Protein 1P7B (pdb70)

Nearest PDB structures (foldseek):
  1p7b-assembly1_A  TM=1.004E+00  e=6.337E-53  Burkholderia pseudomallei
  2wll-assembly1_A-2  TM=9.393E-01  e=4.125E-40  Burkholderia pseudomallei
  2wll-assembly1_B-2  TM=9.262E-01  e=3.657E-40  Burkholderia pseudomallei
  2x6a-assembly1_A  TM=7.529E-01  e=4.562E-22  Paramagnetospirillum magnetotacticum
  2wli-assembly1_B  TM=7.532E-01  e=2.950E-21  Paramagnetospirillum magnetotacticum

Sequence (516 aa):
REVIAYGMPASVWRDLYYWALKVSWPVFFASLAALFVVNNTLFALLYQLGDAPIANQSPPGFVGAFFFSVETLATVGYGDMHPQTVYAHAIATLEIFVGMSGIALSTGLVFARFARPRAKIMFARHAIVRPFNGRMTLMVRAANARQNVIAEARAKMRLMLMKIHDLKLVRNEHPIFLLGWNMMHVIDESSPLFGETPESLAEGRAMLLVMIEGSDETTAQVMQARHAWEHDDIRWHHRYVDLMTHIDYTRFNDTEPVREVIAYGMPASVWRDLYYWALKVSWPVFFASLAALFVVNNTLFALLYQLGDAPIANQSPPGFVGAFFFSVETLATVGYGDMHPQTVYAHAIATLEIFVGMSGIALSTGLVFARFARPRAKIMFARHAIVRPFNGRMTLMVRAANARQNVIAEARAKMRLMLMKIHDLKLVRNEHPIFLLGWNMMHVIDESSPLFGETPESLAEGRAMLLVMIEGSDETTAQVMQARHAWEHDDIRWHHRYVDLMTHIDYTRFNDTEPV

Foldseek 3Di:
DDDPDDDDDDDPVVVVLVCLQPPDVVVNVVVVVVVLQVVLQVLLVVQPDDPDHFQPDPDPHSVRSSVVSVCALCPVCPDDDRCPDDSNVVSSVVSNVNSVVVVVVVVVSVVVNVPPDPKDKDKALFKEWAQPPHAIKIKIKIAIDDQDWWWFKFKWKQFQNDIHRFCGLCVVHRTGRGHIGMRMGGQDPVGPCHPADLVRRVVRQMKIKMKIWGARPVVRRIDMDIDMDGSVRHHYQKDQDDACVDGDCPRRHDIDHD/DDDPDDDDDDDDVVVVLVCLQPPDVVVNVVVVVVVLQVVLQVLLVVQPDDPDHFQPDPDPHSVRSSVVSVCQLCPVCPDDDRCPDDSNVVSSVVSNVNSVVVVVVVVVSVVVNVPPDPKDKDWALFKEWAQPPHAIKIKIKIAIDDQDWWWFKAKWKQFQNDIHRFCGLCVVHRTGRGPIGMRMDGQDPVGPCHPADLVRRVVRQMKIKMKIWGARPVNRRIDMDIDMDGSVRHHYQKDQDDADVDGDCVRVHDIDHD

Secondary structure (DSSP, 8-state):
--SS-EE----HHHHHHHHHHHS-HHHHHHHHHHHHHHHHHHHHTTTSSSSS----SSSSSTHHHHHHHTTTTTT---S-----SHHHHHHHHHHHHHHHHHHHHHHHHHHHHHTS-----EE-S-EEEEE-SSSEEEEEEEE--SS----EEEEEEE----EE--SGGGTT-S----SSEEEEEE-STTSTTSS--HHHHHHTT-EEEEEEEEEETTTTEEEEEEEEEEGGGEEET--BPP-------TTSS-B---/--SS-------HHHHHHHHHHHS-HHHHHHHHHHHHHHHHHHHHTTTSSSSS----SSSSSTHHHHHHHTTTTTT---S-----SHHHHHHHHHHHHHHHHHHHHHHHHHHHHHTS-----EE-S-EEEEE-SSSEEEEEEEE--SS----EEEEEEE----EE--SGGGTT-S----SSEEEEEE-STTSTTSS--HHHHHHTT-EEEEEEEEEETTTTEEEEEEEEEEGGGEEET--BPP----EEGGGSS-B---

B-factor: mean 89.42, std 24.99, range [5.43, 159.66]

Solvent-accessible surface area: 27971 Å² total; per-residue (Å²): 107,36,106,102,60,109,32,40,87,41,61,118,203,72,36,103,37,104,168,12,15,98,27,56,120,92,84,7,113,57,51,52,55,61,104,79,85,91,46,0,39,121,17,0,99,72,0,90,115,34,136,27,111,6,19,88,44,95,15,137,30,81,78,0,0,46,109,5,0,43,3,0,10,38,29,74,3,181,48,40,94,12,9,107,50,97,55,0,6,48,9,2,22,106,0,3,34,46,3,26,18,32,88,7,47,23,72,4,32,36,106,8,5,111,27,70,29,151,12,115,2,87,23,0,48,47,0,0,0,38,60,91,150,69,54,66,3,0,16,0,10,0,1,11,38,202,57,70,8,87,3,90,3,96,0,20,4,59,41,88,114,121,21,47,109,0,98,47,0,1,16,79,109,81,58,57,166,1,85,33,11,70,1,45,1,47,15,68,77,97,8,49,9,123,76,28,73,72,76,43,2,44,156,11,164,3,54,2,7,4,26,0,58,5,55,1,144,103,71,78,41,61,9,11,8,55,59,38,4,100,46,97,31,9,73,62,92,23,88,7,25,103,29,171,153,73,54,81,97,116,111,10,57,69,14,125,94,128,148,126,132,156,107,120,82,106,121,51,66,115,204,178,37,104,112,122,169,12,28,126,26,56,106,91,83,6,42,56,52,38,35,62,104,29,85,91,46,1,40,122,17,0,97,72,0,86,114,33,134,26,109,6,19,87,18,51,9,135,30,82,63,0,0,40,19,18,0,2,4,11,10,2,50,7,52,13,38,15,159,14,53,122,49,127,56,0,86,56,9,10,80,106,0,78,132,46,3,108,49,32,48,50,126,22,36,35,44,3,61,25,5,15,42,80,74,55,13,115,2,60,22,0,51,52,0,0,0,33,60,91,150,68,55,66,3,0,15,0,9,0,0,1,11,87,36,40,2,22,3,72,3,147,1,59,4,87,42,89,117,131,107,47,119,1,98,48,0,1,15,79,38,81,14,20,49,1,39,32,12,71,1,44,1,48,16,69,76,98,8,48,8,123,76,29,73,72,77,44,2,45,152,5,200,2,58,3,35,4,51,0,64,5,21,1,50,41,45,13,52,94,17,88,10,165,59,43,2,100,46,98,31,9,79,63,100,30,77,6,15,101,29,158,73,35,30,56,20,101,113,7,62,69,18,114,96,129

InterPro domains:
  IPR013099 Potassium channel domain [PF07885] (84-148)
  IPR013518 Potassium channel, inwardly rectifying, Kir, cytoplasmic [G3DSA:2.60.40.1400] (153-310)
  IPR014756 Immunoglobulin E-set [SSF81296] (133-314)
  IPR016449 Potassium channel, inwardly rectifying, Kir [PR01320] (100-122)
  IPR016449 Potassium channel, inwardly rectifying, Kir [PR01320] (220-238)
  IPR016449 Potassium channel, inwardly rectifying, Kir [PR01320] (251-271)
  IPR016449 Potassium channel, inwardly rectifying, Kir [PR01320] (272-289)
  IPR016449 Potassium channel, inwardly rectifying, Kir [PR01320] (296-310)
  IPR016449 Potassium channel, inwardly rectifying, Kir [PTHR11767] (45-313)
  IPR041647 Inward rectifier potassium channel, C-terminal [PF17655] (156-314)

Organism: Burkholderia pseudomallei (NCBI:txid28450)

Radius of gyration: 31.2 Å; Cα contacts (8 Å, |Δi|>4): 956; chains: 2; bounding box: 50×68×85 Å

Structure (mmCIF, N/CA/C/O backbone):
data_1P7B
#
_entry.id   1P7B
#
_cell.length_a   92.840
_cell.length_b   105.620
_cell.length_c   258.630
_cell.angle_alpha   90.00
_cell.angle_beta   90.00
_cell.angle_gamma   90.00
#
_symmetry.space_group_name_H-M   'I 2 2 2'
#
loop_
_entity.id
_entity.type
_entity.pdbx_description
1 polymer 'integral membrane channel and cytosolic domains'
2 non-polymer 'POTASSIUM ION'
3 water water
#
loop_
_atom_site.group_PDB
_atom_site.id
_atom_site.type_symbol
_atom_site.label_atom_id
_atom_site.label_alt_id
_atom_site.label_comp_id
_atom_site.label_asym_id
_atom_site.label_entity_id
_atom_site.label_seq_id
_atom_site.pdbx_PDB_ins_code
_atom_site.Cartn_x
_atom_site.Cartn_y
_atom_site.Cartn_z
_atom_site.occupancy
_atom_site.B_iso_or_equiv
_atom_site.auth_seq_id
_atom_site.auth_comp_id
_atom_site.auth_asym_id
_atom_site.auth_atom_id
_atom_site.pdbx_PDB_model_num
ATOM 1 N N . ARG A 1 36 ? 71.315 58.866 180.507 1.00 158.52 36 ARG A N 1
ATOM 2 C CA . ARG A 1 36 ? 69.953 58.242 180.314 1.00 158.58 36 ARG A CA 1
ATOM 3 C C . ARG A 1 36 ? 69.091 58.517 181.530 1.00 158.13 36 ARG A C 1
ATOM 4 O O . ARG A 1 36 ? 67.886 58.275 181.587 1.00 159.06 36 ARG A O 1
ATOM 12 N N . GLU A 1 37 ? 69.860 59.045 182.541 1.00 156.56 37 GLU A N 1
ATOM 13 C CA . GLU A 1 37 ? 69.538 59.413 183.915 1.00 154.07 37 GLU A CA 1
ATOM 14 C C . GLU A 1 37 ? 70.243 60.783 184.286 1.00 152.25 37 GLU A C 1
ATOM 15 O O . GLU A 1 37 ? 70.985 61.345 183.475 1.00 151.29 37 GLU A O 1
ATOM 21 N N . VAL A 1 38 ? 69.979 61.277 185.505 1.00 150.46 38 VAL A N 1
ATOM 22 C CA . VAL A 1 38 ? 70.318 62.461 186.285 1.00 149.31 38 VAL A CA 1
ATOM 23 C C . VAL A 1 38 ? 71.792 62.451 186.676 1.00 147.79 38 VAL A C 1
ATOM 24 O O . VAL A 1 38 ? 71.819 61.322 187.238 1.00 147.51 38 VAL A O 1
ATOM 28 N N . ILE A 1 39 ? 72.721 62.956 187.034 1.00 145.42 39 ILE A N 1
ATOM 29 C CA . ILE A 1 39 ? 74.164 63.150 187.139 1.00 141.93 39 ILE A CA 1
ATOM 30 C C . ILE A 1 39 ? 74.913 61.822 187.072 1.00 140.17 39 ILE A C 1
ATOM 31 O O . ILE A 1 39 ? 74.882 60.922 187.937 1.00 140.11 39 ILE A O 1
ATOM 36 N N . ALA A 1 40 ? 75.848 61.794 186.063 1.00 139.89 40 ALA A N 1
ATOM 37 C CA . ALA A 1 40 ? 76.782 60.684 185.827 1.00 139.70 40 ALA A CA 1
ATOM 38 C C . ALA A 1 40 ? 76.448 59.213 186.085 1.00 139.74 40 ALA A C 1
ATOM 39 O O . ALA A 1 40 ? 76.480 58.738 187.240 1.00 140.50 40 ALA A O 1
ATOM 41 N N . TYR A 1 41 ? 76.193 58.408 184.932 1.00 138.19 41 TYR A N 1
ATOM 42 C CA . TYR A 1 41 ? 75.919 56.981 184.850 1.00 136.14 41 TYR A CA 1
ATOM 43 C C . TYR A 1 41 ? 76.817 56.152 184.039 1.00 134.70 41 TYR A C 1
ATOM 44 O O . TYR A 1 41 ? 77.169 56.533 182.918 1.00 134.83 41 TYR A O 1
ATOM 53 N N . GLY A 1 42 ? 77.211 55.020 184.531 1.00 132.61 42 GLY A N 1
ATOM 54 C CA . GLY A 1 42 ? 77.906 54.110 183.594 1.00 130.73 42 GLY A CA 1
ATOM 55 C C . GLY A 1 42 ? 77.177 52.775 183.859 1.00 129.54 42 GLY A C 1
ATOM 56 O O . GLY A 1 42 ? 77.166 52.289 185.009 1.00 129.43 42 GLY A O 1
ATOM 57 N N . MET A 1 43 ? 76.262 52.230 182.918 1.00 128.28 43 MET A N 1
ATOM 58 C CA . MET A 1 43 ? 75.506 50.947 182.850 1.00 126.94 43 MET A CA 1
ATOM 59 C C . MET A 1 43 ? 75.262 50.428 181.417 1.00 125.81 43 MET A C 1
ATOM 60 O O . MET A 1 43 ? 75.882 50.901 180.461 1.00 126.60 43 MET A O 1
ATOM 65 N N . PRO A 1 44 ? 74.341 49.450 181.252 1.00 123.86 44 PRO A N 1
ATOM 66 C CA . PRO A 1 44 ? 74.009 48.866 179.937 1.00 122.19 44 PRO A CA 1
ATOM 67 C C . PRO A 1 44 ? 72.961 49.647 179.198 1.00 119.59 44 PRO A C 1
ATOM 68 O O . PRO A 1 44 ? 72.046 50.152 179.809 1.00 118.92 44 PRO A O 1
ATOM 72 N N . ALA A 1 45 ? 73.082 49.705 177.881 1.00 116.77 45 ALA A N 1
ATOM 73 C CA . ALA A 1 45 ? 72.136 50.445 177.071 1.00 114.05 45 ALA A CA 1
ATOM 74 C C . ALA A 1 45 ? 72.085 49.801 175.713 1.00 111.90 45 ALA A C 1
ATOM 75 O O . ALA A 1 45 ? 72.696 48.754 175.517 1.00 111.63 45 ALA A O 1
ATOM 77 N N . SER A 1 46 ? 71.349 50.418 174.786 1.00 109.15 46 SER A N 1
ATOM 78 C CA . SER A 1 46 ? 71.253 49.918 173.415 1.00 106.45 46 SER A CA 1
ATOM 79 C C . SER A 1 46 ? 70.512 50.812 172.452 1.00 103.68 46 SER 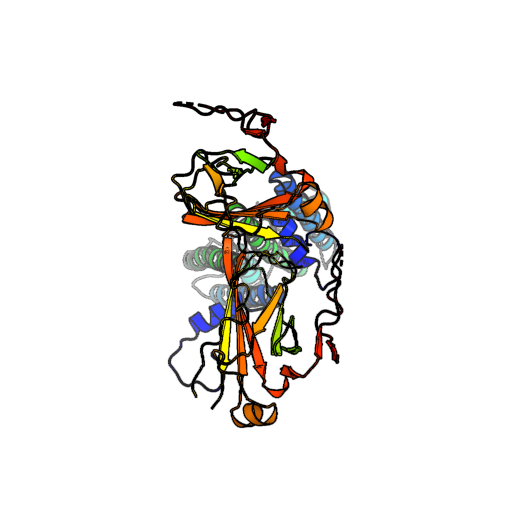A C 1
ATOM 80 O O . SER A 1 46 ? 69.302 50.895 172.458 1.00 102.61 46 SER A O 1
ATOM 83 N N . VAL A 1 47 ? 71.302 51.461 171.613 1.00 101.48 47 VAL A N 1
ATOM 84 C CA . VAL A 1 47 ? 70.867 52.378 170.574 1.00 99.58 47 VAL A CA 1
ATOM 85 C C . VAL A 1 47 ? 69.385 52.369 170.392 1.00 98.16 47 VAL A C 1
ATOM 86 O O . VAL A 1 47 ? 68.692 53.298 170.780 1.00 98.44 47 VAL A O 1
ATOM 90 N N . TRP A 1 48 ? 68.902 51.278 169.834 1.00 96.31 48 TRP A N 1
ATOM 91 C CA . TRP A 1 48 ? 67.488 51.089 169.592 1.00 93.63 48 TRP A CA 1
ATOM 92 C C . TRP A 1 48 ? 66.576 51.851 170.598 1.00 92.06 48 TRP A C 1
ATOM 93 O O . TRP A 1 48 ? 66.109 52.947 170.284 1.00 91.72 48 TRP A O 1
ATOM 104 N N . ARG A 1 49 ? 66.343 51.312 171.800 1.00 89.87 49 ARG A N 1
ATOM 105 C CA . ARG A 1 49 ? 65.472 51.985 172.772 1.00 87.48 49 ARG A CA 1
ATOM 106 C C . ARG A 1 49 ? 65.751 53.460 172.927 1.00 84.88 49 ARG A C 1
ATOM 107 O O . ARG A 1 49 ? 64.862 54.290 172.914 1.00 83.71 49 ARG A O 1
ATOM 115 N N . ASP A 1 50 ? 67.019 53.782 173.054 1.00 83.23 50 ASP A N 1
ATOM 116 C CA . ASP A 1 50 ? 67.439 55.157 173.208 1.00 81.50 50 ASP A CA 1
ATOM 117 C C . ASP A 1 50 ? 66.747 55.931 172.136 1.00 79.35 50 ASP A C 1
ATOM 118 O O . ASP A 1 50 ? 66.431 57.080 172.327 1.00 79.27 50 ASP A O 1
ATOM 123 N N . LEU A 1 51 ? 66.479 55.283 171.012 1.00 77.30 51 LEU A N 1
ATOM 124 C CA . LEU A 1 51 ? 65.819 55.956 169.901 1.00 75.68 51 LEU A CA 1
ATOM 125 C C . LEU A 1 51 ? 64.352 56.254 170.225 1.00 75.47 51 LEU A C 1
ATOM 126 O O . LEU A 1 51 ? 63.911 57.410 170.171 1.00 75.90 51 LEU A O 1
ATOM 131 N N . TYR A 1 52 ? 63.583 55.233 170.587 1.00 74.48 52 TYR A N 1
ATOM 132 C CA . TYR A 1 52 ? 62.174 55.463 170.942 1.00 73.17 52 TYR A CA 1
ATOM 133 C C . TYR A 1 52 ? 62.167 56.695 171.814 1.00 73.92 52 TYR A C 1
ATOM 134 O O . TYR A 1 52 ? 61.392 57.606 171.605 1.00 74.18 52 TYR A O 1
ATOM 143 N N . TYR A 1 53 ? 63.065 56.726 172.782 1.00 74.81 53 TYR A N 1
ATOM 144 C CA . TYR A 1 53 ? 63.144 57.873 173.646 1.00 76.63 53 TYR A CA 1
ATOM 145 C C . TYR A 1 53 ? 62.931 59.113 172.808 1.00 77.28 53 TYR A C 1
ATOM 146 O O . TYR A 1 53 ? 61.894 59.774 172.898 1.00 77.74 53 TYR A O 1
ATOM 155 N N . TRP A 1 54 ? 63.901 59.425 171.967 1.00 77.85 54 TRP A N 1
ATOM 156 C CA . TRP A 1 54 ? 63.764 60.620 171.165 1.00 79.16 54 TRP A CA 1
ATOM 157 C C . TRP A 1 54 ? 62.439 60.668 170.453 1.00 76.85 54 TRP A C 1
ATOM 158 O O . TRP A 1 54 ? 61.765 61.689 170.407 1.00 75.20 54 TRP A O 1
ATOM 169 N N . ALA A 1 55 ? 62.029 59.537 169.937 1.00 75.01 55 ALA A N 1
ATOM 170 C CA . ALA A 1 55 ? 60.778 59.517 169.236 1.00 73.99 55 ALA A CA 1
ATOM 171 C C . ALA A 1 55 ? 59.698 60.207 170.043 1.00 73.63 55 ALA A C 1
ATOM 172 O O . ALA A 1 55 ? 58.994 61.070 169.533 1.00 73.22 55 ALA A O 1
ATOM 174 N N . LEU A 1 56 ? 59.576 59.820 171.307 1.00 73.03 56 LEU A N 1
ATOM 175 C CA . LEU A 1 56 ? 58.557 60.385 172.162 1.00 72.20 56 LEU A CA 1
ATOM 176 C C . LEU A 1 56 ? 58.985 61.578 173.003 1.00 72.78 56 LEU A C 1
ATOM 177 O O . LEU A 1 56 ? 58.238 61.994 173.884 1.00 72.96 56 LEU A O 1
ATOM 182 N N . LYS A 1 57 ? 60.169 62.131 172.776 1.00 73.13 57 LYS A N 1
ATOM 183 C CA . LYS A 1 57 ? 60.525 63.321 173.538 1.00 74.94 57 LYS A CA 1
ATOM 184 C C . LYS A 1 57 ? 60.733 64.546 172.667 1.00 74.70 57 LYS A C 1
ATOM 185 O O . LYS A 1 57 ? 60.711 65.666 173.166 1.00 74.61 57 LYS A O 1
ATOM 191 N N . VAL A 1 58 ? 60.919 64.336 171.370 1.00 74.05 58 VAL A N 1
ATOM 192 C CA . VAL A 1 58 ? 61.170 65.435 170.465 1.00 73.21 58 VAL A CA 1
ATOM 193 C C . VAL A 1 58 ? 59.967 66.236 170.131 1.00 73.37 58 VAL A C 1
ATOM 194 O O . VAL A 1 58 ? 58.858 65.792 170.316 1.00 73.21 58 VAL A O 1
ATOM 198 N N . SER A 1 59 ? 60.197 67.432 169.619 1.00 74.50 59 SER A N 1
ATOM 199 C CA . SER A 1 59 ? 59.105 68.315 169.228 1.00 76.15 59 SER A CA 1
ATOM 200 C C . SER A 1 59 ? 58.396 67.769 168.004 1.00 76.15 59 SER A C 1
ATOM 201 O O . SER A 1 59 ? 58.985 67.093 167.151 1.00 75.81 59 SER A O 1
ATOM 204 N N . TRP A 1 60 ? 57.127 68.114 167.892 1.00 76.20 60 TRP A N 1
ATOM 205 C CA . TRP A 1 60 ? 56.363 67.622 166.772 1.00 76.28 60 TRP A CA 1
ATOM 206 C C . TRP A 1 60 ? 56.843 68.006 165.343 1.00 75.07 60 TRP A C 1
ATOM 207 O O . TRP A 1 60 ? 56.393 67.434 164.344 1.00 76.42 60 TRP A O 1
ATOM 218 N N . PRO A 1 61 ? 57.738 68.983 165.217 1.00 73.11 61 PRO A N 1
ATOM 219 C CA . PRO A 1 61 ? 58.093 69.201 163.832 1.00 71.38 61 PRO A CA 1
ATOM 220 C C . PRO A 1 61 ? 59.326 68.370 163.742 1.00 70.31 61 PRO A C 1
ATOM 221 O O . PRO A 1 61 ? 59.442 67.505 162.880 1.00 69.89 61 PRO A O 1
ATOM 225 N N . VAL A 1 62 ? 60.238 68.594 164.670 1.00 68.78 62 VAL A N 1
ATOM 226 C CA . VAL A 1 62 ? 61.437 67.815 164.617 1.00 68.83 62 VAL A CA 1
ATOM 227 C C . VAL A 1 62 ? 61.000 66.405 164.437 1.00 69.26 62 VAL A C 1
ATOM 228 O O . VAL A 1 62 ? 61.716 65.596 163.882 1.00 70.55 62 VAL A O 1
ATOM 232 N N . PHE A 1 63 ? 59.816 66.084 164.914 1.00 68.94 63 PHE A N 1
ATOM 233 C CA . PHE A 1 63 ? 59.381 64.721 164.726 1.00 69.83 63 PHE A CA 1
ATOM 234 C C . PHE A 1 63 ? 59.255 64.520 163.226 1.00 71.11 63 PHE A C 1
ATOM 235 O O . PHE A 1 63 ? 60.189 64.106 162.557 1.00 72.53 63 PHE A O 1
ATOM 243 N N . PHE A 1 64 ? 58.091 64.847 162.691 1.00 71.96 64 PHE A N 1
ATOM 244 C CA . PHE A 1 64 ? 57.831 64.675 161.273 1.00 72.05 64 PHE A CA 1
ATOM 245 C C . PHE A 1 64 ? 59.050 64.923 160.380 1.00 72.34 64 PHE A C 1
ATOM 246 O O . PHE A 1 64 ? 59.233 64.229 159.383 1.00 72.31 64 PHE A O 1
ATOM 254 N N . A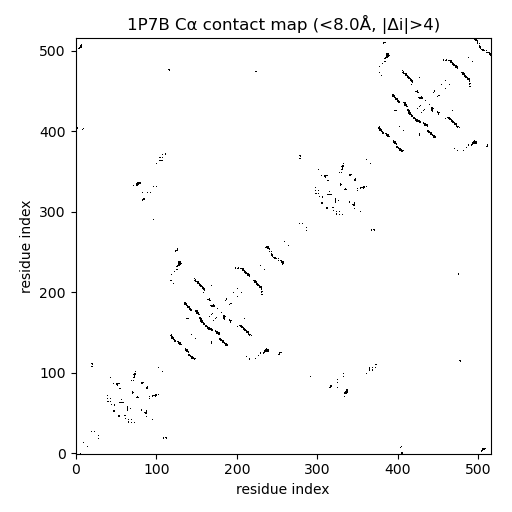LA A 1 65 ? 59.882 65.903 160.716 1.00 71.98 65 ALA A N 1
ATOM 255 C CA . ALA A 1 65 ? 61.057 66.113 159.902 1.00 71.66 65 ALA A CA 1
ATOM 256 C C . ALA A 1 65 ? 61.719 64.759 159.956 1.00 71.92 65 ALA A C 1
ATOM 257 O O . ALA A 1 65 ? 61.870 64.093 158.946 1.00 72.85 65 ALA A O 1
ATOM 259 N N . SER A 1 66 ? 62.090 64.344 161.156 1.00 72.11 66 SER A N 1
ATOM 260 C CA . SER A 1 66 ? 62.715 63.045 161.366 1.00 73.31 66 SER A CA 1
ATOM 261 C C . SER A 1 66 ? 62.166 62.037 160.360 1.00 72.70 66 SER A C 1
ATOM 262 O O . SER A 1 66 ? 62.917 61.481 159.570 1.00 73.44 66 SER A O 1
ATOM 265 N N . LEU A 1 67 ? 60.864 61.794 160.372 1.00 72.01 67 LEU A N 1
ATOM 266 C CA . LEU A 1 67 ? 60.335 60.847 159.412 1.00 72.11 67 LEU A CA 1
ATOM 267 C C . LEU A 1 67 ? 60.760 61.302 158.020 1.00 72.06 67 LEU A C 1
ATOM 268 O O . LEU A 1 67 ? 61.535 60.645 157.343 1.00 71.94 67 LEU A O 1
ATOM 273 N N . ALA A 1 68 ? 60.244 62.443 157.600 1.00 71.97 68 ALA A N 1
ATOM 274 C CA . ALA A 1 68 ? 60.588 62.988 156.309 1.00 71.26 68 ALA A CA 1
ATOM 275 C C . ALA A 1 68 ? 61.987 62.531 155.963 1.00 70.33 68 ALA A C 1
ATOM 276 O O . ALA A 1 68 ? 62.136 61.668 155.112 1.00 69.04 68 ALA A O 1
ATOM 278 N N . ALA A 1 69 ? 62.996 63.094 156.639 1.00 70.07 69 ALA A N 1
ATOM 279 C CA . ALA A 1 69 ? 64.396 62.737 156.394 1.00 69.99 69 ALA A CA 1
ATOM 280 C C . ALA A 1 69 ? 64.514 61.234 156.152 1.00 70.23 69 ALA A C 1
ATOM 281 O O . ALA A 1 69 ? 65.172 60.798 155.196 1.00 71.15 69 ALA A O 1
ATOM 283 N N . LEU A 1 70 ? 63.859 60.440 156.993 1.00 69.76 70 LEU A N 1
ATOM 284 C CA . LEU A 1 70 ? 63.890 58.994 156.840 1.00 69.50 70 LEU A CA 1
ATOM 285 C C . LEU A 1 70 ? 63.171 58.542 155.579 1.00 70.54 70 LEU A C 1
ATOM 286 O O . LEU A 1 70 ? 63.584 57.574 154.941 1.00 71.15 70 LEU A O 1
ATOM 291 N N . PHE A 1 71 ? 62.103 59.244 155.203 1.00 71.48 71 PHE A N 1
ATOM 292 C CA . PHE A 1 71 ? 61.339 58.889 154.002 1.00 72.13 71 PHE A CA 1
ATOM 293 C C . PHE A 1 71 ? 62.281 58.954 152.847 1.00 73.50 71 PHE A C 1
ATOM 294 O O . PHE A 1 71 ? 62.368 58.026 152.056 1.00 74.02 71 PHE A O 1
ATOM 302 N N . VAL A 1 72 ? 62.975 60.083 152.768 1.00 74.91 72 VAL A N 1
ATOM 303 C CA . VAL A 1 72 ? 63.963 60.333 151.741 1.00 76.45 72 VAL A CA 1
ATOM 304 C C . VAL A 1 72 ? 64.974 59.198 151.772 1.00 76.89 72 VAL A C 1
ATOM 305 O O . VAL A 1 72 ? 65.038 58.391 150.862 1.00 77.02 72 VAL A O 1
ATOM 309 N N . VAL A 1 73 ? 65.758 59.117 152.825 1.00 78.24 73 VAL A N 1
ATOM 310 C CA . VAL A 1 73 ? 66.718 58.053 152.897 1.00 80.91 73 VAL A CA 1
ATOM 311 C C . VAL A 1 73 ? 66.140 56.702 152.520 1.00 82.91 73 VAL A C 1
ATOM 312 O O . VAL A 1 73 ? 66.793 55.902 151.884 1.00 82.69 73 VAL A O 1
ATOM 316 N N . ASN A 1 74 ? 64.902 56.445 152.898 1.00 86.27 74 ASN A N 1
ATOM 317 C CA . ASN A 1 74 ? 64.293 55.149 152.615 1.00 90.32 74 ASN A CA 1
ATOM 318 C C . ASN A 1 74 ? 63.759 55.032 151.178 1.00 92.76 74 ASN A C 1
ATOM 319 O O . ASN A 1 74 ? 63.405 53.932 150.707 1.00 93.49 74 ASN A O 1
ATOM 324 N N . ASN A 1 75 ? 63.688 56.164 150.480 1.00 95.09 75 ASN A N 1
ATOM 325 C CA . ASN A 1 75 ? 63.217 56.168 149.096 1.00 97.09 75 ASN A CA 1
ATOM 326 C C . ASN A 1 75 ? 64.414 55.964 148.183 1.00 97.89 75 ASN A C 1
ATOM 327 O O . ASN A 1 75 ? 64.303 55.338 147.140 1.00 98.62 75 ASN A O 1
ATOM 332 N N . THR A 1 76 ? 65.559 56.495 148.588 1.00 98.21 76 THR A N 1
ATOM 333 C CA . THR A 1 76 ? 66.776 56.345 147.823 1.00 98.49 76 THR A CA 1
ATOM 334 C C . THR A 1 76 ? 67.224 54.908 147.847 1.00 98.13 76 THR A C 1
ATOM 335 O O . THR A 1 76 ? 67.308 54.252 146.827 1.00 97.80 76 THR A O 1
ATOM 339 N N . LEU A 1 77 ? 67.498 54.413 149.036 1.00 98.63 77 LEU A N 1
ATOM 340 C CA . LEU A 1 77 ? 67.976 53.056 149.170 1.00 99.73 77 LEU A CA 1
ATOM 341 C C . LEU A 1 77 ? 67.171 52.054 148.367 1.00 99.76 77 LEU A C 1
ATOM 342 O O . LEU A 1 77 ? 67.657 50.978 148.049 1.00 99.38 77 LEU A O 1
ATOM 347 N N . PHE A 1 78 ? 65.935 52.381 148.040 1.00 100.59 78 PHE A N 1
ATOM 348 C CA . PHE A 1 78 ? 65.170 51.436 147.259 1.00 102.21 78 PHE A CA 1
ATOM 349 C C . PHE A 1 78 ? 65.396 51.771 145.799 1.00 103.64 78 PHE A C 1
ATOM 350 O O . PHE A 1 78 ? 65.398 50.891 144.946 1.00 104.41 78 PHE A O 1
ATOM 358 N N . ALA A 1 79 ? 65.602 53.047 145.502 1.00 105.02 79 ALA A N 1
ATOM 359 C CA . ALA A 1 79 ? 65.854 53.455 144.123 1.00 106.51 79 ALA A CA 1
ATOM 360 C C . ALA A 1 79 ? 67.184 52.847 143.735 1.00 107.43 79 ALA A C 1
ATOM 361 O O . ALA A 1 79 ? 67.258 52.082 142.790 1.00 107.44 79 ALA A O 1
ATOM 363 N N . LEU A 1 80 ? 68.232 53.182 144.478 1.00 108.60 80 LEU A N 1
ATOM 364 C CA . LEU A 1 80 ? 69.551 52.628 144.215 1.00 110.33 80 LEU A CA 1
ATOM 365 C C . LEU A 1 80 ? 69.553 51.101 144.281 1.00 111.67 80 LEU A C 1
ATOM 366 O O . LEU A 1 80 ? 70.615 50.484 144.251 1.00 112.23 80 LEU A O 1
ATOM 371 N N . LEU A 1 81 ? 68.379 50.491 144.415 1.00 113.06 81 LEU A N 1
ATOM 372 C CA . LEU A 1 81 ? 68.279 49.032 144.446 1.00 113.89 81 LEU A CA 1
ATOM 373 C C . LEU A 1 81 ? 67.400 48.637 143.258 1.00 114.86 81 LEU A C 1
ATOM 374 O O . LEU A 1 81 ? 67.024 47.477 143.104 1.00 114.97 81 LEU A O 1
ATOM 379 N N . TYR A 1 82 ? 67.077 49.631 142.432 1.00 115.81 82 TYR A N 1
ATOM 380 C CA . TYR A 1 82 ? 66.275 49.445 141.237 1.00 116.93 82 TYR A CA 1
ATOM 381 C C . TYR A 1 82 ? 67.185 49.542 140.017 1.00 118.99 82 TYR A C 1
ATOM 382 O O . TYR A 1 82 ? 67.053 48.755 139.085 1.00 119.12 82 TYR A O 1
ATOM 391 N N . GLN A 1 83 ? 68.112 50.505 140.041 1.00 121.70 83 GLN A N 1
ATOM 392 C CA . GLN A 1 83 ? 69.081 50.719 138.954 1.00 124.59 83 GLN A CA 1
ATOM 393 C C . GLN A 1 83 ? 70.076 49.558 138.918 1.00 126.93 83 GLN A C 1
ATOM 394 O O . GLN A 1 83 ? 71.167 49.668 138.367 1.00 126.98 83 GLN A O 1
ATOM 400 N N . LEU A 1 84 ? 69.686 48.450 139.526 1.00 129.89 84 LEU A N 1
ATOM 401 C CA . LEU A 1 84 ? 70.507 47.253 139.573 1.00 132.74 84 LEU A CA 1
ATOM 402 C C . LEU A 1 84 ? 69.620 46.119 139.054 1.00 134.40 84 LEU A C 1
ATOM 403 O O . LEU A 1 84 ? 68.656 46.372 138.323 1.00 134.46 84 LEU A O 1
ATOM 408 N N . GLY A 1 85 ? 69.954 44.881 139.416 1.00 136.25 85 GLY A N 1
ATOM 409 C CA . GLY A 1 85 ? 69.159 43.736 139.006 1.00 138.72 85 GLY A CA 1
ATOM 410 C C . GLY A 1 85 ? 69.429 43.195 137.617 1.00 140.42 85 GLY A C 1
ATOM 411 O O . GLY A 1 85 ? 70.505 43.422 137.061 1.00 140.84 85 GLY A O 1
ATOM 412 N N . ASP A 1 86 ? 68.448 42.478 137.062 1.00 142.00 86 ASP A N 1
ATOM 413 C CA . ASP A 1 86 ? 68.562 41.876 135.732 1.00 143.28 86 ASP A CA 1
ATOM 414 C C . ASP A 1 86 ? 67.979 42.770 134.647 1.00 143.61 86 ASP A C 1
ATOM 415 O O . ASP A 1 86 ? 68.207 42.532 133.465 1.00 143.66 86 ASP A O 1
ATOM 420 N N . ALA A 1 87 ? 67.236 43.798 135.041 1.00 144.15 87 ALA A N 1
ATOM 421 C CA . ALA A 1 87 ? 66.633 44.694 134.062 1.00 144.72 87 ALA A CA 1
ATOM 422 C C . ALA A 1 87 ? 66.365 46.093 134.621 1.00 144.97 87 ALA A C 1
ATOM 423 O O . ALA A 1 87 ? 66.491 46.317 135.830 1.00 145.03 87 ALA A O 1
ATOM 425 N N . PRO A 1 88 ? 66.008 47.057 133.738 1.00 145.23 88 PRO A N 1
ATOM 426 C CA . PRO A 1 88 ? 65.708 48.451 134.112 1.00 144.87 88 PRO A CA 1
ATOM 427 C C . PRO A 1 88 ? 64.382 48.640 134.907 1.00 144.36 88 PRO A C 1
ATOM 428 O O . PRO A 1 88 ? 63.662 47.670 135.199 1.00 144.13 88 PRO A O 1
ATOM 432 N N . ILE A 1 89 ? 64.069 49.890 135.252 1.00 143.49 89 ILE A N 1
ATOM 433 C CA . ILE A 1 89 ? 62.873 50.181 136.027 1.00 142.54 89 ILE A CA 1
ATOM 434 C C . ILE A 1 89 ? 62.090 51.396 135.579 1.00 141.59 89 ILE A C 1
ATOM 435 O O . ILE A 1 89 ? 60.985 51.258 135.069 1.00 141.64 89 ILE A O 1
ATOM 440 N N . ALA A 1 90 ? 62.681 52.575 135.788 1.00 140.49 90 ALA A N 1
ATOM 441 C CA . ALA A 1 90 ? 62.095 53.896 135.483 1.00 139.55 90 ALA A CA 1
ATOM 442 C C . ALA A 1 90 ? 61.341 54.196 134.164 1.00 138.92 90 ALA A C 1
ATOM 443 O O . ALA A 1 90 ? 61.607 55.224 133.528 1.00 138.22 90 ALA A O 1
ATOM 445 N N . ASN A 1 91 ? 60.388 53.334 133.786 1.00 138.73 91 ASN A N 1
ATOM 446 C CA . ASN A 1 91 ? 59.582 53.492 132.560 1.00 138.06 91 ASN A CA 1
ATOM 447 C C . ASN A 1 91 ? 58.711 54.742 132.665 1.00 137.55 91 ASN A C 1
ATOM 448 O O . ASN A 1 91 ? 57.691 54.901 131.993 1.00 136.59 91 ASN A O 1
ATOM 453 N N . GLN A 1 92 ? 59.162 55.667 133.493 1.00 137.44 92 GLN A N 1
ATOM 454 C CA . GLN A 1 92 ? 58.398 56.872 133.705 1.00 137.49 92 GLN A CA 1
ATOM 455 C C . GLN A 1 92 ? 59.105 58.138 133.318 1.00 137.22 92 GLN A C 1
ATOM 456 O O . GLN A 1 92 ? 60.294 58.146 133.021 1.00 136.90 92 GLN A O 1
ATOM 462 N N . SER A 1 93 ? 58.330 59.208 133.343 1.00 137.06 93 SER A N 1
ATOM 463 C CA . SER A 1 93 ? 58.801 60.526 133.031 1.00 137.21 93 SER A CA 1
ATOM 464 C C . SER A 1 93 ? 60.287 60.705 133.326 1.00 137.79 93 SER A C 1
ATOM 465 O O . SER A 1 93 ? 61.069 61.012 132.426 1.00 138.27 93 SER A O 1
ATOM 468 N N . PRO A 1 94 ? 60.713 60.502 134.578 1.00 137.82 94 PRO A N 1
ATOM 469 C CA . PRO A 1 94 ? 62.146 60.693 134.793 1.00 136.37 94 PRO A CA 1
ATOM 470 C C . PRO A 1 94 ? 62.960 59.655 134.031 1.00 136.81 94 PRO A C 1
ATOM 471 O O . PRO A 1 94 ? 62.653 58.458 134.061 1.00 136.82 94 PRO A O 1
ATOM 475 N N . PRO A 1 95 ? 63.997 60.113 133.312 1.00 136.82 95 PRO A N 1
ATOM 476 C CA . PRO A 1 95 ? 64.891 59.265 132.518 1.00 134.86 95 PRO A CA 1
ATOM 477 C C . PRO A 1 95 ? 65.427 58.051 133.294 1.00 134.23 95 PRO A C 1
ATOM 478 O O . PRO A 1 95 ? 65.191 56.900 132.889 1.00 134.07 95 PRO A O 1
ATOM 482 N N . GLY A 1 96 ? 66.149 58.324 134.391 1.00 132.76 96 GLY A N 1
ATOM 483 C CA . GLY A 1 96 ? 66.714 57.277 135.244 1.00 129.95 96 GLY A CA 1
ATOM 484 C C . GLY A 1 96 ? 66.372 57.504 136.720 1.00 127.84 96 GLY A C 1
ATOM 485 O O . GLY A 1 96 ? 65.252 57.890 137.041 1.00 128.83 96 GLY A O 1
ATOM 486 N N . PHE A 1 97 ? 67.320 57.258 137.619 1.00 124.58 97 PHE A N 1
ATOM 487 C CA . PHE A 1 97 ? 67.139 57.456 139.066 1.00 120.86 97 PHE A CA 1
ATOM 488 C C . PHE A 1 97 ? 65.883 58.200 139.495 1.00 118.26 97 PHE A C 1
ATOM 489 O O . PHE A 1 97 ? 65.004 57.626 140.125 1.00 117.44 97 PHE A O 1
ATOM 497 N N . VAL A 1 98 ? 65.827 59.490 139.175 1.00 115.54 98 VAL A N 1
ATOM 498 C CA . VAL A 1 98 ? 64.680 60.324 139.517 1.00 113.68 98 VAL A CA 1
ATOM 499 C C . VAL A 1 98 ? 63.369 59.675 139.090 1.00 112.71 98 VAL A C 1
ATOM 500 O O . VAL A 1 98 ? 62.287 60.163 139.384 1.00 112.77 98 VAL A O 1
ATOM 504 N N . GLY A 1 99 ? 63.472 58.560 138.394 1.00 111.40 99 GLY A N 1
ATOM 505 C CA . GLY A 1 99 ? 62.283 57.865 137.959 1.00 109.37 99 GLY A CA 1
ATOM 506 C C . GLY A 1 99 ? 61.909 56.887 139.035 1.00 107.82 99 GLY A C 1
ATOM 507 O O . GLY A 1 99 ? 60.871 57.032 139.673 1.00 107.60 99 GLY A O 1
ATOM 508 N N . ALA A 1 100 ? 62.762 55.890 139.238 1.00 106.57 100 ALA A N 1
ATOM 509 C CA . ALA A 1 100 ? 62.515 54.892 140.261 1.00 105.58 100 ALA A CA 1
ATOM 510 C C . ALA A 1 100 ? 62.140 55.605 141.568 1.00 104.80 100 ALA A C 1
ATOM 511 O O . ALA A 1 100 ? 61.207 55.182 142.269 1.00 105.03 100 ALA A O 1
ATOM 513 N N . PHE A 1 101 ? 62.869 56.680 141.892 1.00 102.78 101 PHE A N 1
ATOM 514 C CA . PHE A 1 101 ? 62.593 57.444 143.105 1.00 99.77 101 PHE A CA 1
ATOM 515 C C . PHE A 1 101 ? 61.123 57.782 143.094 1.00 98.25 101 PHE A C 1
ATOM 516 O O . PHE A 1 101 ? 60.363 57.227 143.870 1.00 98.45 101 PHE A O 1
ATOM 524 N N . PHE A 1 102 ? 60.720 58.677 142.200 1.00 96.18 102 PHE A N 1
ATOM 525 C CA . PHE A 1 102 ? 59.319 59.039 142.121 1.00 94.72 102 PHE A CA 1
ATOM 526 C C . PHE A 1 102 ? 58.428 57.816 141.856 1.00 93.11 102 PHE A C 1
ATOM 527 O O . PHE A 1 102 ? 57.190 57.892 141.951 1.00 92.63 102 PHE A O 1
ATOM 535 N N . PHE A 1 103 ? 59.054 56.691 141.520 1.00 90.87 103 PHE A N 1
ATOM 536 C CA . PHE A 1 103 ? 58.298 55.466 141.332 1.00 89.21 103 PHE A CA 1
ATOM 537 C C . PHE A 1 103 ? 58.136 55.062 142.747 1.00 89.83 103 PHE A C 1
ATOM 538 O O . PHE A 1 103 ? 57.029 55.013 143.258 1.00 91.56 103 PHE A O 1
ATOM 546 N N . SER A 1 104 ? 59.276 54.760 143.372 1.00 89.28 104 SER A N 1
ATOM 547 C CA . SER A 1 104 ? 59.350 54.361 144.776 1.00 88.17 104 SER A CA 1
ATOM 548 C C . SER A 1 104 ? 58.319 55.136 145.610 1.00 87.05 104 SER A C 1
ATOM 549 O O . SER A 1 104 ? 57.410 54.546 146.158 1.00 86.41 104 SER A O 1
ATOM 552 N N . VAL A 1 105 ? 58.443 56.454 145.674 1.00 86.23 105 VAL A N 1
ATOM 553 C CA . VAL A 1 105 ? 57.505 57.264 146.417 1.00 86.71 105 VAL A CA 1
ATOM 554 C C . VAL A 1 105 ? 56.078 57.020 145.931 1.00 87.24 105 VAL A C 1
ATOM 555 O O . VAL A 1 105 ? 55.183 57.814 146.160 1.00 87.06 105 VAL A O 1
ATOM 559 N N . GLU A 1 106 ? 55.856 55.917 145.248 1.00 88.53 106 GLU A N 1
ATOM 560 C CA . GLU A 1 106 ? 54.516 55.587 144.800 1.00 90.96 106 GLU A CA 1
ATOM 561 C C . GLU A 1 106 ? 54.148 54.238 145.387 1.00 90.74 106 GLU A C 1
ATOM 562 O O . GLU A 1 106 ? 52.983 53.852 145.420 1.00 90.90 106 GLU A O 1
ATOM 568 N N . THR A 1 107 ? 55.157 53.528 145.866 1.00 90.23 107 THR A N 1
ATOM 569 C CA . THR A 1 107 ? 54.947 52.212 146.451 1.00 90.59 107 THR A CA 1
ATOM 570 C C . THR A 1 107 ? 55.261 52.102 147.967 1.00 90.90 107 THR A C 1
ATOM 571 O O . THR A 1 107 ? 54.472 51.559 148.749 1.00 91.30 107 THR A O 1
ATOM 575 N N . LEU A 1 108 ? 56.419 52.594 148.385 1.00 90.28 108 LEU A N 1
ATOM 576 C CA . LEU A 1 108 ? 56.766 52.536 149.781 1.00 88.76 108 LEU A CA 1
ATOM 577 C C . LEU A 1 108 ? 55.535 53.047 150.475 1.00 88.40 108 LEU A C 1
ATOM 578 O O . LEU A 1 108 ? 54.996 52.381 151.325 1.00 89.11 108 LEU A O 1
ATOM 583 N N . ALA A 1 109 ? 55.058 54.217 150.085 1.00 87.38 109 ALA A N 1
ATOM 584 C CA . ALA A 1 109 ? 53.876 54.768 150.733 1.00 86.53 109 ALA A CA 1
ATOM 585 C C . ALA A 1 109 ? 52.656 54.020 150.284 1.00 85.42 109 ALA A C 1
ATOM 586 O O . ALA A 1 109 ? 51.591 54.117 150.883 1.00 84.51 109 ALA A O 1
ATOM 588 N N . THR A 1 110 ? 52.826 53.287 149.201 1.00 84.78 110 THR A N 1
ATOM 589 C CA . THR A 1 110 ? 51.748 52.507 148.619 1.00 85.20 110 THR A CA 1
ATOM 590 C C . THR A 1 110 ? 50.632 53.380 148.080 1.00 85.59 110 THR A C 1
ATOM 591 O O . THR A 1 110 ? 49.551 53.458 148.670 1.00 85.23 110 THR A O 1
ATOM 595 N N . VAL A 1 111 ? 50.899 54.040 146.959 1.00 86.19 111 VAL A N 1
ATOM 596 C CA . VAL A 1 111 ? 49.893 54.885 146.347 1.00 87.31 111 VAL A CA 1
ATOM 597 C C . VAL A 1 111 ? 49.564 54.327 144.967 1.00 88.72 111 VAL A C 1
ATOM 598 O O . VAL A 1 111 ? 48.535 54.667 144.385 1.00 89.34 111 VAL A O 1
ATOM 602 N N . GLY A 1 112 ? 50.438 53.452 144.469 1.00 89.67 112 GLY A N 1
ATOM 603 C CA . GLY A 1 112 ? 50.261 52.816 143.165 1.00 91.17 112 GLY A CA 1
ATOM 604 C C . GLY A 1 112 ? 49.927 53.634 141.914 1.00 92.11 112 GLY A C 1
ATOM 605 O O . GLY A 1 112 ? 49.696 53.065 140.837 1.00 91.88 112 GLY A O 1
ATOM 606 N N . TYR A 1 113 ? 49.927 54.959 142.047 1.00 92.81 113 TYR A N 1
ATOM 607 C CA . TYR A 1 113 ? 49.592 55.875 140.965 1.00 93.43 113 TYR A CA 1
ATOM 608 C C . TYR A 1 113 ? 49.187 55.294 139.623 1.00 95.94 113 TYR A C 1
ATOM 609 O O . TYR A 1 113 ? 48.029 55.466 139.230 1.00 96.25 113 TYR A O 1
ATOM 618 N N . GLY A 1 114 ? 50.096 54.634 138.900 1.00 98.38 114 GLY A N 1
ATOM 619 C CA . GLY A 1 114 ? 49.666 54.081 137.622 1.00 102.13 114 GLY A CA 1
ATOM 620 C C . GLY A 1 114 ? 50.581 53.849 136.427 1.00 104.67 114 GLY A C 1
ATOM 621 O O . GLY A 1 114 ? 50.108 53.809 135.282 1.00 104.68 114 GLY A O 1
ATOM 622 N N . ASP A 1 115 ? 51.878 53.720 136.664 1.00 107.34 115 ASP A N 1
ATOM 623 C CA . ASP A 1 115 ? 52.793 53.420 135.581 1.00 110.42 115 ASP A CA 1
ATOM 624 C C . ASP A 1 115 ? 53.465 52.157 136.063 1.00 112.35 115 ASP A C 1
ATOM 625 O O . ASP A 1 115 ? 54.503 52.157 136.721 1.00 111.82 115 ASP A O 1
ATOM 630 N N . MET A 1 116 ? 52.795 51.070 135.728 1.00 115.39 116 MET A N 1
ATOM 631 C CA . MET A 1 116 ? 53.188 49.730 136.100 1.00 118.72 116 MET A CA 1
ATOM 632 C C . MET A 1 116 ? 54.541 49.210 135.687 1.00 120.56 116 MET A C 1
ATOM 633 O O . MET A 1 116 ? 54.770 48.934 134.503 1.00 120.80 116 MET A O 1
ATOM 638 N N . HIS A 1 117 ? 55.429 49.048 136.665 1.00 122.36 117 HIS A N 1
ATOM 639 C CA . HIS A 1 117 ? 56.716 48.454 136.369 1.00 124.48 117 HIS A CA 1
ATOM 640 C C . HIS A 1 117 ? 56.763 47.083 137.033 1.00 125.36 117 HIS A C 1
ATOM 641 O O . HIS A 1 117 ? 57.491 46.840 138.003 1.00 125.43 117 HIS A O 1
ATOM 648 N N . PRO A 1 118 ? 55.918 46.176 136.553 1.00 126.50 118 PRO A N 1
ATOM 649 C CA . PRO A 1 118 ? 55.924 44.838 137.128 1.00 127.08 118 PRO A CA 1
ATOM 650 C C . PRO A 1 118 ? 56.554 44.007 135.999 1.00 126.98 118 PRO A C 1
ATOM 651 O O . PRO A 1 118 ? 56.391 42.787 135.944 1.00 127.38 118 PRO A O 1
ATOM 655 N N . GLN A 1 119 ? 57.263 44.709 135.103 1.00 126.05 119 GLN A N 1
ATOM 656 C CA . GLN A 1 119 ? 57.908 44.131 133.919 1.00 124.84 119 GLN A CA 1
ATOM 657 C C . GLN A 1 119 ? 58.717 42.848 134.065 1.00 123.82 119 GLN A C 1
ATOM 658 O O . GLN A 1 119 ? 58.571 41.923 133.258 1.00 123.88 119 GLN A O 1
ATOM 664 N N . THR A 1 120 ? 59.571 42.783 135.078 1.00 122.26 120 THR A N 1
ATOM 665 C CA . THR A 1 120 ? 60.395 41.597 135.268 1.00 121.23 120 THR A CA 1
ATOM 666 C C . THR A 1 120 ? 60.396 41.107 136.684 1.00 119.66 120 THR A C 1
ATOM 667 O O . THR A 1 120 ? 60.103 41.864 137.603 1.00 120.14 120 THR A O 1
ATOM 671 N N . VAL A 1 121 ? 60.763 39.849 136.874 1.00 117.49 121 VAL A N 1
ATOM 672 C CA . VAL A 1 121 ? 60.763 39.308 138.216 1.00 115.29 121 VAL A CA 1
ATOM 673 C C . VAL A 1 121 ? 61.595 40.159 139.143 1.00 113.90 121 VAL A C 1
ATOM 674 O O . VAL A 1 121 ? 61.042 40.869 139.962 1.00 114.26 121 VAL A O 1
ATOM 678 N N . TYR A 1 122 ? 62.917 40.114 139.025 1.00 112.02 122 TYR A N 1
ATOM 679 C CA . TYR A 1 122 ? 63.746 40.918 139.918 1.00 110.46 122 TYR A CA 1
ATOM 680 C C . TYR A 1 122 ? 63.080 42.233 140.200 1.00 110.06 122 TYR A C 1
ATOM 681 O O . TYR A 1 122 ? 63.043 42.680 141.333 1.00 110.65 122 TYR A O 1
ATOM 690 N N . ALA A 1 123 ? 62.571 42.855 139.145 1.00 109.22 123 ALA A N 1
ATOM 691 C CA . ALA A 1 123 ? 61.892 44.141 139.247 1.00 107.99 123 ALA A CA 1
ATOM 692 C C . ALA A 1 123 ? 60.693 44.052 140.161 1.00 106.61 123 ALA A C 1
ATOM 693 O O . ALA A 1 123 ? 60.423 44.934 140.946 1.00 106.73 123 ALA A O 1
ATOM 695 N N . HIS A 1 124 ? 59.945 42.984 140.043 1.00 105.03 124 HIS A N 1
ATOM 696 C CA . HIS A 1 124 ? 58.812 42.844 140.912 1.00 103.87 124 HIS A CA 1
ATOM 697 C C . HIS A 1 124 ? 59.275 42.689 142.367 1.00 102.53 124 HIS A C 1
ATOM 698 O O . HIS A 1 124 ? 58.924 43.503 143.221 1.00 102.27 124 HIS A O 1
ATOM 705 N N . ALA A 1 125 ? 60.072 41.656 142.640 1.00 100.92 125 ALA A N 1
ATOM 706 C CA . ALA A 1 125 ? 60.581 41.406 143.986 1.00 99.62 125 ALA A CA 1
ATOM 707 C C . ALA A 1 125 ? 60.840 42.736 144.679 1.00 98.86 125 ALA A C 1
ATOM 708 O O . ALA A 1 125 ? 60.083 43.136 145.564 1.00 98.90 125 ALA A O 1
ATOM 710 N N . ILE A 1 126 ? 61.897 43.421 144.264 1.00 97.38 126 ILE A N 1
ATOM 711 C CA . ILE A 1 126 ? 62.242 44.711 144.838 1.00 96.33 126 ILE A CA 1
ATOM 712 C C . ILE A 1 126 ? 60.998 45.502 145.188 1.00 95.47 126 ILE A C 1
ATOM 713 O O . ILE A 1 126 ? 60.826 45.962 146.308 1.00 95.87 126 ILE A O 1
ATOM 718 N N . ALA A 1 127 ? 60.118 45.663 144.224 1.00 94.17 127 ALA A N 1
ATOM 719 C CA . ALA A 1 127 ? 58.909 46.398 144.485 1.00 93.81 127 ALA A CA 1
ATOM 720 C C . ALA A 1 127 ? 58.056 45.727 145.567 1.00 93.46 127 ALA A C 1
ATOM 721 O O . ALA A 1 127 ? 57.363 46.416 146.315 1.00 94.21 127 ALA A O 1
ATOM 723 N N . THR A 1 128 ? 58.074 44.399 145.654 1.00 91.78 128 THR A N 1
ATOM 724 C CA . THR A 1 128 ? 57.300 43.747 146.704 1.00 90.07 128 THR A CA 1
ATOM 725 C C . THR A 1 128 ? 57.989 44.031 148.033 1.00 89.81 128 THR A C 1
ATOM 726 O O . THR A 1 128 ? 57.356 44.560 148.946 1.00 90.09 128 THR A O 1
ATOM 730 N N . LEU A 1 129 ? 59.280 43.715 148.146 1.00 88.85 129 LEU A N 1
ATOM 731 C CA . LEU A 1 129 ? 60.001 43.984 149.394 1.00 88.02 129 LEU A CA 1
ATOM 732 C C . LEU A 1 129 ? 59.638 45.387 149.853 1.00 87.49 129 LEU A C 1
ATOM 733 O O . LEU A 1 129 ? 59.422 45.641 151.029 1.00 87.76 129 LEU A O 1
ATOM 738 N N . GLU A 1 130 ? 59.578 46.314 148.922 1.00 86.48 130 GLU A N 1
ATOM 739 C CA . GLU A 1 130 ? 59.211 47.645 149.311 1.00 86.21 130 GLU A CA 1
ATOM 740 C C . GLU A 1 130 ? 57.795 47.602 149.932 1.00 84.92 130 GLU A C 1
ATOM 741 O O . GLU A 1 130 ? 57.664 47.662 151.149 1.00 85.09 130 GLU A O 1
ATOM 747 N N . ILE A 1 131 ? 56.753 47.470 149.112 1.00 83.15 131 ILE A N 1
ATOM 748 C CA . ILE A 1 131 ? 55.377 47.454 149.599 1.00 81.88 131 ILE A CA 1
ATOM 749 C C . ILE A 1 131 ? 55.227 46.984 151.027 1.00 80.46 131 ILE A C 1
ATOM 750 O O . ILE A 1 131 ? 54.593 47.648 151.829 1.00 81.25 131 ILE A O 1
ATOM 755 N N . PHE A 1 132 ? 55.774 45.824 151.357 1.00 78.56 132 PHE A N 1
ATOM 756 C CA . PHE A 1 132 ? 55.708 45.323 152.749 1.00 76.29 132 PHE A CA 1
ATOM 757 C C . PHE A 1 132 ? 56.182 46.497 153.631 1.00 74.93 132 PHE A C 1
ATOM 758 O O . PHE A 1 132 ? 55.367 47.228 154.226 1.00 74.62 132 PHE A O 1
ATOM 766 N N . VAL A 1 133 ? 57.502 46.673 153.685 1.00 73.25 133 VAL A N 1
ATOM 767 C CA . VAL A 1 133 ? 58.114 47.761 154.423 1.00 71.71 133 VAL A CA 1
ATOM 768 C C . VAL A 1 133 ? 57.184 48.975 154.588 1.00 71.19 133 VAL A C 1
ATOM 769 O O . VAL A 1 133 ? 56.400 49.025 155.523 1.00 71.86 133 VAL A O 1
ATOM 773 N N . GLY A 1 134 ? 57.270 49.949 153.687 1.00 69.82 134 GLY A N 1
ATOM 774 C CA . GLY A 1 134 ? 56.430 51.125 153.804 1.00 68.17 134 GLY A CA 1
ATOM 775 C C . GLY A 1 134 ? 55.082 50.905 154.472 1.00 67.23 134 GLY A C 1
ATOM 776 O O . GLY A 1 134 ? 54.648 51.730 155.276 1.00 66.45 134 GLY A O 1
ATOM 777 N N . MET A 1 135 ? 54.416 49.801 154.142 1.00 66.13 135 MET A N 1
ATOM 778 C CA . MET A 1 135 ? 53.107 49.492 154.714 1.00 65.59 135 MET A CA 1
ATOM 779 C C . MET A 1 135 ? 53.357 49.310 156.223 1.00 66.10 135 MET A C 1
ATOM 780 O O . MET A 1 135 ? 52.634 49.827 157.105 1.00 66.42 135 MET A O 1
ATOM 785 N N . SER A 1 136 ? 54.418 48.564 156.498 1.00 65.26 136 SER A N 1
ATOM 786 C CA . SER A 1 136 ? 54.863 48.276 157.843 1.00 63.49 136 SER A CA 1
ATOM 787 C C . SER A 1 136 ? 55.401 49.587 158.431 1.00 63.01 136 SER A C 1
ATOM 788 O O . SER A 1 136 ? 55.254 49.897 159.601 1.00 62.39 136 SER A O 1
ATOM 791 N N . GLY A 1 137 ? 56.047 50.366 157.595 1.00 63.13 137 GLY A N 1
ATOM 792 C CA . GLY A 1 137 ? 56.587 51.603 158.090 1.00 63.67 137 GLY A CA 1
ATOM 793 C C . GLY A 1 137 ? 55.499 52.567 158.482 1.00 63.63 137 GLY A C 1
ATOM 794 O O . GLY A 1 137 ? 55.569 53.251 159.501 1.00 63.80 137 GLY A O 1
ATOM 795 N N . ILE A 1 138 ? 54.481 52.647 157.656 1.00 63.45 138 ILE A N 1
ATOM 796 C CA . ILE A 1 138 ? 53.427 53.544 157.987 1.00 64.37 138 ILE A CA 1
ATOM 797 C C . ILE A 1 138 ? 52.962 53.160 159.383 1.00 64.53 138 ILE A C 1
ATOM 798 O O . ILE A 1 138 ? 52.744 54.041 160.218 1.00 64.50 138 ILE A O 1
ATOM 803 N N . ALA A 1 139 ? 52.850 51.853 159.657 1.00 64.83 139 ALA A N 1
ATOM 804 C CA . ALA A 1 139 ? 52.425 51.366 161.001 1.00 64.28 139 ALA A CA 1
ATOM 805 C C . ALA A 1 139 ? 53.207 51.984 162.165 1.00 63.02 139 ALA A C 1
ATOM 806 O O . ALA A 1 139 ? 52.676 52.813 162.907 1.00 61.84 139 ALA A O 1
ATOM 808 N N . LEU A 1 140 ? 54.458 51.557 162.312 1.00 62.15 140 LEU A N 1
ATOM 809 C CA . LEU A 1 140 ? 55.352 52.081 163.338 1.00 61.89 140 LEU A CA 1
ATOM 810 C C . LEU A 1 140 ? 55.283 53.626 163.433 1.00 61.89 140 LEU A C 1
ATOM 811 O O . LEU A 1 140 ? 55.540 54.233 164.488 1.00 62.14 140 LEU A O 1
ATOM 816 N N . SER A 1 141 ? 54.967 54.275 162.327 1.00 61.68 141 SER A N 1
ATOM 817 C CA . SER A 1 141 ? 54.826 55.706 162.384 1.00 61.87 141 SER A CA 1
ATOM 818 C C . SER A 1 141 ? 53.465 56.007 162.988 1.00 61.14 141 SER A C 1
ATOM 819 O O . SER A 1 141 ? 53.400 56.671 164.007 1.00 61.48 141 SER A O 1
ATOM 822 N N . THR A 1 142 ? 52.381 55.520 162.387 1.00 59.80 142 THR A N 1
ATOM 823 C CA . THR A 1 142 ? 51.085 55.772 162.966 1.00 58.67 142 THR A CA 1
ATOM 824 C C . THR A 1 142 ? 51.294 55.342 164.388 1.00 58.69 142 THR A C 1
ATOM 825 O O . THR A 1 142 ? 50.767 55.931 165.319 1.00 59.22 142 THR A O 1
ATOM 829 N N . GLY A 1 143 ? 52.108 54.316 164.559 1.00 58.15 143 GLY A N 1
ATOM 830 C CA . GLY A 1 143 ? 52.415 53.823 165.904 1.00 58.68 143 GLY A CA 1
ATOM 831 C C . GLY A 1 143 ? 53.072 54.785 166.909 1.00 57.78 143 GLY A C 1
ATOM 832 O O . GLY A 1 143 ? 52.516 55.089 167.966 1.00 58.06 143 GLY A O 1
ATOM 833 N N . LEU A 1 144 ? 54.282 55.233 166.610 1.00 56.74 144 LEU A N 1
ATOM 834 C CA . LEU A 1 144 ? 54.923 56.207 167.466 1.00 54.81 144 LEU A CA 1
ATOM 835 C C . LEU A 1 144 ? 53.915 57.339 167.721 1.00 54.58 144 LEU A C 1
ATOM 836 O O . LEU A 1 144 ? 53.805 57.843 168.836 1.00 53.66 144 LEU A O 1
ATOM 841 N N . VAL A 1 145 ? 53.173 57.720 166.683 1.00 54.97 145 VAL A N 1
ATOM 842 C CA . VAL A 1 145 ? 52.219 58.798 166.817 1.00 56.55 145 VAL A CA 1
ATOM 843 C C . VAL A 1 145 ? 51.384 58.537 168.015 1.00 57.47 145 VAL A C 1
ATOM 844 O O . VAL A 1 145 ? 51.557 59.221 169.009 1.00 59.09 145 VAL A O 1
ATOM 848 N N . PHE A 1 146 ? 50.513 57.535 167.979 1.00 57.29 146 PHE A N 1
ATOM 849 C CA . PHE A 1 146 ? 49.680 57.359 169.164 1.00 58.32 146 PHE A CA 1
ATOM 850 C C . PHE A 1 146 ? 50.457 57.339 170.483 1.00 57.10 146 PHE A C 1
ATOM 851 O O . PHE A 1 146 ? 50.033 57.870 171.514 1.00 55.23 146 PHE A O 1
ATOM 859 N N . ALA A 1 147 ? 51.628 56.751 170.424 1.00 56.87 147 ALA A N 1
ATOM 860 C CA . ALA A 1 147 ? 52.467 56.657 171.592 1.00 57.14 147 ALA A CA 1
ATOM 861 C C . ALA A 1 147 ? 52.891 58.005 172.101 1.00 57.28 147 ALA A C 1
ATOM 862 O O . ALA A 1 147 ? 53.243 58.139 173.256 1.00 57.44 147 ALA A O 1
ATOM 864 N N . ARG A 1 148 ? 52.899 59.003 171.236 1.00 57.63 148 ARG A N 1
ATOM 865 C CA . ARG A 1 148 ? 53.308 60.342 171.657 1.00 58.36 148 ARG A CA 1
ATOM 866 C C . ARG A 1 148 ? 52.089 61.054 172.210 1.00 58.16 148 ARG A C 1
ATOM 867 O O . ARG A 1 148 ? 52.196 61.903 173.117 1.00 57.93 148 ARG A O 1
ATOM 875 N N . PHE A 1 149 ? 50.936 60.731 171.613 1.00 57.61 149 PHE A N 1
ATOM 876 C CA . PHE A 1 149 ? 49.704 61.347 172.020 1.00 56.27 149 PHE A CA 1
ATOM 877 C C . PHE A 1 149 ? 49.587 60.853 173.425 1.00 56.76 149 PHE A C 1
ATOM 878 O O . PHE A 1 149 ? 49.587 61.630 174.366 1.00 58.05 149 PHE A O 1
ATOM 886 N N . ALA A 1 150 ? 49.556 59.542 173.581 1.00 56.03 150 ALA A N 1
ATOM 887 C CA . ALA A 1 150 ? 49.400 58.985 174.900 1.00 55.14 150 ALA A CA 1
ATOM 888 C C . ALA A 1 150 ? 50.248 59.572 176.006 1.00 55.03 150 ALA A C 1
ATOM 889 O O . ALA A 1 150 ? 50.036 59.230 177.146 1.00 55.66 150 ALA A O 1
ATOM 891 N N . ARG A 1 151 ? 51.217 60.429 175.702 1.00 55.59 151 ARG A N 1
ATOM 892 C CA . ARG A 1 151 ? 52.031 61.033 176.778 1.00 55.86 151 ARG A CA 1
ATOM 893 C C . ARG A 1 151 ? 51.070 61.712 177.740 1.00 55.50 151 ARG A C 1
ATOM 894 O O . ARG A 1 151 ? 50.256 62.525 177.335 1.00 56.12 151 ARG A O 1
ATOM 902 N N . PRO A 1 152 ? 51.168 61.415 179.023 1.00 54.74 152 PRO A N 1
ATOM 903 C CA . PRO A 1 152 ? 50.241 62.049 179.954 1.00 55.23 152 PRO A CA 1
ATOM 904 C C . PRO A 1 152 ? 50.189 63.497 179.535 1.00 56.42 152 PRO A C 1
ATOM 905 O O . PRO A 1 152 ? 51.129 63.984 178.927 1.00 55.74 152 PRO A O 1
ATOM 909 N N . ARG A 1 153 ? 49.109 64.191 179.853 1.00 57.12 153 ARG A N 1
ATOM 910 C CA . ARG A 1 153 ? 48.992 65.562 179.400 1.00 58.06 153 ARG A CA 1
ATOM 911 C C . ARG A 1 153 ? 48.944 66.735 180.370 1.00 57.80 153 ARG A C 1
ATOM 912 O O . ARG A 1 153 ? 48.993 67.890 179.904 1.00 58.17 153 ARG A O 1
ATOM 920 N N . ALA A 1 154 ? 48.819 66.491 181.675 1.00 56.41 154 ALA A N 1
ATOM 921 C CA . ALA A 1 154 ? 48.771 67.606 182.616 1.00 55.18 154 ALA A CA 1
ATOM 922 C C . ALA A 1 154 ? 50.175 67.753 183.166 1.00 54.77 154 ALA A C 1
ATOM 923 O O . ALA A 1 154 ? 50.967 66.872 182.963 1.00 54.32 154 ALA A O 1
ATOM 925 N N . LYS A 1 155 ? 50.536 68.887 183.779 1.00 55.46 155 LYS A N 1
ATOM 926 C CA . LYS A 1 155 ? 51.874 69.089 184.355 1.00 55.89 155 LYS A CA 1
ATOM 927 C C . LYS A 1 155 ? 51.785 69.942 185.608 1.00 55.13 155 LYS A C 1
ATOM 928 O O . LYS A 1 155 ? 51.082 70.928 185.631 1.00 55.96 155 LYS A O 1
ATOM 934 N N . ILE A 1 156 ? 52.504 69.590 186.651 1.00 53.10 156 ILE A N 1
ATOM 935 C CA . ILE A 1 156 ? 52.413 70.363 187.853 1.00 51.69 156 ILE A CA 1
ATOM 936 C C . ILE A 1 156 ? 53.676 71.182 187.992 1.00 52.96 156 ILE A C 1
ATOM 937 O O . ILE A 1 156 ? 54.761 70.587 187.948 1.00 53.21 156 ILE A O 1
ATOM 942 N N . MET A 1 157 ? 53.540 72.530 188.127 1.00 54.05 157 MET A N 1
ATOM 943 C CA . MET A 1 157 ? 54.680 73.488 188.278 1.00 53.04 157 MET A CA 1
ATOM 944 C C . MET A 1 157 ? 54.896 73.893 189.740 1.00 51.51 157 MET A C 1
ATOM 945 O O . MET A 1 157 ? 53.927 74.199 190.447 1.00 50.38 157 MET A O 1
ATOM 950 N N . PHE A 1 158 ? 56.155 73.888 190.189 1.00 50.33 158 PHE A N 1
ATOM 951 C CA . PHE A 1 158 ? 56.460 74.229 191.590 1.00 48.95 158 PHE A CA 1
ATOM 952 C C . PHE A 1 158 ? 57.324 75.463 191.789 1.00 48.97 158 PHE A C 1
ATOM 953 O O . PHE A 1 158 ? 58.194 75.754 190.992 1.00 48.09 158 PHE A O 1
ATOM 961 N N . ALA A 1 159 ? 57.126 76.127 192.915 1.00 50.10 159 ALA A N 1
ATOM 962 C CA . ALA A 1 159 ? 57.849 77.350 193.265 1.00 52.62 159 ALA A CA 1
ATOM 963 C C . ALA A 1 159 ? 59.355 77.258 193.311 1.00 54.13 159 ALA A C 1
ATOM 964 O O . ALA A 1 159 ? 59.953 76.678 194.214 1.00 53.94 159 ALA A O 1
ATOM 966 N N . ARG A 1 160 ? 59.984 77.899 192.355 1.00 55.92 160 ARG A N 1
ATOM 967 C CA . ARG A 1 160 ? 61.405 77.865 192.334 1.00 57.43 160 ARG A CA 1
ATOM 968 C C . ARG A 1 160 ? 61.891 77.961 193.754 1.00 59.29 160 ARG A C 1
ATOM 969 O O . ARG A 1 160 ? 62.960 77.516 194.039 1.00 61.20 160 ARG A O 1
ATOM 971 N N . HIS A 1 161 ? 61.111 78.501 194.670 1.00 61.06 161 HIS A N 1
ATOM 972 C CA . HIS A 1 161 ? 61.617 78.605 196.021 1.00 63.21 161 HIS A CA 1
ATOM 973 C C . HIS A 1 161 ? 60.681 78.189 197.086 1.00 63.30 161 HIS A C 1
ATOM 974 O O . HIS A 1 161 ? 59.517 78.569 197.082 1.00 62.73 161 HIS A O 1
ATOM 981 N N . ALA A 1 162 ? 61.224 77.458 198.044 1.00 64.00 162 ALA A N 1
ATOM 982 C CA . ALA A 1 162 ? 60.465 77.000 199.208 1.00 65.15 162 ALA A CA 1
ATOM 983 C C . ALA A 1 162 ? 60.479 78.193 200.110 1.00 65.10 162 ALA A C 1
ATOM 984 O O . ALA A 1 162 ? 60.945 79.220 199.672 1.00 65.15 162 ALA A O 1
ATOM 986 N N . ILE A 1 163 ? 59.999 78.081 201.348 1.00 65.03 163 ILE A N 1
ATOM 987 C CA . ILE A 1 163 ? 60.017 79.217 202.281 1.00 65.91 163 ILE A CA 1
ATOM 988 C C . ILE A 1 163 ? 59.702 78.669 203.641 1.00 68.09 163 ILE A C 1
ATOM 989 O O . ILE A 1 163 ? 58.957 77.705 203.723 1.00 69.06 163 ILE A O 1
ATOM 994 N N . VAL A 1 164 ? 60.247 79.253 204.710 1.00 70.88 164 VAL A N 1
ATOM 995 C CA . VAL A 1 164 ? 59.899 78.798 206.079 1.00 73.59 164 VAL A CA 1
ATOM 996 C C . VAL A 1 164 ? 59.487 80.018 206.866 1.00 76.23 164 VAL A C 1
ATOM 997 O O . VAL A 1 164 ? 60.274 80.915 207.065 1.00 75.94 164 VAL A O 1
ATOM 1001 N N . ARG A 1 165 ? 58.248 80.051 207.311 1.00 80.05 165 ARG A N 1
ATOM 1002 C CA . ARG A 1 165 ? 57.757 81.201 208.039 1.00 84.30 165 ARG A CA 1
ATOM 1003 C C . ARG A 1 165 ? 56.979 80.779 209.281 1.00 87.56 165 ARG A C 1
ATOM 1004 O O . ARG A 1 165 ? 56.746 79.589 209.490 1.00 88.09 165 ARG A O 1
ATOM 1012 N N . PRO A 1 166 ? 56.630 81.745 210.159 1.00 90.22 166 PRO A N 1
ATOM 1013 C CA . PRO A 1 166 ? 55.867 81.446 211.369 1.00 92.85 166 PRO A CA 1
ATOM 1014 C C . PRO A 1 166 ? 54.408 81.459 210.912 1.00 95.62 166 PRO A C 1
ATOM 1015 O O . PRO A 1 166 ? 54.001 82.336 210.128 1.00 95.77 166 PRO A O 1
ATOM 1019 N N . PHE A 1 167 ? 53.625 80.496 211.389 1.00 98.15 167 PHE A N 1
ATOM 1020 C CA . PHE A 1 167 ? 52.235 80.409 210.980 1.00 100.49 167 PHE A CA 1
ATOM 1021 C C . PHE A 1 167 ? 51.298 79.972 212.095 1.00 101.57 167 PHE A C 1
ATOM 1022 O O . PHE A 1 167 ? 51.560 78.986 212.787 1.00 101.46 167 PHE A O 1
ATOM 1030 N N . ASN A 1 168 ? 50.194 80.703 212.244 1.00 102.57 168 ASN A N 1
ATOM 1031 C CA . ASN A 1 168 ? 49.194 80.402 213.253 1.00 103.35 168 ASN A CA 1
ATOM 1032 C C . ASN A 1 168 ? 49.836 79.922 214.556 1.00 103.11 168 ASN A C 1
ATOM 1033 O O . ASN A 1 168 ? 49.209 79.225 215.367 1.00 103.26 168 ASN A O 1
ATOM 1038 N N . GLY A 1 169 ? 51.090 80.291 214.767 1.00 102.56 169 GLY A N 1
ATOM 1039 C CA . GLY A 1 169 ? 51.739 79.873 215.990 1.00 101.81 169 GLY A CA 1
ATOM 1040 C C . GLY A 1 169 ? 53.200 79.549 215.842 1.00 101.20 169 GLY A C 1
ATOM 1041 O O . GLY A 1 169 ? 54.055 80.424 216.017 1.00 101.52 169 GLY A O 1
ATOM 1042 N N . ARG A 1 170 ? 53.480 78.284 215.525 1.00 100.48 170 ARG A N 1
ATOM 1043 C CA . ARG A 1 170 ? 54.862 77.812 215.356 1.00 99.18 170 ARG A CA 1
ATOM 1044 C C . ARG A 1 170 ? 55.492 78.051 213.948 1.00 97.80 170 ARG A C 1
ATOM 1045 O O . ARG A 1 170 ? 54.880 78.629 213.027 1.00 98.03 170 ARG A O 1
ATOM 1047 N N . MET A 1 171 ? 56.737 77.609 213.813 1.00 95.53 171 MET A N 1
ATOM 1048 C CA . MET A 1 171 ? 57.484 77.753 212.583 1.00 92.49 171 MET A CA 1
ATOM 1049 C C . MET A 1 171 ? 57.026 76.634 211.636 1.00 90.29 171 MET A C 1
ATOM 1050 O O . MET A 1 171 ? 56.969 75.454 212.037 1.00 91.10 171 MET A O 1
ATOM 1055 N N . THR A 1 172 ? 56.682 76.993 210.397 1.00 86.35 172 THR A N 1
ATOM 1056 C CA . THR A 1 172 ? 56.271 75.994 209.420 1.00 81.79 172 THR A CA 1
ATOM 1057 C C . THR A 1 172 ? 56.877 76.313 208.043 1.00 78.22 172 THR A C 1
ATOM 1058 O O . THR A 1 172 ? 57.099 77.482 207.708 1.00 77.55 172 THR A O 1
ATOM 1062 N N . LEU A 1 173 ? 57.170 75.248 207.278 1.00 74.07 173 LEU A N 1
ATOM 1063 C CA . LEU A 1 173 ? 57.788 75.296 205.932 1.00 68.48 173 LEU A CA 1
ATOM 1064 C C . LEU A 1 173 ? 56.672 75.428 204.964 1.00 65.62 173 LEU A C 1
ATOM 1065 O O . LEU A 1 173 ? 55.532 75.259 205.336 1.00 65.42 173 LEU A O 1
ATOM 1070 N N . MET A 1 174 ? 56.986 75.760 203.731 1.00 63.35 174 MET A N 1
ATOM 1071 C CA . MET A 1 174 ? 55.945 75.910 202.737 1.00 62.22 174 MET A CA 1
ATOM 1072 C C . MET A 1 174 ? 56.453 75.791 201.275 1.00 60.06 174 MET A C 1
ATOM 1073 O O . MET A 1 174 ? 57.530 76.277 200.930 1.00 60.09 174 MET A O 1
ATOM 1078 N N . VAL A 1 175 ? 55.683 75.119 200.428 1.00 57.31 175 VAL A N 1
ATOM 1079 C CA . VAL A 1 175 ? 56.006 75.003 199.016 1.00 55.10 175 VAL A CA 1
ATOM 1080 C C . VAL A 1 175 ? 54.684 75.167 198.341 1.00 54.24 175 VAL A C 1
ATOM 1081 O O . VAL A 1 175 ? 53.646 74.802 198.873 1.00 54.18 175 VAL A O 1
ATOM 1085 N N . ARG A 1 176 ? 54.691 75.735 197.163 1.00 53.47 176 ARG A N 1
ATOM 1086 C CA . ARG A 1 176 ? 53.417 75.951 196.541 1.00 53.57 176 ARG A CA 1
ATOM 1087 C C . ARG A 1 176 ? 53.428 75.625 195.054 1.00 52.45 176 ARG A C 1
ATOM 1088 O O . ARG A 1 176 ? 54.204 76.192 194.289 1.00 53.85 176 ARG A O 1
ATOM 1096 N N . ALA A 1 177 ? 52.575 74.703 194.632 1.00 49.44 177 ALA A N 1
ATOM 1097 C CA . ALA A 1 177 ? 52.541 74.384 193.225 1.00 47.26 177 ALA A CA 1
ATOM 1098 C C . ALA A 1 177 ? 51.164 74.588 192.631 1.00 45.77 177 ALA A C 1
ATOM 1099 O O . ALA A 1 177 ? 50.187 74.853 193.346 1.00 43.44 177 ALA A O 1
ATOM 1101 N N . ALA A 1 178 ? 51.095 74.490 191.310 1.00 45.06 178 ALA A N 1
ATOM 1102 C CA . ALA A 1 178 ? 49.827 74.642 190.650 1.00 45.99 178 ALA A CA 1
ATOM 1103 C C . ALA A 1 178 ? 49.778 74.100 189.247 1.00 47.73 178 ALA A C 1
ATOM 1104 O O . ALA A 1 178 ? 50.791 73.984 188.575 1.00 47.65 178 ALA A O 1
ATOM 1106 N N . ASN A 1 179 ? 48.566 73.769 188.828 1.00 50.35 179 ASN A N 1
ATOM 1107 C CA . ASN A 1 179 ? 48.303 73.162 187.546 1.00 53.62 179 ASN A CA 1
ATOM 1108 C C . ASN A 1 179 ? 48.970 73.943 186.454 1.00 54.63 179 ASN A C 1
ATOM 1109 O O . ASN A 1 179 ? 49.670 74.864 186.722 1.00 54.14 179 ASN A O 1
ATOM 1114 N N . ALA A 1 180 ? 48.761 73.558 185.211 1.00 56.70 180 ALA A N 1
ATOM 1115 C CA . ALA A 1 180 ? 49.367 74.288 184.154 1.00 58.96 180 ALA A CA 1
ATOM 1116 C C . ALA A 1 180 ? 48.832 74.060 182.768 1.00 61.71 180 ALA A C 1
ATOM 1117 O O . ALA A 1 180 ? 49.535 74.407 181.851 1.00 61.17 180 ALA A O 1
ATOM 1119 N N . ARG A 1 181 ? 47.623 73.494 182.605 1.00 65.90 181 ARG A N 1
ATOM 1120 C CA . ARG A 1 181 ? 46.977 73.262 181.268 1.00 70.18 181 ARG A CA 1
ATOM 1121 C C . ARG A 1 181 ? 45.515 72.651 181.361 1.00 73.41 181 ARG A C 1
ATOM 1122 O O . ARG A 1 181 ? 44.529 73.338 181.028 1.00 74.59 181 ARG A O 1
ATOM 1130 N N . GLN A 1 182 ? 45.396 71.370 181.791 1.00 76.14 182 GLN A N 1
ATOM 1131 C CA . GLN A 1 182 ? 44.112 70.604 181.994 1.00 76.30 182 GLN A CA 1
ATOM 1132 C C . GLN A 1 182 ? 44.164 70.140 183.449 1.00 75.00 182 GLN A C 1
ATOM 1133 O O . GLN A 1 182 ? 44.749 69.110 183.761 1.00 75.00 182 GLN A O 1
ATOM 1139 N N . ASN A 1 183 ? 43.543 70.886 184.329 1.00 74.12 183 ASN A N 1
ATOM 1140 C CA . ASN A 1 183 ? 43.612 70.583 185.749 1.00 74.10 183 ASN A CA 1
ATOM 1141 C C . ASN A 1 183 ? 43.660 69.144 186.275 1.00 71.24 183 ASN A C 1
ATOM 1142 O O . ASN A 1 183 ? 43.702 68.191 185.512 1.00 70.48 183 ASN A O 1
ATOM 1147 N N . VAL A 1 184 ? 43.669 69.044 187.612 1.00 68.93 184 VAL A N 1
ATOM 1148 C CA . VAL A 1 184 ? 43.637 67.793 188.379 1.00 65.56 184 VAL A CA 1
ATOM 1149 C C . VAL A 1 184 ? 42.752 67.890 189.736 1.00 64.96 184 VAL A C 1
ATOM 1150 O O . VAL A 1 184 ? 41.605 68.338 189.725 1.00 63.76 184 VAL A O 1
ATOM 1154 N N . ILE A 1 185 ? 43.315 67.461 190.872 1.00 64.84 185 ILE A N 1
ATOM 1155 C CA . ILE A 1 185 ? 42.716 67.372 192.245 1.00 63.77 185 ILE A CA 1
ATOM 1156 C C . ILE A 1 185 ? 43.505 66.166 192.929 1.00 62.90 185 ILE A C 1
ATOM 1157 O O . ILE A 1 185 ? 43.011 65.003 193.028 1.00 61.23 185 ILE A O 1
ATOM 1162 N N . ALA A 1 186 ? 44.737 66.479 193.372 1.00 60.82 186 ALA A N 1
ATOM 1163 C CA . ALA A 1 186 ? 45.687 65.503 193.890 1.00 57.17 186 ALA A CA 1
ATOM 1164 C C . ALA A 1 186 ? 46.039 65.464 195.314 1.00 55.49 186 ALA A C 1
ATOM 1165 O O . ALA A 1 186 ? 45.605 66.266 196.114 1.00 53.93 186 ALA A O 1
ATOM 1167 N N . GLU A 1 187 ? 46.874 64.481 195.577 1.00 55.08 187 GLU A N 1
ATOM 1168 C CA . GLU A 1 187 ? 47.365 64.166 196.889 1.00 56.70 187 GLU A CA 1
ATOM 1169 C C . GLU A 1 187 ? 48.879 64.207 196.755 1.00 57.26 187 GLU A C 1
ATOM 1170 O O . GLU A 1 187 ? 49.387 63.702 195.745 1.00 56.81 187 GLU A O 1
ATOM 1176 N N . ALA A 1 188 ? 49.589 64.779 197.744 1.00 57.40 188 ALA A N 1
ATOM 1177 C CA . ALA A 1 188 ? 51.041 64.908 197.692 1.00 58.36 188 ALA A CA 1
ATOM 1178 C C . ALA A 1 188 ? 51.796 64.402 198.891 1.00 60.28 188 ALA A C 1
ATOM 1179 O O . ALA A 1 188 ? 51.487 64.695 199.997 1.00 60.03 188 ALA A O 1
ATOM 1181 N N . ARG A 1 189 ? 52.823 63.622 198.670 1.00 64.19 189 ARG A N 1
ATOM 1182 C CA . ARG A 1 189 ? 53.576 63.120 199.798 1.00 67.81 189 ARG A CA 1
ATOM 1183 C C . ARG A 1 189 ? 54.739 64.084 199.819 1.00 68.29 189 ARG A C 1
ATOM 1184 O O . ARG A 1 189 ? 55.035 64.654 198.748 1.00 67.98 189 ARG A O 1
ATOM 1192 N N . ALA A 1 190 ? 55.376 64.293 200.992 1.00 68.74 190 ALA A N 1
ATOM 1193 C CA . ALA A 1 190 ? 56.577 65.163 201.072 1.00 69.49 190 ALA A CA 1
ATOM 1194 C C . ALA A 1 190 ? 57.636 64.600 201.942 1.00 69.69 190 ALA A C 1
ATOM 1195 O O . ALA A 1 190 ? 57.463 64.543 203.142 1.00 69.07 190 ALA A O 1
ATOM 1197 N N . LYS A 1 191 ? 58.747 64.242 201.298 1.00 70.91 191 LYS A N 1
ATOM 1198 C CA . LYS A 1 191 ? 59.927 63.621 201.902 1.00 71.88 191 LYS A CA 1
ATOM 1199 C C . LYS A 1 191 ? 61.081 64.632 202.035 1.00 72.95 191 LYS A C 1
ATOM 1200 O O . LYS A 1 191 ? 61.096 65.665 201.357 1.00 72.01 191 LYS A O 1
ATOM 1206 N N . MET A 1 192 ? 62.067 64.286 202.869 1.00 75.01 192 MET A N 1
ATOM 1207 C CA . MET A 1 192 ? 63.224 65.143 203.184 1.00 76.80 192 MET A CA 1
ATOM 1208 C C . MET A 1 192 ? 64.594 64.427 203.274 1.00 77.38 192 MET A C 1
ATOM 1209 O O . MET A 1 192 ? 64.700 63.412 203.932 1.00 77.75 192 MET A O 1
ATOM 1214 N N . ARG A 1 193 ? 65.634 64.990 202.666 1.00 78.43 193 ARG A N 1
ATOM 1215 C CA . ARG A 1 193 ? 66.976 64.387 202.663 1.00 81.47 193 ARG A CA 1
ATOM 1216 C C . ARG A 1 193 ? 68.138 65.146 203.333 1.00 83.72 193 ARG A C 1
ATOM 1217 O O . ARG A 1 193 ? 68.396 66.301 203.012 1.00 85.32 193 ARG A O 1
ATOM 1225 N N . LEU A 1 194 ? 68.875 64.494 204.227 1.00 84.75 194 LEU A N 1
ATOM 1226 C CA . LEU A 1 194 ? 70.037 65.127 204.838 1.00 85.64 194 LEU A CA 1
ATOM 1227 C C . LEU A 1 194 ? 71.175 64.076 204.915 1.00 87.01 194 LEU A C 1
ATOM 1228 O O . LEU A 1 194 ? 71.155 63.090 204.168 1.00 87.45 194 LEU A O 1
ATOM 1233 N N . MET A 1 195 ? 72.145 64.261 205.814 1.00 88.14 195 MET A N 1
ATOM 1234 C CA . MET A 1 195 ? 73.286 63.340 206.008 1.00 88.18 195 MET A CA 1
ATOM 1235 C C . MET A 1 195 ? 73.999 63.043 204.702 1.00 88.84 195 MET A C 1
ATOM 1236 O O . MET A 1 195 ? 75.212 63.274 204.600 1.00 90.28 195 MET A O 1
ATOM 1238 N N . LEU A 1 206 ? 73.228 58.339 203.543 1.00 112.86 206 LEU A N 1
ATOM 1239 C CA . LEU A 1 206 ? 72.162 59.335 203.347 1.00 113.23 206 LEU A CA 1
ATOM 1240 C C . LEU A 1 206 ? 70.802 58.783 203.776 1.00 113.32 206 LEU A C 1
ATOM 1241 O O . LEU A 1 206 ? 70.319 57.805 203.202 1.00 113.25 206 LEU A O 1
ATOM 1243 N N . MET A 1 207 ? 70.188 59.414 204.780 1.00 113.57 207 MET A N 1
ATOM 1244 C CA . MET A 1 207 ? 68.897 58.964 205.295 1.00 113.44 207 MET A CA 1
ATOM 1245 C C . MET A 1 207 ? 67.748 59.907 204.881 1.00 113.13 207 MET A C 1
ATOM 1246 O O . MET A 1 207 ? 67.773 61.086 205.223 1.00 113.52 207 MET A O 1
ATOM 1251 N N . LYS A 1 208 ? 66.765 59.376 204.129 1.00 112.54 208 LYS A N 1
ATOM 1252 C CA . LYS A 1 208 ? 65.580 60.119 203.639 1.00 111.45 208 LYS A CA 1
ATOM 1253 C C . LYS A 1 208 ? 64.446 60.128 204.633 1.00 110.45 208 LYS A C 1
ATOM 1254 O O . LYS A 1 208 ? 63.611 59.229 204.625 1.00 109.62 208 LYS A O 1
ATOM 1260 N N . ILE A 1 209 ? 64.405 61.174 205.454 1.00 110.20 209 ILE A N 1
ATOM 1261 C CA . ILE A 1 209 ? 63.411 61.296 206.508 1.00 110.08 209 ILE A CA 1
ATOM 1262 C C . ILE A 1 209 ? 61.970 61.650 206.076 1.00 110.52 209 ILE A C 1
ATOM 1263 O O . ILE A 1 209 ? 61.729 62.555 205.279 1.00 110.56 209 ILE A O 1
ATOM 1268 N N . HIS A 1 210 ? 61.029 60.896 206.645 1.00 111.33 210 HIS A N 1
ATOM 1269 C CA . HIS A 1 210 ? 59.584 60.976 206.432 1.00 111.82 210 HIS A CA 1
ATOM 1270 C C . HIS A 1 210 ? 59.023 62.224 207.069 1.00 110.37 210 HIS A C 1
ATOM 1271 O O . HIS A 1 210 ? 58.652 62.209 208.238 1.00 110.07 210 HIS A O 1
ATOM 1278 N N . ASP A 1 211 ? 58.970 63.307 206.302 1.00 109.43 211 ASP A N 1
ATOM 1279 C CA . ASP A 1 211 ? 58.445 64.582 206.800 1.00 108.83 211 ASP A CA 1
ATOM 1280 C C . ASP A 1 211 ? 56.948 64.610 206.591 1.00 108.66 211 ASP A C 1
ATOM 1281 O O . ASP A 1 211 ? 56.528 64.468 205.467 1.00 108.44 211 ASP A O 1
ATOM 1286 N N . LEU A 1 212 ? 56.172 64.848 207.651 1.00 109.25 212 LEU A N 1
ATOM 1287 C CA . LEU A 1 212 ? 54.698 64.838 207.619 1.00 110.24 212 LEU A CA 1
ATOM 1288 C C . LEU A 1 212 ? 54.004 65.342 206.374 1.00 110.97 212 LEU A C 1
ATOM 1289 O O . LEU A 1 212 ? 53.009 66.062 206.478 1.00 110.53 212 LEU A O 1
ATOM 1294 N N . LYS A 1 213 ? 54.505 64.910 205.207 1.00 111.98 213 LYS A N 1
ATOM 1295 C CA . LYS A 1 213 ? 54.002 65.281 203.855 1.00 111.55 213 LYS A CA 1
ATOM 1296 C C . LYS A 1 213 ? 53.761 66.783 203.818 1.00 110.55 213 LYS A C 1
ATOM 1297 O O . LYS A 1 213 ? 52.896 67.276 204.541 1.00 109.37 213 LYS A O 1
ATOM 1303 N N . LEU A 1 214 ? 54.571 67.490 203.012 1.00 109.65 214 LEU A N 1
ATOM 1304 C CA . LEU A 1 214 ? 54.518 68.954 202.853 1.00 108.23 214 LEU A CA 1
ATOM 1305 C C . LEU A 1 214 ? 53.109 69.229 202.443 1.00 108.22 214 LEU A C 1
ATOM 1306 O O . LEU A 1 214 ? 52.819 70.070 201.598 1.00 108.28 214 LEU A O 1
ATOM 1311 N N . VAL A 1 215 ? 52.254 68.474 203.117 1.00 107.96 215 VAL A N 1
ATOM 1312 C CA . VAL A 1 215 ? 50.832 68.460 202.966 1.00 108.20 215 VAL A CA 1
ATOM 1313 C C . VAL A 1 215 ? 50.322 68.233 204.382 1.00 107.33 215 VAL A C 1
ATOM 1314 O O . VAL A 1 215 ? 49.132 68.354 204.656 1.00 107.47 215 VAL A O 1
ATOM 1318 N N . ARG A 1 216 ? 51.273 67.912 205.254 1.00 105.49 216 ARG A N 1
ATOM 1319 C CA . ARG A 1 216 ? 51.075 67.649 206.658 1.00 104.43 216 ARG A CA 1
ATOM 1320 C C . ARG A 1 216 ? 49.771 68.223 207.198 1.00 103.86 216 ARG A C 1
ATOM 1321 O O . ARG A 1 216 ? 49.210 67.739 208.175 1.00 104.45 216 ARG A O 1
ATOM 1323 N N . ASN A 1 217 ? 49.283 69.269 206.574 1.00 102.39 217 ASN A N 1
ATOM 1324 C CA . ASN A 1 217 ? 48.061 69.831 207.036 1.00 101.24 217 ASN A CA 1
ATOM 1325 C C . ASN A 1 217 ? 46.940 69.238 206.250 1.00 99.64 217 ASN A C 1
ATOM 1326 O O . ASN A 1 217 ? 45.894 68.909 206.806 1.00 99.84 217 ASN A O 1
ATOM 1331 N N . GLU A 1 218 ? 47.164 69.092 204.954 1.00 97.57 218 GLU A N 1
ATOM 1332 C CA . GLU A 1 218 ? 46.184 68.485 204.078 1.00 96.52 218 GLU A CA 1
ATOM 1333 C C . GLU A 1 218 ? 47.040 67.648 203.116 1.00 95.14 218 GLU A C 1
ATOM 1334 O O . GLU A 1 218 ? 47.896 68.221 202.447 1.00 94.56 218 GLU A O 1
ATOM 1340 N N . HIS A 1 219 ? 46.853 66.318 203.092 1.00 94.06 219 HIS A N 1
ATOM 1341 C CA . HIS A 1 219 ? 47.601 65.453 202.192 1.00 93.61 219 HIS A CA 1
ATOM 1342 C C . HIS A 1 219 ? 47.132 65.623 200.765 1.00 92.25 219 HIS A C 1
ATOM 1343 O O . HIS A 1 219 ? 47.817 65.227 199.848 1.00 92.56 219 HIS A O 1
ATOM 1350 N N . PRO A 1 220 ? 45.920 66.154 200.560 1.00 90.99 220 PRO A N 1
ATOM 1351 C CA . PRO A 1 220 ? 45.301 66.413 199.246 1.00 90.77 220 PRO A CA 1
ATOM 1352 C C . PRO A 1 220 ? 44.906 67.883 198.993 1.00 90.36 220 PRO A C 1
ATOM 1353 O O . PRO A 1 220 ? 45.684 68.817 199.338 1.00 89.99 220 PRO A O 1
ATOM 1357 N N . ILE A 1 221 ? 43.734 68.071 198.382 1.00 90.12 221 ILE A N 1
ATOM 1358 C CA . ILE A 1 221 ? 43.182 69.417 198.129 1.00 89.76 221 ILE A CA 1
ATOM 1359 C C . ILE A 1 221 ? 42.327 69.349 196.853 1.00 90.62 221 ILE A C 1
ATOM 1360 O O . ILE A 1 221 ? 42.255 68.307 196.202 1.00 89.55 221 ILE A O 1
ATOM 1365 N N . PHE A 1 222 ? 41.686 70.455 196.519 1.00 91.68 222 PHE A N 1
ATOM 1366 C CA . PHE A 1 222 ? 40.841 70.646 195.291 1.00 91.76 222 PHE A CA 1
ATOM 1367 C C . PHE A 1 222 ? 41.667 71.606 194.293 1.00 89.44 222 PHE A C 1
ATOM 1368 O O . PHE A 1 222 ? 41.229 72.673 193.827 1.00 88.06 222 PHE A O 1
ATOM 1376 N N . LEU A 1 223 ? 42.886 71.119 193.991 1.00 86.89 223 LEU A N 1
ATOM 1377 C CA . LEU A 1 223 ? 43.920 71.736 193.159 1.00 83.58 223 LEU A CA 1
ATOM 1378 C C . LEU A 1 223 ? 43.473 72.533 191.950 1.00 83.93 223 LEU A C 1
ATOM 1379 O O . LEU A 1 223 ? 42.923 72.011 190.964 1.00 84.17 223 LEU A O 1
ATOM 1384 N N . LEU A 1 224 ? 43.771 73.829 192.095 1.00 83.88 224 LEU A N 1
ATOM 1385 C CA . LEU A 1 224 ? 43.599 74.980 191.174 1.00 81.88 224 LEU A CA 1
ATOM 1386 C C . LEU A 1 224 ? 44.138 76.119 192.088 1.00 79.08 224 LEU A C 1
ATOM 1387 O O . LEU A 1 224 ? 43.438 77.079 192.475 1.00 79.39 224 LEU A O 1
ATOM 1392 N N . GLY A 1 225 ? 45.416 75.899 192.446 1.00 75.33 225 GLY A N 1
ATOM 1393 C CA . GLY A 1 225 ? 46.225 76.721 193.331 1.00 69.65 225 GLY A CA 1
ATOM 1394 C C . GLY A 1 225 ? 46.548 75.926 194.603 1.00 65.95 225 GLY A C 1
ATOM 1395 O O . GLY A 1 225 ? 45.684 75.851 195.468 1.00 65.96 225 GLY A O 1
ATOM 1396 N N . TRP A 1 226 ? 47.724 75.307 194.755 1.00 61.18 226 TRP A N 1
ATOM 1397 C CA . TRP A 1 226 ? 47.951 74.589 196.011 1.00 57.11 226 TRP A CA 1
ATOM 1398 C C . TRP A 1 226 ? 49.162 75.088 196.737 1.00 58.59 226 TRP A C 1
ATOM 1399 O O . TRP A 1 226 ? 50.201 75.247 196.119 1.00 58.87 226 TRP A O 1
ATOM 1410 N N . ASN A 1 227 ? 49.015 75.289 198.054 1.00 60.41 227 ASN A N 1
ATOM 1411 C CA . ASN A 1 227 ? 50.062 75.809 198.957 1.00 62.83 227 ASN A CA 1
ATOM 1412 C C . ASN A 1 227 ? 50.448 74.792 200.028 1.00 61.44 227 ASN A C 1
ATOM 1413 O O . ASN A 1 227 ? 50.012 74.940 201.174 1.00 62.63 227 ASN A O 1
ATOM 1418 N N . MET A 1 228 ? 51.287 73.804 199.684 1.00 58.90 228 MET A N 1
ATOM 1419 C CA . MET A 1 228 ? 51.716 72.699 200.604 1.00 55.20 228 MET A CA 1
ATOM 1420 C C . MET A 1 228 ? 52.564 73.091 201.773 1.00 54.32 228 MET A C 1
ATOM 1421 O O . MET A 1 228 ? 53.615 73.658 201.585 1.00 54.76 228 MET A O 1
ATOM 1426 N N . MET A 1 229 ? 52.149 72.760 202.978 1.00 53.34 229 MET A N 1
ATOM 1427 C CA . MET A 1 229 ? 52.946 73.209 204.084 1.00 53.91 229 MET A CA 1
ATOM 1428 C C . MET A 1 229 ? 53.006 72.328 205.254 1.00 53.54 229 MET A C 1
ATOM 1429 O O . MET A 1 229 ? 52.119 71.533 205.466 1.00 53.59 229 MET A O 1
ATOM 1434 N N . HIS A 1 230 ? 54.033 72.537 206.068 1.00 53.46 230 HIS A N 1
ATOM 1435 C CA . HIS A 1 230 ? 54.230 71.695 207.222 1.00 54.09 230 HIS A CA 1
ATOM 1436 C C . HIS A 1 230 ? 54.856 72.285 208.443 1.00 54.79 230 HIS A C 1
ATOM 1437 O O . HIS A 1 230 ? 55.896 72.894 208.366 1.00 53.87 230 HIS A O 1
ATOM 1444 N N . VAL A 1 231 ? 54.204 72.052 209.579 1.00 56.70 231 VAL A N 1
ATOM 1445 C CA . VAL A 1 231 ? 54.623 72.555 210.880 1.00 58.49 231 VAL A CA 1
ATOM 1446 C C . VAL A 1 231 ? 55.919 71.968 211.276 1.00 60.11 231 VAL A C 1
ATOM 1447 O O . VAL A 1 231 ? 56.080 70.778 211.115 1.00 60.76 231 VAL A O 1
ATOM 1451 N N . ILE A 1 232 ? 56.815 72.775 211.836 1.00 62.15 232 ILE A N 1
ATOM 1452 C CA . ILE A 1 232 ? 58.127 72.285 212.219 1.00 64.72 232 ILE A CA 1
ATOM 1453 C C . ILE A 1 232 ? 58.280 71.957 213.727 1.00 68.03 232 ILE A C 1
ATOM 1454 O O . ILE A 1 232 ? 59.370 72.018 214.304 1.00 68.38 232 ILE A O 1
ATOM 1459 N N . ASP A 1 233 ? 57.197 71.574 214.381 1.00 71.87 233 ASP A N 1
ATOM 1460 C CA . ASP A 1 233 ? 57.320 71.252 215.801 1.00 76.31 233 ASP A CA 1
ATOM 1461 C C . ASP A 1 233 ? 58.200 70.051 216.056 1.00 78.23 233 ASP A C 1
ATOM 1462 O O . ASP A 1 233 ? 58.752 69.467 215.119 1.00 78.63 233 ASP A O 1
ATOM 1467 N N . GLU A 1 234 ? 58.314 69.694 217.336 1.00 80.41 234 GLU A N 1
ATOM 1468 C CA . GLU A 1 234 ? 59.119 68.556 217.783 1.00 82.00 234 GLU A CA 1
ATOM 1469 C C . GLU A 1 234 ? 58.980 67.363 216.850 1.00 83.15 234 GLU A C 1
ATOM 1470 O O . GLU A 1 234 ? 59.942 66.951 216.201 1.00 82.58 234 GLU A O 1
ATOM 1472 N N . SER A 1 235 ? 57.773 66.818 216.783 1.00 84.82 235 SER A N 1
ATOM 1473 C CA . SER A 1 235 ? 57.506 65.677 215.928 1.00 86.68 235 SER A CA 1
ATOM 1474 C C . SER A 1 235 ? 58.334 65.701 214.646 1.00 87.22 235 SER A C 1
ATOM 1475 O O . SER A 1 235 ? 58.899 64.687 214.247 1.00 88.05 235 SER A O 1
ATOM 1478 N N . SER A 1 236 ? 58.421 66.872 214.031 1.00 87.68 236 SER A N 1
ATOM 1479 C CA . SER A 1 236 ? 59.133 67.034 212.775 1.00 88.80 236 SER A CA 1
ATOM 1480 C C . SER A 1 236 ? 60.648 66.929 212.828 1.00 89.31 236 SER A C 1
ATOM 1481 O O . SER A 1 236 ? 61.266 67.382 213.765 1.00 89.17 236 SER A O 1
ATOM 1484 N N . PRO A 1 237 ? 61.254 66.323 211.791 1.00 90.56 237 PRO A N 1
ATOM 1485 C CA . PRO A 1 237 ? 62.689 66.115 211.629 1.00 90.59 237 PRO A CA 1
ATOM 1486 C C . PRO A 1 237 ? 63.446 67.376 211.175 1.00 91.31 237 PRO A C 1
ATOM 1487 O O . PRO A 1 237 ? 64.681 67.388 211.091 1.00 90.95 237 PRO A O 1
ATOM 1491 N N . LEU A 1 238 ? 62.710 68.420 210.836 1.00 92.28 238 LEU A N 1
ATOM 1492 C CA . LEU A 1 238 ? 63.376 69.625 210.435 1.00 94.59 238 LEU A CA 1
ATOM 1493 C C . LEU A 1 238 ? 63.382 70.543 211.641 1.00 97.74 238 LEU A C 1
ATOM 1494 O O . LEU A 1 238 ? 63.516 71.770 211.518 1.00 98.65 238 LEU A O 1
ATOM 1499 N N . PHE A 1 239 ? 63.228 69.943 212.820 1.00 100.84 239 PHE A N 1
ATOM 1500 C CA . PHE A 1 239 ? 63.241 70.707 214.068 1.00 103.99 239 PHE A CA 1
ATOM 1501 C C . PHE A 1 239 ? 64.606 71.372 214.156 1.00 105.96 239 PHE A C 1
ATOM 1502 O O . PHE A 1 239 ? 65.434 71.221 213.259 1.00 106.38 239 PHE A O 1
ATOM 1510 N N . GLY A 1 240 ? 64.841 72.102 215.235 1.00 108.00 240 GLY A N 1
ATOM 1511 C CA . GLY A 1 240 ? 66.114 72.773 215.407 1.00 110.34 240 GLY A CA 1
ATOM 1512 C C . GLY A 1 240 ? 67.158 72.434 214.360 1.00 111.99 240 GLY A C 1
ATOM 1513 O O . GLY A 1 240 ? 68.032 71.590 214.559 1.00 112.65 240 GLY A O 1
ATOM 1514 N N . GLU A 1 241 ? 67.039 73.056 213.206 1.00 113.15 241 GLU A N 1
ATOM 1515 C CA . GLU A 1 241 ? 68.015 72.835 212.168 1.00 114.93 241 GLU A CA 1
ATOM 1516 C C . GLU A 1 241 ? 68.095 74.216 211.566 1.00 115.47 241 GLU A C 1
ATOM 1517 O O . GLU A 1 241 ? 67.069 74.856 211.368 1.00 115.84 241 GLU A O 1
ATOM 1523 N N . THR A 1 242 ? 69.306 74.697 211.316 1.00 115.81 242 THR A N 1
ATOM 1524 C CA . THR A 1 242 ? 69.483 76.042 210.790 1.00 116.44 242 THR A CA 1
ATOM 1525 C C . THR A 1 242 ? 69.957 76.011 209.380 1.00 116.06 242 THR A C 1
ATOM 1526 O O . THR A 1 242 ? 70.461 74.994 208.920 1.00 115.64 242 THR A O 1
ATOM 1530 N N . PRO A 1 243 ? 69.832 77.143 208.677 1.00 116.25 243 PRO A N 1
ATOM 1531 C CA . PRO A 1 243 ? 70.273 77.208 207.284 1.00 117.29 243 PRO A CA 1
ATOM 1532 C C . PRO A 1 243 ? 71.696 76.674 207.191 1.00 118.05 243 PRO A C 1
ATOM 1533 O O . PRO A 1 243 ? 72.129 76.190 206.136 1.00 118.66 243 PRO A O 1
ATOM 1537 N N . GLU A 1 244 ? 72.405 76.753 208.318 1.00 118.38 244 GLU A N 1
ATOM 1538 C CA . GLU A 1 244 ? 73.788 76.297 208.411 1.00 118.03 244 GLU A CA 1
ATOM 1539 C C . GLU A 1 244 ? 73.790 74.810 208.684 1.00 117.62 244 GLU A C 1
ATOM 1540 O O . GLU A 1 244 ? 74.677 74.073 208.228 1.00 116.93 244 GLU A O 1
ATOM 1542 N N . SER A 1 245 ? 72.776 74.386 209.429 1.00 117.77 245 SER A N 1
ATOM 1543 C CA . SER A 1 245 ? 72.610 72.991 209.795 1.00 118.53 245 SER A CA 1
ATOM 1544 C C . SER A 1 245 ? 72.367 72.156 208.531 1.00 118.48 245 SER A C 1
ATOM 1545 O O . SER A 1 245 ? 73.081 71.180 208.252 1.00 118.33 245 SER A O 1
ATOM 1548 N N . LEU A 1 246 ? 71.355 72.552 207.764 1.00 118.42 246 LEU A N 1
ATOM 1549 C CA . LEU A 1 246 ? 71.030 71.856 206.525 1.00 117.92 246 LEU A CA 1
ATOM 1550 C C . LEU A 1 246 ? 72.293 71.826 205.642 1.00 118.19 246 LEU A C 1
ATOM 1551 O O . LEU A 1 246 ? 72.941 70.788 205.497 1.00 117.83 246 LEU A O 1
ATOM 1556 N N . ALA A 1 247 ? 72.634 72.989 205.088 1.00 118.63 247 ALA A N 1
ATOM 1557 C CA . ALA A 1 247 ? 73.773 73.179 204.198 1.00 118.73 247 ALA A CA 1
ATOM 1558 C C . ALA A 1 247 ? 74.836 72.115 204.283 1.00 118.85 247 ALA A C 1
ATOM 1559 O O . ALA A 1 247 ? 75.315 71.635 203.264 1.00 118.80 247 ALA A O 1
ATOM 1561 N N . GLU A 1 248 ? 75.208 71.747 205.498 1.00 119.21 248 GLU A N 1
ATOM 1562 C CA . GLU A 1 248 ? 76.241 70.745 205.673 1.00 119.76 248 GLU A CA 1
ATOM 1563 C C . GLU A 1 248 ? 75.767 69.326 205.398 1.00 118.66 248 GLU A C 1
ATOM 1564 O O . GLU A 1 248 ? 76.590 68.469 205.070 1.00 119.36 248 GLU A O 1
ATOM 1570 N N . GLY A 1 249 ? 74.465 69.073 205.556 1.00 116.96 249 GLY A N 1
ATOM 1571 C CA . GLY A 1 249 ? 73.919 67.740 205.316 1.00 114.39 249 GLY A CA 1
ATOM 1572 C C . GLY A 1 249 ? 73.367 67.531 203.908 1.00 112.66 249 GLY A C 1
ATOM 1573 O O . GLY A 1 249 ? 72.575 66.616 203.667 1.00 112.62 249 GLY A O 1
ATOM 1574 N N . ARG A 1 250 ? 73.807 68.372 202.976 1.00 110.82 250 ARG A N 1
ATOM 1575 C CA . ARG A 1 250 ? 73.349 68.327 201.595 1.00 108.48 250 ARG A CA 1
ATOM 1576 C C . ARG A 1 250 ? 71.809 68.295 201.595 1.00 105.59 250 ARG A C 1
ATOM 1577 O O . ARG A 1 250 ? 71.181 67.929 200.595 1.00 105.47 250 ARG A O 1
ATOM 1585 N N . ALA A 1 251 ? 71.220 68.703 202.722 1.00 101.71 251 ALA A N 1
ATOM 1586 C CA . ALA A 1 251 ? 69.779 68.737 202.911 1.00 98.05 251 ALA A CA 1
ATOM 1587 C C . ALA A 1 251 ? 69.019 69.028 201.633 1.00 96.14 251 ALA A C 1
ATOM 1588 O O . ALA A 1 251 ? 69.394 69.928 200.866 1.00 96.86 251 ALA A O 1
ATOM 1590 N N . MET A 1 252 ? 67.957 68.244 201.405 1.00 92.68 252 MET A N 1
ATOM 1591 C CA . MET A 1 252 ? 67.055 68.405 200.259 1.00 87.67 252 MET A CA 1
ATOM 1592 C C . MET A 1 252 ? 65.568 68.211 200.608 1.00 84.80 252 MET A C 1
ATOM 1593 O O . MET A 1 252 ? 65.176 67.338 201.392 1.00 85.09 252 MET A O 1
ATOM 1598 N N . LEU A 1 253 ? 64.749 69.071 200.029 1.00 80.89 253 LEU A N 1
ATOM 1599 C CA . LEU A 1 253 ? 63.325 69.041 200.230 1.00 76.63 253 LEU A CA 1
ATOM 1600 C C . LEU A 1 253 ? 62.830 68.365 198.960 1.00 74.21 253 LEU A C 1
ATOM 1601 O O . LEU A 1 253 ? 63.077 68.856 197.862 1.00 73.79 253 LEU A O 1
ATOM 1606 N N . LEU A 1 254 ? 62.170 67.220 199.099 1.00 71.80 254 LEU A N 1
ATOM 1607 C CA . LEU A 1 254 ? 61.634 66.488 197.942 1.00 68.93 254 LEU A CA 1
ATOM 1608 C C . LEU A 1 254 ? 60.101 66.427 198.009 1.00 67.72 254 LEU A C 1
ATOM 1609 O O . LEU A 1 254 ? 59.533 66.066 199.053 1.00 67.94 254 LEU A O 1
ATOM 1614 N N . VAL A 1 255 ? 59.431 66.786 196.913 1.00 65.60 255 VAL A N 1
ATOM 1615 C CA . VAL A 1 255 ? 57.967 66.764 196.897 1.00 63.87 255 VAL A CA 1
ATOM 1616 C C . VAL A 1 255 ? 57.399 66.104 195.639 1.00 63.01 255 VAL A C 1
ATOM 1617 O O . VAL A 1 255 ? 58.011 66.159 194.564 1.00 64.59 255 VAL A O 1
ATOM 1621 N N . MET A 1 256 ? 56.253 65.439 195.784 1.00 61.37 256 MET A N 1
ATOM 1622 C CA . MET A 1 256 ? 55.586 64.824 194.645 1.00 59.76 256 MET A CA 1
ATOM 1623 C C . MET A 1 256 ? 54.126 64.795 194.871 1.00 58.20 256 MET A C 1
ATOM 1624 O O . MET A 1 256 ? 53.654 64.229 195.848 1.00 58.07 256 MET A O 1
ATOM 1629 N N . ILE A 1 257 ? 53.444 65.399 193.916 1.00 57.11 257 ILE A N 1
ATOM 1630 C CA . ILE A 1 257 ? 52.015 65.537 193.872 1.00 56.85 257 ILE A CA 1
ATOM 1631 C C . ILE A 1 257 ? 51.625 64.435 192.905 1.00 57.48 257 ILE A C 1
ATOM 1632 O O . ILE A 1 257 ? 52.410 64.144 192.023 1.00 59.11 257 ILE A O 1
ATOM 1637 N N . GLU A 1 258 ? 50.452 63.819 193.085 1.00 57.20 258 GLU A N 1
ATOM 1638 C CA . GLU A 1 258 ? 49.931 62.744 192.234 1.00 56.77 258 GLU A CA 1
ATOM 1639 C C . GLU A 1 258 ? 48.434 62.950 192.155 1.00 56.61 258 GLU A C 1
ATOM 1640 O O . GLU A 1 258 ? 47.785 63.131 193.175 1.00 56.12 258 GLU A O 1
ATOM 1646 N N . GLY A 1 259 ? 47.888 62.937 190.947 1.00 57.16 259 GLY A N 1
ATOM 1647 C CA . GLY A 1 259 ? 46.447 63.142 190.753 1.00 58.01 259 GLY A CA 1
ATOM 1648 C C . GLY A 1 259 ? 45.946 62.593 189.410 1.00 58.39 259 GLY A C 1
ATOM 1649 O O . GLY A 1 259 ? 46.727 62.329 188.498 1.00 58.68 259 GLY A O 1
ATOM 1650 N N . SER A 1 260 ? 44.656 62.391 189.235 1.00 58.19 260 SER A N 1
ATOM 1651 C CA . SER A 1 260 ? 44.284 61.839 187.951 1.00 58.60 260 SER A CA 1
ATOM 1652 C C . SER A 1 260 ? 43.689 62.878 187.056 1.00 59.01 260 SER A C 1
ATOM 1653 O O . SER A 1 260 ? 43.001 63.772 187.515 1.00 59.11 260 SER A O 1
ATOM 1656 N N . ASP A 1 261 ? 43.958 62.764 185.771 1.00 60.20 261 ASP A N 1
ATOM 1657 C CA . ASP A 1 261 ? 43.421 63.716 184.833 1.00 63.67 261 ASP A CA 1
ATOM 1658 C C . ASP A 1 261 ? 42.069 63.211 184.441 1.00 65.75 261 ASP A C 1
ATOM 1659 O O . ASP A 1 261 ? 41.982 62.281 183.673 1.00 65.35 261 ASP A O 1
ATOM 1664 N N . GLU A 1 262 ? 41.014 63.819 184.993 1.00 69.00 262 GLU A N 1
ATOM 1665 C CA . GLU A 1 262 ? 39.620 63.414 184.733 1.00 71.19 262 GLU A CA 1
ATOM 1666 C C . GLU A 1 262 ? 39.347 63.267 183.242 1.00 71.50 262 GLU A C 1
ATOM 1667 O O . GLU A 1 262 ? 38.519 62.450 182.855 1.00 71.94 262 GLU A O 1
ATOM 1673 N N . THR A 1 263 ? 40.035 64.067 182.424 1.00 71.08 263 THR A N 1
ATOM 1674 C CA . THR A 1 263 ? 39.872 64.058 180.986 1.00 70.76 263 THR A CA 1
ATOM 1675 C C . THR A 1 263 ? 40.406 62.842 180.305 1.00 70.80 263 THR A C 1
ATOM 1676 O O . THR A 1 263 ? 39.977 62.574 179.199 1.00 71.22 263 THR A O 1
ATOM 1680 N N . THR A 1 264 ? 41.358 62.131 180.921 1.00 71.45 264 THR A N 1
ATOM 1681 C CA . THR A 1 264 ? 41.941 60.901 180.326 1.00 71.01 264 THR A CA 1
ATOM 1682 C C . THR A 1 264 ? 42.141 59.844 181.365 1.00 69.41 264 THR A C 1
ATOM 1683 O O . THR A 1 264 ? 42.635 58.765 181.102 1.00 66.80 264 THR A O 1
ATOM 1687 N N . ALA A 1 265 ? 41.764 60.204 182.572 1.00 69.82 265 ALA A N 1
ATOM 1688 C CA . ALA A 1 265 ? 41.842 59.310 183.695 1.00 69.87 265 ALA A CA 1
ATOM 1689 C C . ALA A 1 265 ? 43.220 58.747 183.932 1.00 69.61 265 ALA A C 1
ATOM 1690 O O . ALA A 1 265 ? 43.364 57.788 184.700 1.00 69.82 265 ALA A O 1
ATOM 1692 N N . GLN A 1 266 ? 44.227 59.308 183.267 1.00 67.97 266 GLN A N 1
ATOM 1693 C CA . GLN A 1 266 ? 45.584 58.846 183.492 1.00 66.12 266 GLN A CA 1
ATOM 1694 C C . GLN A 1 266 ? 46.011 59.460 184.809 1.00 66.08 266 GLN A C 1
ATOM 1695 O O . GLN A 1 266 ? 45.652 60.596 185.088 1.00 67.60 266 GLN A O 1
ATOM 1701 N N . VAL A 1 267 ? 46.750 58.743 185.642 1.00 65.20 267 VAL A N 1
ATOM 1702 C CA . VAL A 1 267 ? 47.156 59.325 186.918 1.00 65.22 267 VAL A CA 1
ATOM 1703 C C . VAL A 1 267 ? 48.552 59.737 186.680 1.00 65.34 267 VAL A C 1
ATOM 1704 O O . VAL A 1 267 ? 49.423 58.908 186.568 1.00 66.10 267 VAL A O 1
ATOM 1708 N N . MET A 1 268 ? 48.776 61.026 186.587 1.00 65.91 268 MET A N 1
ATOM 1709 C CA . MET A 1 268 ? 50.104 61.493 186.289 1.00 67.43 268 MET A CA 1
ATOM 1710 C C . MET A 1 268 ? 50.682 62.204 187.457 1.00 67.23 268 MET A C 1
ATOM 1711 O O . MET A 1 268 ? 50.097 63.144 187.963 1.00 67.27 268 MET A O 1
ATOM 1716 N N . GLN A 1 269 ? 51.862 61.763 187.861 1.00 67.58 269 GLN A N 1
ATOM 1717 C CA . GLN A 1 269 ? 52.564 62.374 188.982 1.00 68.13 269 GLN A CA 1
ATOM 1718 C C . GLN A 1 269 ? 53.807 63.132 188.561 1.00 66.82 269 GLN A C 1
ATOM 1719 O O . GLN A 1 269 ? 54.482 62.741 187.617 1.00 66.77 269 GLN A O 1
ATOM 1725 N N . ALA A 1 270 ? 54.096 64.217 189.267 1.00 65.30 270 ALA A N 1
ATOM 1726 C CA . ALA A 1 270 ? 55.272 64.995 188.981 1.00 64.83 270 ALA A CA 1
ATOM 1727 C C . ALA A 1 270 ? 55.971 65.213 190.288 1.00 65.36 270 ALA A C 1
ATOM 1728 O O . ALA A 1 270 ? 55.348 65.204 191.353 1.00 63.91 270 ALA A O 1
ATOM 1730 N N . ARG A 1 271 ? 57.283 65.385 190.191 1.00 66.88 271 ARG A N 1
ATOM 1731 C CA . ARG A 1 271 ? 58.125 65.542 191.358 1.00 68.16 271 ARG A CA 1
ATOM 1732 C C . ARG A 1 271 ? 58.928 66.819 191.248 1.00 69.64 271 ARG A C 1
ATOM 1733 O O . ARG A 1 271 ? 59.007 67.425 190.176 1.00 69.17 271 ARG A O 1
ATOM 1741 N N . HIS A 1 272 ? 59.510 67.230 192.369 1.00 72.09 272 HIS A N 1
ATOM 1742 C CA . HIS A 1 272 ? 60.317 68.432 192.410 1.00 74.63 272 HIS A CA 1
ATOM 1743 C C . HIS A 1 272 ? 61.216 68.524 193.634 1.00 75.92 272 HIS A C 1
ATOM 1744 O O . HIS A 1 272 ? 60.772 68.286 194.768 1.00 75.77 272 HIS A O 1
ATOM 1751 N N . ALA A 1 273 ? 62.476 68.895 193.399 1.00 77.08 273 ALA A N 1
ATOM 1752 C CA . ALA A 1 273 ? 63.452 68.983 194.477 1.00 78.19 273 ALA A CA 1
ATOM 1753 C C . ALA A 1 273 ? 64.026 70.377 194.768 1.00 78.85 273 ALA A C 1
ATOM 1754 O O . ALA A 1 273 ? 64.376 71.127 193.858 1.00 79.57 273 ALA A O 1
ATOM 1756 N N . TRP A 1 274 ? 64.131 70.709 196.048 1.00 79.26 274 TRP A N 1
ATOM 1757 C CA . TRP A 1 274 ? 64.664 71.986 196.476 1.00 80.05 274 TRP A CA 1
ATOM 1758 C C . TRP A 1 274 ? 66.021 71.802 197.141 1.00 82.96 274 TRP A C 1
ATOM 1759 O O . TRP A 1 274 ? 66.156 70.940 198.011 1.00 84.46 274 TRP A O 1
ATOM 1770 N N . GLU A 1 275 ? 67.028 72.583 196.750 1.00 85.68 275 GLU A N 1
ATOM 1771 C CA . GLU A 1 275 ? 68.337 72.465 197.398 1.00 88.56 275 GLU A CA 1
ATOM 1772 C C . GLU A 1 275 ? 68.275 73.350 198.635 1.00 89.90 275 GLU A C 1
ATOM 1773 O O . GLU A 1 275 ? 67.776 74.474 198.565 1.00 89.98 275 GLU A O 1
ATOM 1779 N N . HIS A 1 276 ? 68.771 72.843 199.761 1.00 91.32 276 HIS A N 1
ATOM 1780 C CA . HIS A 1 276 ? 68.737 73.571 201.035 1.00 92.91 276 HIS A CA 1
ATOM 1781 C C . HIS A 1 276 ? 68.812 75.106 200.943 1.00 93.04 276 HIS A C 1
ATOM 1782 O O . HIS A 1 276 ? 68.083 75.824 201.614 1.00 92.77 276 HIS A O 1
ATOM 1789 N N . ASP A 1 277 ? 69.718 75.602 200.118 1.00 93.45 277 ASP A N 1
ATOM 1790 C CA . ASP A 1 277 ? 69.892 77.030 199.965 1.00 93.58 277 ASP A CA 1
ATOM 1791 C C . ASP A 1 277 ? 68.730 77.626 199.179 1.00 93.44 277 ASP A C 1
ATOM 1792 O O . ASP A 1 277 ? 68.713 78.837 198.901 1.00 94.38 277 ASP A O 1
ATOM 1797 N N . ASP A 1 278 ? 67.764 76.783 198.810 1.00 91.87 278 ASP A N 1
ATOM 1798 C CA . ASP A 1 278 ? 66.616 77.251 198.059 1.00 89.68 278 ASP A CA 1
ATOM 1799 C C . ASP A 1 278 ? 65.463 77.530 198.985 1.00 89.31 278 ASP A C 1
ATOM 1800 O O . ASP A 1 278 ? 64.584 78.299 198.645 1.00 89.57 278 ASP A O 1
ATOM 1805 N N . ILE A 1 279 ? 65.455 76.890 200.149 1.00 88.74 279 ILE A N 1
ATOM 1806 C CA . ILE A 1 279 ? 64.404 77.135 201.125 1.00 88.95 279 ILE A CA 1
ATOM 1807 C C . ILE A 1 279 ? 64.709 78.534 201.626 1.00 89.69 279 ILE A C 1
ATOM 1808 O O . ILE A 1 279 ? 65.585 78.679 202.463 1.00 90.35 279 ILE A O 1
ATOM 1813 N N . ARG A 1 280 ? 64.015 79.562 201.148 1.00 90.04 280 ARG A N 1
ATOM 1814 C CA . ARG A 1 280 ? 64.299 80.913 201.627 1.00 90.52 280 ARG A CA 1
ATOM 1815 C C . ARG A 1 280 ? 63.541 81.207 202.904 1.00 90.97 280 ARG A C 1
ATOM 1816 O O . ARG A 1 280 ? 62.308 81.171 202.926 1.00 91.16 280 ARG A O 1
ATOM 1824 N N . TRP A 1 281 ? 64.308 81.476 203.969 1.00 91.54 281 TRP A N 1
ATOM 1825 C CA . TRP A 1 281 ? 63.782 81.721 205.324 1.00 92.10 281 TRP A CA 1
ATOM 1826 C C . TRP A 1 281 ? 63.021 83.004 205.643 1.00 93.14 281 TRP A C 1
ATOM 1827 O O . TRP A 1 281 ? 63.125 84.019 204.962 1.00 93.25 281 TRP A O 1
ATOM 1838 N N . HIS A 1 282 ? 62.258 82.929 206.721 1.00 94.09 282 HIS A N 1
ATOM 1839 C CA . HIS A 1 282 ? 61.453 84.035 207.188 1.00 94.97 282 HIS A CA 1
ATOM 1840 C C . HIS A 1 282 ? 60.771 84.871 206.112 1.00 95.92 282 HIS A C 1
ATOM 1841 O O . HIS A 1 282 ? 60.704 86.101 206.232 1.00 96.91 282 HIS A O 1
ATOM 1848 N N . HIS A 1 283 ? 60.260 84.202 205.075 1.00 96.87 283 HIS A N 1
ATOM 1849 C CA . HIS A 1 283 ? 59.531 84.873 203.986 1.00 97.77 283 HIS A CA 1
ATOM 1850 C C . HIS A 1 283 ? 58.086 84.384 203.848 1.00 97.96 283 HIS A C 1
ATOM 1851 O O . HIS A 1 283 ? 57.469 83.789 204.768 1.00 98.16 283 HIS A O 1
ATOM 1858 N N . ARG A 1 284 ? 57.575 84.623 202.642 1.00 97.41 284 ARG A N 1
ATOM 1859 C CA . ARG A 1 284 ? 56.240 84.220 202.269 1.00 97.24 284 ARG A CA 1
ATOM 1860 C C . ARG A 1 284 ? 56.102 84.355 200.757 1.00 95.62 284 ARG A C 1
ATOM 1861 O O . ARG A 1 284 ? 57.001 84.839 200.069 1.00 94.80 284 ARG A O 1
ATOM 1869 N N . TYR A 1 285 ? 54.990 83.882 200.232 1.00 94.24 285 TYR A N 1
ATOM 1870 C CA . TYR A 1 285 ? 54.795 83.959 198.811 1.00 93.38 285 TYR A CA 1
ATOM 1871 C C . TYR A 1 285 ? 53.959 85.178 198.505 1.00 93.59 285 TYR A C 1
ATOM 1872 O O . TYR A 1 285 ? 52.941 85.434 199.144 1.00 93.81 285 TYR A O 1
ATOM 1881 N N . VAL A 1 286 ? 54.383 85.945 197.527 1.00 93.76 286 VAL A N 1
ATOM 1882 C CA . VAL A 1 286 ? 53.598 87.090 197.163 1.00 95.52 286 VAL A CA 1
ATOM 1883 C C . VAL A 1 286 ? 52.212 86.559 196.895 1.00 96.58 286 VAL A C 1
ATOM 1884 O O . VAL A 1 286 ? 52.088 85.541 196.258 1.00 97.27 286 VAL A O 1
ATOM 1888 N N . ASP A 1 287 ? 51.171 87.218 197.384 1.00 98.25 287 ASP A N 1
ATOM 1889 C CA . ASP A 1 287 ? 49.822 86.741 197.096 1.00 100.33 287 ASP A CA 1
ATOM 1890 C C . ASP A 1 287 ? 49.621 86.744 195.571 1.00 100.70 287 ASP A C 1
ATOM 1891 O O . ASP A 1 287 ? 50.280 87.490 194.844 1.00 99.89 287 ASP A O 1
ATOM 1896 N N . LEU A 1 288 ? 48.708 85.910 195.088 1.00 101.89 288 LEU A N 1
ATOM 1897 C CA . LEU A 1 288 ? 48.512 85.789 193.651 1.00 103.05 288 LEU A CA 1
ATOM 1898 C C . LEU A 1 288 ? 47.133 86.097 193.108 1.00 103.55 288 LEU A C 1
ATOM 1899 O O . LEU A 1 288 ? 47.001 86.320 191.902 1.00 103.17 288 LEU A O 1
ATOM 1904 N N . MET A 1 289 ? 46.110 86.079 193.966 1.00 104.64 289 MET A N 1
ATOM 1905 C CA . MET A 1 289 ? 44.741 86.378 193.517 1.00 105.75 289 MET A CA 1
ATOM 1906 C C . MET A 1 289 ? 44.384 87.869 193.720 1.00 106.05 289 MET A C 1
ATOM 1907 O O . MET A 1 289 ? 43.509 88.435 193.046 1.00 106.26 289 MET A O 1
ATOM 1912 N N . THR A 1 296 ? 36.536 84.635 191.242 1.00 122.28 296 THR A N 1
ATOM 1913 C CA . THR A 1 296 ? 37.860 85.209 191.543 1.00 122.62 296 THR A CA 1
ATOM 1914 C C . THR A 1 296 ? 38.829 84.546 190.564 1.00 123.65 296 THR A C 1
ATOM 1915 O O . THR A 1 296 ? 38.549 83.618 189.858 1.00 122.87 296 THR A O 1
ATOM 1917 N N . HIS A 1 297 ? 39.887 85.197 190.523 1.00 121.49 297 HIS A N 1
ATOM 1918 C CA . HIS A 1 297 ? 40.947 84.954 189.559 1.00 118.58 297 HIS A CA 1
ATOM 1919 C C . HIS A 1 297 ? 42.317 84.990 190.222 1.00 116.33 297 HIS A C 1
ATOM 1920 O O . HIS A 1 297 ? 42.353 85.569 191.238 1.00 119.21 297 HIS A O 1
ATOM 1922 N N . ILE A 1 298 ? 43.135 84.147 189.563 1.00 113.31 298 ILE A N 1
ATOM 1923 C CA . ILE A 1 298 ? 44.555 84.051 189.871 1.00 107.99 298 ILE A CA 1
ATOM 1924 C C . ILE A 1 298 ? 45.388 84.518 188.670 1.00 108.43 298 ILE A C 1
ATOM 1925 O O . ILE A 1 298 ? 45.131 84.081 187.544 1.00 109.95 298 ILE A O 1
ATOM 1930 N N . ASP A 1 299 ? 46.278 85.449 188.878 1.00 104.83 299 ASP A N 1
ATOM 1931 C CA . ASP A 1 299 ? 47.212 85.872 187.858 1.00 101.72 299 ASP A CA 1
ATOM 1932 C C . ASP A 1 299 ? 48.603 85.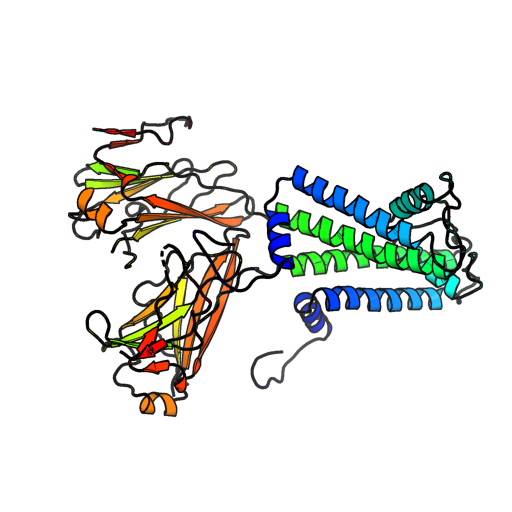359 188.154 1.00 99.46 299 ASP A C 1
ATOM 1933 O O . ASP A 1 299 ? 49.166 85.752 189.178 1.00 95.12 299 ASP A O 1
ATOM 1938 N N . TYR A 1 300 ? 49.408 84.625 187.356 1.00 96.34 300 TYR A N 1
ATOM 1939 C CA . TYR A 1 300 ? 50.469 83.692 187.713 1.00 93.81 300 TYR A CA 1
ATOM 1940 C C . TYR A 1 300 ? 51.932 84.110 187.549 1.00 94.18 300 TYR A C 1
ATOM 1941 O O . TYR A 1 300 ? 52.849 83.359 187.907 1.00 93.98 300 TYR A O 1
ATOM 1950 N N . THR A 1 301 ? 52.185 85.306 187.049 1.00 94.22 301 THR A N 1
ATOM 1951 C CA . THR A 1 301 ? 53.493 85.786 186.643 1.00 93.68 301 THR A CA 1
ATOM 1952 C C . THR A 1 301 ? 54.467 85.759 187.812 1.00 93.58 301 THR A C 1
ATOM 1953 O O . THR A 1 301 ? 55.678 85.375 187.610 1.00 92.99 301 THR A O 1
ATOM 1957 N N . ARG A 1 302 ? 54.223 86.250 188.933 1.00 93.32 302 ARG A N 1
ATOM 1958 C CA . ARG A 1 302 ? 55.012 86.389 190.123 1.00 93.97 302 ARG A CA 1
ATOM 1959 C C . ARG A 1 302 ? 54.935 85.201 191.070 1.00 93.75 302 ARG A C 1
ATOM 1960 O O . ARG A 1 302 ? 55.277 85.313 192.241 1.00 94.03 302 ARG A O 1
ATOM 1968 N N . PHE A 1 303 ? 54.550 84.045 190.535 1.00 92.89 303 PHE A N 1
ATOM 1969 C CA . PHE A 1 303 ? 54.399 82.794 191.294 1.00 91.34 303 PHE A CA 1
ATOM 1970 C C . PHE A 1 303 ? 55.558 82.406 192.199 1.00 91.45 303 PHE A C 1
ATOM 1971 O O . PHE A 1 303 ? 55.344 82.004 193.342 1.00 89.57 303 PHE A O 1
ATOM 1979 N N . ASN A 1 304 ? 56.772 82.542 191.671 1.00 93.02 304 ASN A N 1
ATOM 1980 C CA . ASN A 1 304 ? 58.013 82.191 192.368 1.00 95.14 304 ASN A CA 1
ATOM 1981 C C . ASN A 1 304 ? 58.607 83.170 193.402 1.00 97.11 304 ASN A C 1
ATOM 1982 O O . ASN A 1 304 ? 59.207 82.762 194.394 1.00 97.34 304 ASN A O 1
ATOM 1987 N N . ASP A 1 305 ? 58.458 84.460 193.169 1.00 98.92 305 ASP A N 1
ATOM 1988 C CA . ASP A 1 305 ? 59.016 85.447 194.060 1.00 101.13 305 ASP A CA 1
ATOM 1989 C C . ASP A 1 305 ? 58.617 85.355 195.520 1.00 102.66 305 ASP A C 1
ATOM 1990 O O . ASP A 1 305 ? 57.602 84.772 195.863 1.00 103.76 305 ASP A O 1
ATOM 1995 N N . THR A 1 306 ? 59.439 85.935 196.385 1.00 104.10 306 THR A N 1
ATOM 1996 C CA . THR A 1 306 ? 59.152 85.983 197.816 1.00 105.37 306 THR A CA 1
ATOM 1997 C C . THR A 1 306 ? 59.756 87.279 198.395 1.00 107.42 306 THR A C 1
ATOM 1998 O O . THR A 1 306 ? 60.489 88.004 197.690 1.00 107.76 306 THR A O 1
ATOM 2002 N N . GLU A 1 307 ? 59.424 87.569 199.660 1.00 109.47 307 GLU A N 1
ATOM 2003 C CA . GLU A 1 307 ? 59.872 88.766 200.390 1.00 110.82 307 GLU A CA 1
ATOM 2004 C C . GLU A 1 307 ? 59.903 88.450 201.859 1.00 110.92 307 GLU A C 1
ATOM 2005 O O . GLU A 1 307 ? 58.944 87.938 202.400 1.00 111.66 307 GLU A O 1
ATOM 2011 N N . PRO A 1 308 ? 61.002 88.758 202.536 1.00 111.60 308 PRO A N 1
ATOM 2012 C CA . PRO A 1 308 ? 60.988 88.428 203.962 1.00 111.53 308 PRO A CA 1
ATOM 2013 C C . PRO A 1 308 ? 59.845 89.037 204.752 1.00 111.27 308 PRO A C 1
ATOM 2014 O O . PRO A 1 308 ? 59.011 89.743 204.202 1.00 110.75 308 PRO A O 1
ATOM 2018 N N . VAL A 1 309 ? 59.804 88.730 206.040 1.00 111.86 309 VAL A N 1
ATOM 2019 C CA . VAL A 1 309 ? 58.766 89.241 206.924 1.00 113.35 309 VAL A CA 1
ATOM 2020 C C . VAL A 1 309 ? 59.355 90.028 208.136 1.00 114.23 309 VAL A C 1
ATOM 2021 O O . VAL A 1 309 ? 60.606 90.012 208.285 1.00 114.73 309 VAL A O 1
ATOM 2025 N N . ARG B 1 36 ? 52.511 27.473 180.481 1.00 157.65 36 ARG B N 1
ATOM 2026 C CA . ARG B 1 36 ? 51.897 28.834 180.253 1.00 157.42 36 ARG B CA 1
ATOM 2027 C C . ARG B 1 36 ? 52.114 29.701 181.477 1.00 157.24 36 ARG B C 1
ATOM 2028 O O . ARG B 1 36 ? 51.869 30.906 181.518 1.00 157.66 36 ARG B O 1
ATOM 2036 N N . GLU B 1 37 ? 52.593 28.936 182.515 1.00 156.58 37 GLU B N 1
ATOM 2037 C CA . GLU B 1 37 ? 52.896 29.264 183.904 1.00 155.33 37 GLU B CA 1
ATOM 2038 C C . GLU B 1 37 ? 54.247 28.561 184.342 1.00 154.02 37 GLU B C 1
ATOM 2039 O O . GLU B 1 37 ? 54.846 27.816 183.562 1.00 154.12 37 GLU B O 1
ATOM 2045 N N . VAL B 1 38 ? 54.682 28.830 185.582 1.00 151.97 38 VAL B N 1
ATOM 2046 C CA . VAL B 1 38 ? 55.828 28.495 186.419 1.00 150.26 38 VAL B CA 1
ATOM 2047 C C . VAL B 1 38 ? 55.800 27.022 186.815 1.00 148.94 38 VAL B C 1
ATOM 2048 O O . VAL B 1 38 ? 54.645 26.997 187.323 1.00 148.04 38 VAL B O 1
ATOM 2052 N N . ILE B 1 39 ? 56.287 26.095 187.200 1.00 147.00 39 ILE B N 1
ATOM 2053 C CA . ILE B 1 39 ? 56.476 24.653 187.320 1.00 144.40 39 ILE B CA 1
ATOM 2054 C C . ILE B 1 39 ? 55.153 23.903 187.194 1.00 142.59 39 ILE B C 1
ATOM 2055 O O . ILE B 1 39 ? 54.213 23.937 188.015 1.00 141.89 39 ILE B O 1
ATOM 2060 N N . ALA B 1 40 ? 55.173 22.964 186.188 1.00 141.97 40 ALA B N 1
ATOM 2061 C CA . ALA B 1 40 ? 54.075 22.028 185.904 1.00 140.97 40 ALA B CA 1
ATOM 2062 C C . ALA B 1 40 ? 52.594 22.363 186.090 1.00 141.20 40 ALA B C 1
ATOM 2063 O O . ALA B 1 40 ? 52.065 22.336 187.222 1.00 140.98 40 ALA B O 1
ATOM 2065 N N . TYR B 1 41 ? 51.844 22.613 184.900 1.00 140.35 41 TYR B N 1
ATOM 2066 C CA . TYR B 1 41 ? 50.423 22.886 184.749 1.00 139.22 41 TYR B CA 1
ATOM 2067 C C . TYR B 1 41 ? 49.633 21.985 183.903 1.00 139.07 41 TYR B C 1
ATOM 2068 O O . TYR B 1 41 ? 50.067 21.628 182.803 1.00 139.44 41 TYR B O 1
ATOM 2077 N N . GLY B 1 42 ? 48.612 21.658 184.286 1.00 136.94 42 GLY B N 1
ATOM 2078 C CA . GLY B 1 42 ? 47.705 20.967 183.342 1.00 134.48 42 GLY B CA 1
ATOM 2079 C C . GLY B 1 42 ? 46.373 21.706 183.593 1.00 133.00 42 GLY B C 1
ATOM 2080 O O . GLY B 1 42 ? 45.877 21.722 184.739 1.00 132.55 42 GLY B O 1
ATOM 2081 N N . MET B 1 43 ? 45.807 22.638 182.424 1.00 132.20 43 MET B N 1
ATOM 2082 C CA . MET B 1 43 ? 44.518 23.369 182.573 1.00 129.51 43 MET B CA 1
ATOM 2083 C C . MET B 1 43 ? 44.054 23.743 181.139 1.00 127.48 43 MET B C 1
ATOM 2084 O O . MET B 1 43 ? 44.693 23.417 180.144 1.00 128.41 43 MET B O 1
ATOM 2089 N N . PRO B 1 44 ? 42.914 24.372 181.175 1.00 125.19 44 PRO B N 1
ATOM 2090 C CA . PRO B 1 44 ? 42.256 24.842 179.948 1.00 122.33 44 PRO B CA 1
ATOM 2091 C C . PRO B 1 44 ? 43.070 25.917 179.221 1.00 120.31 44 PRO B C 1
ATOM 2092 O O . PRO B 1 44 ? 43.866 26.628 179.827 1.00 120.89 44 PRO B O 1
ATOM 2096 N N . ALA B 1 45 ? 42.792 25.961 177.844 1.00 118.00 45 ALA B N 1
ATOM 2097 C CA . ALA B 1 45 ? 43.581 26.927 177.100 1.00 115.48 45 ALA B CA 1
ATOM 2098 C C . ALA B 1 45 ? 42.975 27.061 175.734 1.00 112.98 45 ALA B C 1
ATOM 2099 O O . ALA B 1 45 ? 41.919 26.478 175.487 1.00 113.21 45 ALA B O 1
ATOM 2101 N N . SER B 1 46 ? 43.633 27.829 174.860 1.00 109.67 46 SER B N 1
ATOM 2102 C CA . SER B 1 46 ? 43.171 27.998 173.483 1.00 106.85 46 SER B CA 1
ATOM 2103 C C . SER B 1 46 ? 44.105 28.758 172.569 1.00 103.97 46 SER B C 1
ATOM 2104 O O . SER B 1 46 ? 44.218 29.957 172.628 1.00 102.47 46 SER B O 1
ATOM 2107 N N . VAL B 1 47 ? 44.757 27.992 171.709 1.00 102.34 47 VAL B N 1
ATOM 2108 C CA . VAL B 1 47 ? 45.706 28.446 170.710 1.00 99.78 47 VAL B CA 1
ATOM 2109 C C . VAL B 1 47 ? 45.731 29.921 170.570 1.00 97.89 47 VAL B C 1
ATOM 2110 O O . VAL B 1 47 ? 46.650 30.575 171.045 1.00 98.25 47 VAL B O 1
ATOM 2114 N N . TRP B 1 48 ? 44.749 30.407 169.812 1.00 95.71 48 TRP B N 1
ATOM 2115 C CA . TRP B 1 48 ? 44.565 31.821 169.557 1.00 93.80 48 TRP B CA 1
ATOM 2116 C C . TRP B 1 48 ? 45.321 32.732 170.564 1.00 92.90 48 TRP B C 1
ATOM 2117 O O . TRP B 1 48 ? 46.420 33.199 170.255 1.00 93.47 48 TRP B O 1
ATOM 2128 N N . ARG B 1 49 ? 44.778 32.971 171.764 1.00 90.82 49 ARG B N 1
ATOM 2129 C CA . ARG B 1 49 ? 45.454 33.842 172.742 1.00 88.18 49 ARG B CA 1
ATOM 2130 C C . ARG B 1 49 ? 46.928 33.556 172.906 1.00 85.40 49 ARG B C 1
ATOM 2131 O O . ARG B 1 49 ? 47.760 34.441 172.893 1.00 83.71 49 ARG B O 1
ATOM 2139 N N . ASP B 1 50 ? 47.244 32.285 173.040 1.00 83.82 50 ASP B N 1
ATOM 2140 C CA . ASP B 1 50 ? 48.614 31.857 173.200 1.00 81.85 50 ASP B CA 1
ATOM 2141 C C . ASP B 1 50 ? 49.400 32.543 172.129 1.00 79.50 50 ASP B C 1
ATOM 2142 O O . ASP B 1 50 ? 50.550 32.853 172.327 1.00 79.14 50 ASP B O 1
ATOM 2147 N N . LEU B 1 51 ? 48.761 32.812 171.000 1.00 77.72 51 LEU B N 1
ATOM 2148 C CA . LEU B 1 51 ? 49.438 33.467 169.890 1.00 76.29 51 LEU B CA 1
ATOM 2149 C C . LEU B 1 51 ? 49.739 34.937 170.215 1.00 76.12 51 LEU B C 1
ATOM 2150 O O . LEU B 1 51 ? 50.900 35.373 170.166 1.00 77.23 51 LEU B O 1
ATOM 2155 N N . TYR B 1 52 ? 48.719 35.709 170.568 1.00 74.47 52 TYR B N 1
ATOM 2156 C CA . TYR B 1 52 ? 48.957 37.114 170.920 1.00 73.38 52 TYR B CA 1
ATOM 2157 C C . TYR B 1 52 ? 50.185 37.119 171.797 1.00 74.89 52 TYR B C 1
ATOM 2158 O O . TYR B 1 52 ? 51.102 37.893 171.593 1.00 75.59 52 TYR B O 1
ATOM 2167 N N . TYR B 1 53 ? 50.207 36.220 172.766 1.00 76.25 53 TYR B N 1
ATOM 2168 C CA . TYR B 1 53 ? 51.353 36.137 173.638 1.00 77.71 53 TYR B CA 1
ATOM 2169 C C . TYR B 1 53 ? 52.598 36.342 172.806 1.00 77.60 53 TYR B C 1
ATOM 2170 O O . TYR B 1 53 ? 53.258 37.375 172.902 1.00 77.60 53 TYR B O 1
ATOM 2179 N N . TRP B 1 54 ? 52.910 35.368 171.967 1.00 77.40 54 TRP B N 1
ATOM 2180 C CA . TRP B 1 54 ? 54.105 35.497 171.170 1.00 78.37 54 TRP B CA 1
ATOM 2181 C C . TRP B 1 54 ? 54.159 36.816 170.459 1.00 76.17 54 TRP B C 1
ATOM 2182 O O . TRP B 1 54 ? 55.178 37.483 170.416 1.00 76.44 54 TRP B O 1
ATOM 2193 N N . ALA B 1 55 ? 53.038 37.233 169.937 1.00 74.16 55 ALA B N 1
ATOM 2194 C CA . ALA B 1 55 ? 53.028 38.487 169.238 1.00 73.25 55 ALA B CA 1
ATOM 2195 C C . ALA B 1 55 ? 53.716 39.562 170.043 1.00 72.41 55 ALA B C 1
ATOM 2196 O O . ALA B 1 55 ? 54.585 40.262 169.538 1.00 72.34 55 ALA B O 1
ATOM 2198 N N . LEU B 1 56 ? 53.324 39.689 171.303 1.00 72.08 56 LEU B N 1
ATOM 2199 C CA . LEU B 1 56 ? 53.895 40.709 172.162 1.00 72.26 56 LEU B CA 1
ATOM 2200 C C . LEU B 1 56 ? 55.085 40.279 173.011 1.00 72.81 56 LEU B C 1
ATOM 2201 O O . LEU B 1 56 ? 55.500 41.022 173.888 1.00 72.73 56 LEU B O 1
ATOM 2206 N N . LYS B 1 57 ? 55.634 39.092 172.794 1.00 73.77 57 LYS B N 1
ATOM 2207 C CA . LYS B 1 57 ? 56.816 38.727 173.560 1.00 75.20 57 LYS B CA 1
ATOM 2208 C C . LYS B 1 57 ? 58.038 38.513 172.694 1.00 75.09 57 LYS B C 1
ATOM 2209 O O . LYS B 1 57 ? 59.146 38.526 173.198 1.00 76.46 57 LYS B O 1
ATOM 2215 N N . VAL B 1 58 ? 57.839 38.325 171.396 1.00 74.43 58 VAL B N 1
ATOM 2216 C CA . VAL B 1 58 ? 58.938 38.066 170.493 1.00 73.16 58 VAL B CA 1
ATOM 2217 C C . VAL B 1 58 ? 59.744 39.265 170.161 1.00 73.40 58 VAL B C 1
ATOM 2218 O O . VAL B 1 58 ? 59.306 40.375 170.346 1.00 73.38 58 VAL B O 1
ATOM 2222 N N . SER B 1 59 ? 60.943 39.030 169.655 1.00 74.35 59 SER B N 1
ATOM 2223 C CA . SER B 1 59 ? 61.837 40.117 169.266 1.00 75.07 59 SER B CA 1
ATOM 2224 C C . SER B 1 59 ? 61.301 40.824 168.043 1.00 74.55 59 SER B C 1
ATOM 2225 O O . SER B 1 59 ? 60.629 40.240 167.192 1.00 74.08 59 SER B O 1
ATOM 2228 N N . TRP B 1 60 ? 61.649 42.089 167.931 1.00 74.67 60 TRP B N 1
ATOM 2229 C CA . TRP B 1 60 ? 61.163 42.855 166.809 1.00 75.07 60 TRP B CA 1
ATOM 2230 C C . TRP B 1 60 ? 61.554 42.371 165.379 1.00 74.18 60 TRP B C 1
ATOM 2231 O O . TRP B 1 60 ? 60.991 42.823 164.371 1.00 74.02 60 TRP B O 1
ATOM 2242 N N . PRO B 1 61 ? 62.530 41.469 165.263 1.00 72.80 61 PRO B N 1
ATOM 2243 C CA . PRO B 1 61 ? 62.753 41.113 163.877 1.00 72.02 61 PRO B CA 1
ATOM 2244 C C . PRO B 1 61 ? 61.920 39.885 163.783 1.00 70.67 61 PRO B C 1
ATOM 2245 O O . PRO B 1 61 ? 61.061 39.769 162.915 1.00 70.65 61 PRO B O 1
ATOM 2249 N N . VAL B 1 62 ? 62.136 38.973 164.714 1.00 68.88 62 VAL B N 1
ATOM 2250 C CA . VAL B 1 62 ? 61.347 37.777 164.653 1.00 69.21 62 VAL B CA 1
ATOM 2251 C C . VAL B 1 62 ? 59.939 38.217 164.464 1.00 69.22 62 VAL B C 1
ATOM 2252 O O . VAL B 1 62 ? 59.131 37.504 163.907 1.00 69.09 62 VAL B O 1
ATOM 2256 N N . PHE B 1 63 ? 59.621 39.402 164.943 1.00 69.70 63 PHE B N 1
ATOM 2257 C CA . PHE B 1 63 ? 58.257 39.847 164.747 1.00 69.97 63 PHE B CA 1
ATOM 2258 C C . PHE B 1 63 ? 58.068 39.970 163.245 1.00 70.62 63 PHE B C 1
ATOM 2259 O O . PHE B 1 63 ? 57.657 39.038 162.576 1.00 69.93 63 PHE B O 1
ATOM 2267 N N . PHE B 1 64 ? 58.408 41.132 162.714 1.00 71.87 64 PHE B N 1
ATOM 2268 C CA . PHE B 1 64 ? 58.249 41.391 161.296 1.00 72.24 64 PHE B CA 1
ATOM 2269 C C . PHE B 1 64 ? 58.493 40.169 160.407 1.00 72.00 64 PHE B C 1
ATOM 2270 O O . PHE B 1 64 ? 57.807 39.984 159.407 1.00 71.86 64 PHE B O 1
ATOM 2278 N N . ALA B 1 65 ? 59.462 39.335 160.752 1.00 71.71 65 ALA B N 1
ATOM 2279 C CA . ALA B 1 65 ? 59.670 38.163 159.938 1.00 71.94 65 ALA B CA 1
ATOM 2280 C C . ALA B 1 65 ? 58.315 37.508 159.977 1.00 72.54 65 ALA B C 1
ATOM 2281 O O . ALA B 1 65 ? 57.659 37.351 158.955 1.00 72.13 65 ALA B O 1
ATOM 2283 N N . SER B 1 66 ? 57.892 37.150 161.180 1.00 73.62 66 SER B N 1
ATOM 2284 C CA . SER B 1 66 ? 56.587 36.527 161.386 1.00 75.03 66 SER B CA 1
ATOM 2285 C C . SER B 1 66 ? 55.588 37.076 160.371 1.00 74.51 66 SER B C 1
ATOM 2286 O O . SER B 1 66 ? 55.037 36.324 159.573 1.00 74.90 66 SER B O 1
ATOM 2289 N N . LEU B 1 67 ? 55.350 38.380 160.385 1.00 73.07 67 LEU B N 1
ATOM 2290 C CA . LEU B 1 67 ? 54.414 38.910 159.417 1.00 72.28 67 LEU B CA 1
ATOM 2291 C C . LEU B 1 67 ? 54.873 38.481 158.027 1.00 71.94 67 LEU B C 1
ATOM 2292 O O . LEU B 1 67 ? 54.216 37.714 157.350 1.00 71.55 67 LEU B O 1
ATOM 2297 N N . ALA B 1 68 ? 56.020 38.985 157.613 1.00 71.92 68 ALA B N 1
ATOM 2298 C CA . ALA B 1 68 ? 56.570 38.639 156.330 1.00 71.31 68 ALA B CA 1
ATOM 2299 C C . ALA B 1 68 ? 56.108 37.244 155.987 1.00 71.07 68 ALA B C 1
ATOM 2300 O O . ALA B 1 68 ? 55.245 37.100 155.129 1.00 71.08 68 ALA B O 1
ATOM 2302 N N . ALA B 1 69 ? 56.664 36.232 156.669 1.00 70.28 69 ALA B N 1
ATOM 2303 C CA . ALA B 1 69 ? 56.297 34.832 156.419 1.00 69.75 69 ALA B CA 1
ATOM 2304 C C . ALA B 1 69 ? 54.796 34.720 156.163 1.00 69.81 69 ALA B C 1
ATOM 2305 O O . ALA B 1 69 ? 54.361 34.071 155.204 1.00 69.27 69 ALA B O 1
ATOM 2307 N N . LEU B 1 70 ? 54.002 35.377 157.002 1.00 69.89 70 LEU B N 1
ATOM 2308 C CA . LEU B 1 70 ? 52.557 35.356 156.841 1.00 69.71 70 LEU B CA 1
ATOM 2309 C C . LEU B 1 70 ? 52.116 36.073 155.571 1.00 71.24 70 LEU B C 1
ATOM 2310 O O . LEU B 1 70 ? 51.156 35.661 154.925 1.00 71.67 70 LEU B O 1
ATOM 2315 N N . PHE B 1 71 ? 52.822 37.140 155.202 1.00 72.77 71 PHE B N 1
ATOM 2316 C CA . PHE B 1 71 ? 52.481 37.904 153.999 1.00 73.69 71 PHE B CA 1
ATOM 2317 C C . PHE B 1 71 ? 52.543 36.961 152.847 1.00 75.11 71 PHE B C 1
ATOM 2318 O O . PHE B 1 71 ? 51.617 36.883 152.050 1.00 75.20 71 PHE B O 1
ATOM 2326 N N . VAL B 1 72 ? 53.669 36.259 152.778 1.00 76.49 72 VAL B N 1
ATOM 2327 C CA . VAL B 1 72 ? 53.923 35.272 151.754 1.00 77.61 72 VAL B CA 1
ATOM 2328 C C . VAL B 1 72 ? 52.779 34.265 151.778 1.00 79.04 72 VAL B C 1
ATOM 2329 O O . VAL B 1 72 ? 51.973 34.200 150.858 1.00 79.09 72 VAL B O 1
ATOM 2333 N N . VAL B 1 73 ? 52.689 33.490 152.834 1.00 80.00 73 VAL B N 1
ATOM 2334 C CA . VAL B 1 73 ? 51.617 32.533 152.900 1.00 81.87 73 VAL B CA 1
ATOM 2335 C C . VAL B 1 73 ? 50.272 33.116 152.516 1.00 83.90 73 VAL B C 1
ATOM 2336 O O . VAL B 1 73 ? 49.472 32.466 151.877 1.00 83.84 73 VAL B O 1
ATOM 2340 N N . ASN B 1 74 ? 50.021 34.356 152.890 1.00 86.80 74 ASN B N 1
ATOM 2341 C CA . ASN B 1 74 ? 48.729 34.972 152.596 1.00 90.12 74 ASN B CA 1
ATOM 2342 C C . ASN B 1 74 ? 48.622 35.504 151.158 1.00 92.12 74 ASN B C 1
ATOM 2343 O O . ASN B 1 74 ? 47.528 35.862 150.682 1.00 91.96 74 ASN B O 1
ATOM 2348 N N . ASN B 1 75 ? 49.757 35.564 150.467 1.00 94.38 75 ASN B N 1
ATOM 2349 C CA . ASN B 1 75 ? 49.774 36.034 149.083 1.00 96.67 75 ASN B CA 1
ATOM 2350 C C . ASN B 1 75 ? 49.570 34.840 148.171 1.00 97.68 75 ASN B C 1
ATOM 2351 O O . ASN B 1 75 ? 48.954 34.954 147.124 1.00 98.54 75 ASN B O 1
ATOM 2356 N N . THR B 1 76 ? 50.094 33.694 148.579 1.00 98.24 76 THR B N 1
ATOM 2357 C CA . THR B 1 76 ? 49.940 32.476 147.813 1.00 98.79 76 THR B CA 1
ATOM 2358 C C . THR B 1 76 ? 48.497 32.032 147.832 1.00 98.56 76 THR B C 1
ATOM 2359 O O . THR B 1 76 ? 47.849 31.943 146.807 1.00 98.03 76 THR B O 1
ATOM 2363 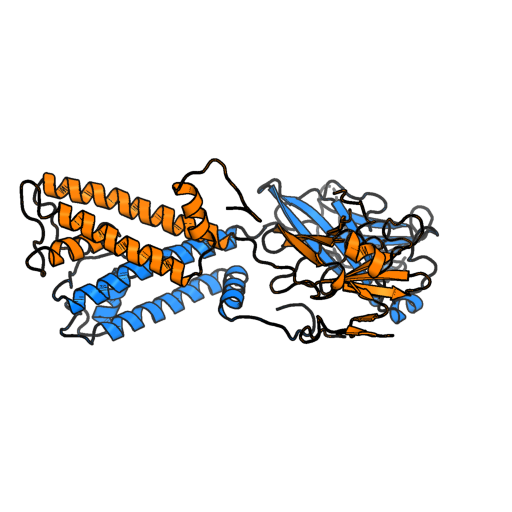N N . LEU B 1 77 ? 47.992 31.763 149.019 1.00 99.00 77 LEU B N 1
ATOM 2364 C CA . LEU B 1 77 ? 46.635 31.291 149.148 1.00 99.99 77 LEU B CA 1
ATOM 2365 C C . LEU B 1 77 ? 45.641 32.103 148.339 1.00 100.59 77 LEU B C 1
ATOM 2366 O O . LEU B 1 77 ? 44.562 31.626 148.011 1.00 100.95 77 LEU B O 1
ATOM 2371 N N . PHE B 1 78 ? 45.975 33.338 148.015 1.00 101.32 78 PHE B N 1
ATOM 2372 C CA . PHE B 1 78 ? 45.039 34.107 147.225 1.00 102.76 78 PHE B CA 1
ATOM 2373 C C . PHE B 1 78 ? 45.378 33.872 145.763 1.00 104.48 78 PHE B C 1
ATOM 2374 O O . PHE B 1 78 ? 44.503 33.869 144.904 1.00 105.22 78 PHE B O 1
ATOM 2382 N N . ALA B 1 79 ? 46.655 33.659 145.471 1.00 106.13 79 ALA B N 1
ATOM 2383 C CA . ALA B 1 79 ? 47.071 33.405 144.095 1.00 107.02 79 ALA B CA 1
ATOM 2384 C C . ALA B 1 79 ? 46.460 32.082 143.710 1.00 107.81 79 ALA B C 1
ATOM 2385 O O . ALA B 1 79 ? 45.700 32.017 142.762 1.00 107.99 79 ALA B O 1
ATOM 2387 N N . LEU B 1 80 ? 46.787 31.031 144.457 1.00 108.79 80 LEU B N 1
ATOM 2388 C CA . LEU B 1 80 ? 46.227 29.714 144.195 1.00 110.48 80 LEU B CA 1
ATOM 2389 C C . LEU B 1 80 ? 44.696 29.719 144.254 1.00 111.84 80 LEU B C 1
ATOM 2390 O O . LEU B 1 80 ? 44.071 28.659 144.221 1.00 112.30 80 LEU B O 1
ATOM 2395 N N . LEU B 1 81 ? 44.092 30.899 144.384 1.00 113.01 81 LEU B N 1
ATOM 2396 C CA . LEU B 1 81 ? 42.636 31.008 144.406 1.00 113.82 81 LEU B CA 1
ATOM 2397 C C . LEU B 1 81 ? 42.250 31.885 143.211 1.00 114.81 81 LEU B C 1
ATOM 2398 O O . LEU B 1 81 ? 41.092 32.266 143.044 1.00 114.91 81 LEU B O 1
ATOM 2403 N N . TYR B 1 82 ? 43.249 32.201 142.391 1.00 116.06 82 TYR B N 1
ATOM 2404 C CA . TYR B 1 82 ? 43.074 33.001 141.194 1.00 117.46 82 TYR B CA 1
ATOM 2405 C C . TYR B 1 82 ? 43.171 32.087 139.973 1.00 119.44 82 TYR B C 1
ATOM 2406 O O . TYR B 1 82 ? 42.389 32.221 139.035 1.00 119.24 82 TYR B O 1
ATOM 2415 N N . GLN B 1 83 ? 44.131 31.156 140.004 1.00 122.03 83 GLN B N 1
ATOM 2416 C CA . GLN B 1 83 ? 44.346 30.185 138.921 1.00 124.89 83 GLN B CA 1
ATOM 2417 C C . GLN B 1 83 ? 43.178 29.198 138.880 1.00 127.48 83 GLN B C 1
ATOM 2418 O O . GLN B 1 83 ? 43.282 28.104 138.332 1.00 127.83 83 GLN B O 1
ATOM 2424 N N . LEU B 1 84 ? 42.070 29.595 139.483 1.00 130.51 84 LEU B N 1
ATOM 2425 C CA . LEU B 1 84 ? 40.871 28.780 139.525 1.00 133.55 84 LEU B CA 1
ATOM 2426 C C . LEU B 1 84 ? 39.744 29.673 138.999 1.00 135.48 84 LEU B C 1
ATOM 2427 O O . LEU B 1 84 ? 40.008 30.636 138.268 1.00 135.57 84 LEU B O 1
ATOM 2432 N N . GLY B 1 85 ? 38.501 29.347 139.355 1.00 137.64 85 GLY B N 1
ATOM 2433 C CA . GLY B 1 85 ? 37.360 30.146 138.937 1.00 139.99 85 GLY B CA 1
ATOM 2434 C C . GLY B 1 85 ? 36.823 29.876 137.545 1.00 141.45 85 GLY B C 1
ATOM 2435 O O . GLY B 1 85 ? 37.045 28.796 136.991 1.00 142.13 85 GLY B O 1
ATOM 2436 N N . ASP B 1 86 ? 36.115 30.860 136.984 1.00 142.43 86 ASP B N 1
ATOM 2437 C CA . ASP B 1 86 ? 35.521 30.747 135.653 1.00 143.27 86 ASP B CA 1
ATOM 2438 C C . ASP B 1 86 ? 36.425 31.325 134.572 1.00 143.63 86 ASP B C 1
ATOM 2439 O O . ASP B 1 86 ? 36.194 31.096 133.389 1.00 143.91 86 ASP B O 1
ATOM 2444 N N . ALA B 1 87 ? 37.455 32.065 134.971 1.00 143.93 87 ALA B N 1
ATOM 2445 C CA . ALA B 1 87 ? 38.358 32.661 133.994 1.00 144.62 87 ALA B CA 1
ATOM 2446 C C . ALA B 1 87 ? 39.755 32.921 134.560 1.00 144.98 87 ALA B C 1
ATOM 2447 O O . ALA B 1 87 ? 39.972 32.795 135.770 1.00 145.26 87 ALA B O 1
ATOM 2449 N N . PRO B 1 88 ? 40.727 33.272 133.680 1.00 144.86 88 PRO B N 1
ATOM 2450 C CA . PRO B 1 88 ? 42.120 33.564 134.062 1.00 144.49 88 PRO B CA 1
ATOM 2451 C C . PRO B 1 88 ? 42.314 34.889 134.855 1.00 143.90 88 PRO B C 1
ATOM 2452 O O . PRO B 1 88 ? 41.345 35.614 135.140 1.00 143.67 88 PRO B O 1
ATOM 2456 N N . ILE B 1 89 ? 43.563 35.196 135.207 1.00 143.01 89 ILE B N 1
ATOM 2457 C CA . ILE B 1 89 ? 43.856 36.391 135.982 1.00 142.39 89 ILE B CA 1
ATOM 2458 C C . ILE B 1 89 ? 45.077 37.168 135.540 1.00 141.67 89 ILE B C 1
ATOM 2459 O O . ILE B 1 89 ? 44.949 38.275 135.028 1.00 141.49 89 ILE B O 1
ATOM 2464 N N . ALA B 1 90 ? 46.250 36.571 135.756 1.00 141.05 90 ALA B N 1
ATOM 2465 C CA . ALA B 1 90 ? 47.576 37.150 135.458 1.00 140.57 90 ALA B CA 1
ATOM 2466 C C . ALA B 1 90 ? 47.887 37.902 134.136 1.00 139.92 90 ALA B C 1
ATOM 2467 O O . ALA B 1 90 ? 48.920 37.629 133.504 1.00 139.67 90 ALA B O 1
ATOM 2469 N N . ASN B 1 91 ? 47.031 38.861 133.753 1.00 139.05 91 ASN B N 1
ATOM 2470 C CA . ASN B 1 91 ? 47.202 39.662 132.528 1.00 138.07 91 ASN B CA 1
ATOM 2471 C C . ASN B 1 91 ? 48.455 40.527 132.637 1.00 137.23 91 ASN B C 1
ATOM 2472 O O . ASN B 1 91 ? 48.624 41.543 131.967 1.00 136.00 91 ASN B O 1
ATOM 2477 N N . GLN B 1 92 ? 49.373 40.073 133.468 1.00 137.41 92 GLN B N 1
ATOM 2478 C CA . GLN B 1 92 ? 50.580 40.830 133.684 1.00 137.83 92 GLN B CA 1
ATOM 2479 C C . GLN B 1 92 ? 51.845 40.113 133.306 1.00 137.31 92 GLN B C 1
ATOM 2480 O O . GLN B 1 92 ? 51.848 38.922 133.009 1.00 137.07 92 GLN B O 1
ATOM 2486 N 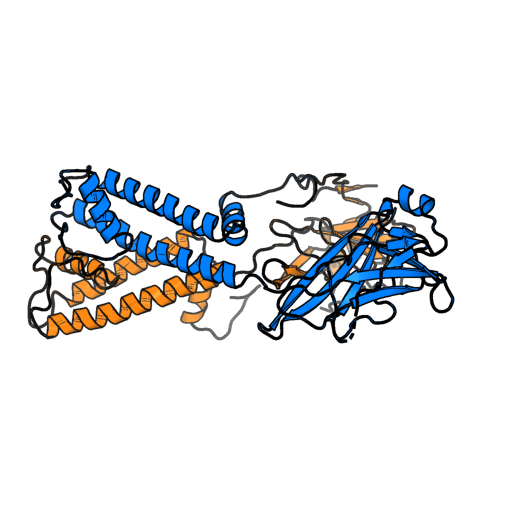N . SER B 1 93 ? 52.920 40.882 133.338 1.00 137.18 93 SER B N 1
ATOM 2487 C CA . SER B 1 93 ? 54.239 40.404 133.034 1.00 137.82 93 SER B CA 1
ATOM 2488 C C . SER B 1 93 ? 54.408 38.918 133.332 1.00 137.45 93 SER B C 1
ATOM 2489 O O . SER B 1 93 ? 54.717 38.135 132.434 1.00 138.23 93 SER B O 1
ATOM 2492 N N . PRO B 1 94 ? 54.197 38.495 134.584 1.00 136.56 94 PRO B N 1
ATOM 2493 C CA . PRO B 1 94 ? 54.378 37.061 134.804 1.00 137.61 94 PRO B CA 1
ATOM 2494 C C . PRO B 1 94 ? 53.339 36.252 134.035 1.00 136.61 94 PRO B C 1
ATOM 2495 O O . PRO B 1 94 ? 52.142 36.566 134.056 1.00 136.55 94 PRO B O 1
ATOM 2499 N N . PRO B 1 95 ? 53.794 35.209 133.322 1.00 135.74 95 PRO B N 1
ATOM 2500 C CA . PRO B 1 95 ? 52.948 34.317 132.525 1.00 136.34 95 PRO B CA 1
ATOM 2501 C C . PRO B 1 95 ? 51.729 33.792 133.295 1.00 134.82 95 PRO B C 1
ATOM 2502 O O . PRO B 1 95 ? 50.580 34.036 132.882 1.00 135.45 95 PRO B O 1
ATOM 2506 N N . GLY B 1 96 ? 51.993 33.070 134.395 1.00 132.94 96 GLY B N 1
ATOM 2507 C CA . GLY B 1 96 ? 50.937 32.512 135.242 1.00 130.20 96 GLY B CA 1
ATOM 2508 C C . GLY B 1 96 ? 51.156 32.856 136.717 1.00 127.87 96 GLY B C 1
ATOM 2509 O O . GLY B 1 96 ? 51.545 33.976 137.038 1.00 128.81 96 GLY B O 1
ATOM 2510 N N . PHE B 1 97 ? 50.902 31.908 137.615 1.00 124.53 97 PHE B N 1
ATOM 2511 C CA . PHE B 1 97 ? 51.093 32.090 139.064 1.00 120.85 97 PHE B CA 1
ATOM 2512 C C . PHE B 1 97 ? 51.841 33.346 139.497 1.00 118.27 97 PHE B C 1
ATOM 2513 O O . PHE B 1 97 ? 51.269 34.232 140.120 1.00 117.56 97 PHE B O 1
ATOM 2521 N N . VAL B 1 98 ? 53.133 33.396 139.183 1.00 115.40 98 VAL B N 1
ATOM 2522 C CA . VAL B 1 98 ? 53.969 34.538 139.527 1.00 113.12 98 VAL B CA 1
ATOM 2523 C C . VAL B 1 98 ? 53.330 35.847 139.093 1.00 112.00 98 VAL B C 1
ATOM 2524 O O . VAL B 1 98 ? 53.821 36.923 139.386 1.00 112.42 98 VAL B O 1
ATOM 2528 N N . GLY B 1 99 ? 52.219 35.750 138.392 1.00 110.77 99 GLY B N 1
ATOM 2529 C CA . GLY B 1 99 ? 51.532 36.940 137.952 1.00 109.62 99 GLY B CA 1
ATOM 2530 C C . GLY B 1 99 ? 50.550 37.322 139.023 1.00 108.44 99 GLY B C 1
ATOM 2531 O O . GLY B 1 99 ? 50.695 38.362 139.661 1.00 109.09 99 GLY B O 1
ATOM 2532 N N . ALA B 1 100 ? 49.549 36.475 139.221 1.00 106.61 100 ALA B N 1
ATOM 2533 C CA . ALA B 1 100 ? 48.548 36.733 140.239 1.00 105.08 100 ALA B CA 1
ATOM 2534 C C . ALA B 1 100 ? 49.259 37.106 141.548 1.00 103.89 100 ALA B C 1
ATOM 2535 O O . ALA B 1 100 ? 48.839 38.041 142.244 1.00 104.30 100 ALA B O 1
ATOM 2537 N N . PHE B 1 101 ? 50.328 36.373 141.880 1.00 101.26 101 PHE B N 1
ATOM 2538 C CA . PHE B 1 101 ? 51.085 36.646 143.095 1.00 98.13 101 PHE B CA 1
ATOM 2539 C C . PHE B 1 101 ? 51.428 38.111 143.084 1.00 96.52 101 PHE B C 1
ATOM 2540 O O . PHE B 1 101 ? 50.876 38.874 143.854 1.00 96.47 101 PHE B O 1
ATOM 2548 N N . PHE B 1 102 ? 52.327 38.510 142.197 1.00 94.83 102 PHE B N 1
ATOM 2549 C CA . PHE B 1 102 ? 52.699 39.909 142.117 1.00 93.59 102 PHE B CA 1
ATOM 2550 C C . PHE B 1 102 ? 51.487 40.804 141.845 1.00 92.47 102 PHE B C 1
ATOM 2551 O O . PHE B 1 102 ? 51.570 42.043 141.937 1.00 92.26 102 PHE B O 1
ATOM 2559 N N . PHE B 1 103 ? 50.359 40.180 141.506 1.00 90.97 103 PHE B N 1
ATOM 2560 C CA . PHE B 1 103 ? 49.137 40.944 141.307 1.00 90.21 103 PHE B CA 1
ATOM 2561 C C . PHE B 1 103 ? 48.724 41.114 142.722 1.00 91.13 103 PHE B C 1
ATOM 2562 O O . PHE B 1 103 ? 48.672 42.225 143.228 1.00 92.89 103 PHE B O 1
ATOM 2570 N N . SER B 1 104 ? 48.416 39.976 143.348 1.00 90.49 104 SER B N 1
ATOM 2571 C CA . SER B 1 104 ? 48.009 39.906 144.751 1.00 88.78 104 SER B CA 1
ATOM 2572 C C . SER B 1 104 ? 48.786 40.933 145.584 1.00 87.85 104 SER B C 1
ATOM 2573 O O . SER B 1 104 ? 48.197 41.844 146.125 1.00 87.59 104 SER B O 1
ATOM 2576 N N . VAL B 1 105 ? 50.103 40.803 145.658 1.00 86.83 105 VAL B N 1
ATOM 2577 C CA . VAL B 1 105 ? 50.913 41.740 146.405 1.00 86.67 105 VAL B CA 1
ATOM 2578 C C . VAL B 1 105 ? 50.682 43.164 145.917 1.00 87.47 105 VAL B C 1
ATOM 2579 O O . VAL B 1 105 ? 51.479 44.051 146.147 1.00 87.25 105 VAL B O 1
ATOM 2583 N N . GLU B 1 106 ? 49.583 43.391 145.226 1.00 89.16 106 GLU B N 1
ATOM 2584 C CA . GLU B 1 106 ? 49.259 44.735 144.769 1.00 91.22 106 GLU B CA 1
ATOM 2585 C C . GLU B 1 106 ? 47.909 45.111 145.348 1.00 90.84 106 GLU B C 1
ATOM 2586 O O . GLU B 1 106 ? 47.531 46.278 145.375 1.00 90.89 106 GLU B O 1
ATOM 2592 N N . THR B 1 107 ? 47.190 44.106 145.827 1.00 90.41 107 THR B N 1
ATOM 2593 C CA . THR B 1 107 ? 45.871 44.322 146.406 1.00 90.23 107 THR B CA 1
ATOM 2594 C C . THR B 1 107 ? 45.756 44.012 147.920 1.00 90.07 107 THR B C 1
ATOM 2595 O O . THR B 1 107 ? 45.218 44.808 148.697 1.00 90.38 107 THR B O 1
ATOM 2599 N N . LEU B 1 108 ? 46.240 42.853 148.340 1.00 89.53 108 LEU B N 1
ATOM 2600 C CA . LEU B 1 108 ? 46.176 42.511 149.737 1.00 88.31 108 LEU B CA 1
ATOM 2601 C C . LEU B 1 108 ? 46.687 43.742 150.434 1.00 87.51 108 LEU B C 1
ATOM 2602 O O . LEU B 1 108 ? 46.021 44.289 151.280 1.00 87.52 108 LEU B O 1
ATOM 2607 N N . ALA B 1 109 ? 47.859 44.210 150.048 1.00 86.75 109 ALA B N 1
ATOM 2608 C CA . ALA B 1 109 ? 48.413 45.386 150.698 1.00 86.42 109 ALA B CA 1
ATOM 2609 C C . ALA B 1 109 ? 47.673 46.606 150.243 1.00 85.85 109 ALA B C 1
ATOM 2610 O O . ALA B 1 109 ? 47.768 47.670 150.840 1.00 85.87 109 ALA B O 1
ATOM 2612 N N . THR B 1 110 ? 46.944 46.438 149.159 1.00 85.16 110 THR B N 1
ATOM 2613 C CA . THR B 1 110 ? 46.174 47.524 148.572 1.00 85.22 110 THR B CA 1
ATOM 2614 C C . THR B 1 110 ? 47.057 48.639 148.031 1.00 85.25 110 THR B C 1
ATOM 2615 O O . THR B 1 110 ? 47.139 49.720 148.613 1.00 84.55 110 THR B O 1
ATOM 2619 N N . VAL B 1 111 ? 47.722 48.368 146.916 1.00 86.00 111 VAL B N 1
ATOM 2620 C CA . VAL B 1 111 ? 48.573 49.370 146.309 1.00 87.12 111 VAL B CA 1
ATOM 2621 C C . VAL B 1 111 ? 48.023 49.699 144.927 1.00 88.31 111 VAL B C 1
ATOM 2622 O O . VAL B 1 111 ? 48.372 50.723 144.348 1.00 88.48 111 VAL B O 1
ATOM 2626 N N . GLY B 1 112 ? 47.149 48.827 144.422 1.00 89.47 112 GLY B N 1
ATOM 2627 C CA . GLY B 1 112 ? 46.520 49.002 143.113 1.00 90.61 112 GLY B CA 1
ATOM 2628 C C . GLY B 1 112 ? 47.347 49.329 141.866 1.00 91.55 112 GLY B C 1
ATOM 2629 O O . GLY B 1 112 ? 46.787 49.560 140.785 1.00 91.31 112 GLY B O 1
ATOM 2630 N N . TYR B 1 113 ? 48.670 49.323 142.004 1.00 92.50 113 TYR B N 1
ATOM 2631 C CA . TYR B 1 113 ? 49.593 49.650 140.926 1.00 93.27 113 TYR B CA 1
ATOM 2632 C C . TYR B 1 113 ? 49.021 50.057 139.585 1.00 96.01 113 TYR B C 1
ATOM 2633 O O . TYR B 1 113 ? 49.198 51.214 139.190 1.00 96.39 113 TYR B O 1
ATOM 2642 N N . GLY B 1 114 ? 48.361 49.151 138.861 1.00 98.83 114 GLY B N 1
ATOM 2643 C CA . GLY B 1 114 ? 47.817 49.584 137.577 1.00 102.70 114 GLY B CA 1
ATOM 2644 C C . GLY B 1 114 ? 47.585 48.666 136.377 1.00 105.11 114 GLY B C 1
ATOM 2645 O O . GLY B 1 114 ? 47.552 49.137 135.231 1.00 104.70 114 GLY B O 1
ATOM 2646 N N . ASP B 1 115 ? 47.448 47.368 136.615 1.00 107.41 115 ASP B N 1
ATOM 2647 C CA . ASP B 1 115 ? 47.150 46.453 135.535 1.00 109.81 115 ASP B CA 1
ATOM 2648 C C . ASP B 1 115 ? 45.882 45.790 136.012 1.00 111.99 115 ASP B C 1
ATOM 2649 O O . ASP B 1 115 ? 45.874 44.752 136.672 1.00 111.50 115 ASP B O 1
ATOM 2654 N N . MET B 1 116 ? 44.799 46.463 135.671 1.00 115.29 116 MET B N 1
ATOM 2655 C CA . MET B 1 116 ? 43.453 46.078 136.039 1.00 118.65 116 MET B CA 1
ATOM 2656 C C . MET B 1 116 ? 42.930 44.730 135.625 1.00 120.43 116 MET B C 1
ATOM 2657 O O . MET B 1 116 ? 42.658 44.502 134.443 1.00 120.63 116 MET B O 1
ATOM 2662 N N . HIS B 1 117 ? 42.760 43.845 136.603 1.00 122.49 117 HIS B N 1
ATOM 2663 C CA . HIS B 1 117 ? 42.162 42.559 136.307 1.00 124.84 117 HIS B CA 1
ATOM 2664 C C . HIS B 1 117 ? 40.785 42.521 136.966 1.00 125.83 117 HIS B C 1
ATOM 2665 O O . HIS B 1 117 ? 40.533 41.795 137.937 1.00 125.72 117 HIS B O 1
ATOM 2672 N N . PRO B 1 118 ? 39.884 43.371 136.478 1.00 126.82 118 PRO B N 1
ATOM 2673 C CA . PRO B 1 118 ? 38.542 43.372 137.043 1.00 126.93 118 PRO B CA 1
ATOM 2674 C C . PRO B 1 118 ? 37.715 42.743 135.911 1.00 126.77 118 PRO B C 1
ATOM 2675 O O . PRO B 1 118 ? 36.499 42.912 135.850 1.00 126.99 118 PRO B O 1
ATOM 2679 N N . GLN B 1 119 ? 38.416 42.030 135.020 1.00 125.85 119 GLN B N 1
ATOM 2680 C CA . GLN B 1 119 ? 37.842 41.387 133.836 1.00 124.76 119 GLN B CA 1
ATOM 2681 C C . GLN B 1 119 ? 36.555 40.587 133.976 1.00 123.85 119 GLN B C 1
ATOM 2682 O O . GLN B 1 119 ? 35.634 40.736 133.162 1.00 123.49 119 GLN B O 1
ATOM 2688 N N . THR B 1 120 ? 36.482 39.735 134.990 1.00 122.74 120 THR B N 1
ATOM 2689 C CA . THR B 1 120 ? 35.290 38.916 135.175 1.00 122.24 120 THR B CA 1
ATOM 2690 C C . THR B 1 120 ? 34.791 38.918 136.589 1.00 120.70 120 THR B C 1
ATOM 2691 O O . THR B 1 120 ? 35.549 39.206 137.513 1.00 121.24 120 THR B O 1
ATOM 2695 N N . VAL B 1 121 ? 33.529 38.559 136.773 1.00 118.36 121 VAL B N 1
ATOM 2696 C CA . VAL B 1 121 ? 32.982 38.562 138.113 1.00 115.87 121 VAL B CA 1
ATOM 2697 C C . VAL B 1 121 ? 33.824 37.728 139.046 1.00 114.12 121 VAL B C 1
ATOM 2698 O O . VAL B 1 121 ? 34.533 38.278 139.867 1.00 114.05 121 VAL B O 1
ATOM 2702 N N . TYR B 1 122 ? 33.773 36.408 138.928 1.00 112.19 122 TYR B N 1
ATOM 2703 C CA . TYR B 1 122 ? 34.570 35.574 139.826 1.00 110.29 122 TYR B CA 1
ATOM 2704 C C . TYR B 1 122 ? 35.886 36.235 140.110 1.00 109.67 122 TYR B C 1
ATOM 2705 O O . TYR B 1 122 ? 36.328 36.270 141.243 1.00 110.45 122 TYR B O 1
ATOM 2714 N N . ALA B 1 123 ? 36.515 36.740 139.059 1.00 108.74 123 ALA B N 1
ATOM 2715 C CA . ALA B 1 123 ? 37.802 37.411 139.167 1.00 107.61 123 ALA B CA 1
ATOM 2716 C C . ALA B 1 123 ? 37.715 38.610 140.079 1.00 106.25 123 ALA B C 1
ATOM 2717 O O . ALA B 1 123 ? 38.593 38.875 140.869 1.00 106.51 123 ALA B O 1
ATOM 2719 N N . HIS B 1 124 ? 36.654 39.365 139.955 1.00 104.62 124 HIS B N 1
ATOM 2720 C CA . HIS B 1 124 ? 36.515 40.501 140.821 1.00 103.56 124 HIS B CA 1
ATOM 2721 C C . HIS B 1 124 ? 36.350 40.041 142.275 1.00 102.81 124 HIS B C 1
ATOM 2722 O O . HIS B 1 124 ? 37.163 40.391 143.134 1.00 102.66 124 HIS B O 1
ATOM 2729 N N . ALA B 1 125 ? 35.310 39.250 142.546 1.00 101.74 125 ALA B N 1
ATOM 2730 C CA . ALA B 1 125 ? 35.050 38.742 143.897 1.00 100.33 125 ALA B CA 1
ATOM 2731 C C . ALA B 1 125 ? 36.374 38.476 144.597 1.00 99.38 125 ALA B C 1
ATOM 2732 O O . ALA B 1 125 ? 36.774 39.229 145.482 1.00 99.45 125 ALA B O 1
ATOM 2734 N N . ILE B 1 126 ? 37.057 37.416 144.187 1.00 98.08 126 ILE B N 1
ATOM 2735 C CA . ILE B 1 126 ? 38.343 37.065 144.764 1.00 97.17 126 ILE B CA 1
ATOM 2736 C C . ILE B 1 126 ? 39.139 38.307 145.117 1.00 96.37 126 ILE B C 1
ATOM 2737 O O . ILE B 1 126 ? 39.596 38.481 146.237 1.00 96.75 126 ILE B O 1
ATOM 2742 N N . ALA B 1 127 ? 39.308 39.183 144.152 1.00 95.10 127 ALA B N 1
ATOM 2743 C CA . ALA B 1 127 ? 40.048 40.389 144.416 1.00 94.50 127 ALA B CA 1
ATOM 2744 C C . ALA B 1 127 ? 39.377 41.247 145.492 1.00 93.43 127 ALA B C 1
ATOM 2745 O O . ALA B 1 127 ? 40.064 41.936 146.239 1.00 94.22 127 ALA B O 1
ATOM 2747 N N . THR B 1 128 ? 38.052 41.237 145.569 1.00 91.57 128 THR B N 1
ATOM 2748 C CA . THR B 1 128 ? 37.400 42.014 146.613 1.00 90.30 128 THR B CA 1
ATOM 2749 C C . THR B 1 128 ? 37.673 41.324 147.950 1.00 89.70 128 THR B C 1
ATOM 2750 O O . THR B 1 128 ? 38.198 41.955 148.868 1.00 89.86 128 THR B O 1
ATOM 2754 N N . LEU B 1 129 ? 37.350 40.034 148.064 1.00 88.40 129 LEU B N 1
ATOM 2755 C CA . LEU B 1 129 ? 37.604 39.318 149.314 1.00 87.24 129 LEU B CA 1
ATOM 2756 C C . LEU B 1 129 ? 39.003 39.673 149.777 1.00 86.76 129 LEU B C 1
ATOM 2757 O O . LEU B 1 129 ? 39.252 39.885 150.950 1.00 87.17 129 LEU B O 1
ATOM 2762 N N . GLU B 1 130 ? 39.938 39.729 148.852 1.00 85.82 130 GLU B N 1
ATOM 2763 C CA . GLU B 1 130 ? 41.272 40.089 149.249 1.00 84.93 130 GLU B CA 1
ATOM 2764 C C . GLU B 1 130 ? 41.234 41.506 149.869 1.00 83.41 130 GLU B C 1
ATOM 2765 O O . GLU B 1 130 ? 41.292 41.639 151.083 1.00 82.35 130 GLU B O 1
ATOM 2771 N N . ILE B 1 131 ? 41.109 42.547 149.048 1.00 81.89 131 ILE B N 1
ATOM 2772 C CA . ILE B 1 131 ? 41.096 43.922 149.529 1.00 80.69 131 ILE B CA 1
ATOM 2773 C C . ILE B 1 131 ? 40.621 44.074 150.951 1.00 80.49 131 ILE B C 1
ATOM 2774 O O . ILE B 1 131 ? 41.284 44.708 151.758 1.00 82.01 131 ILE B O 1
ATOM 2779 N N . PHE B 1 132 ? 39.455 43.535 151.273 1.00 78.96 132 PHE B N 1
ATOM 2780 C CA . PHE B 1 132 ? 38.947 43.609 152.665 1.00 76.90 132 PHE B CA 1
ATOM 2781 C C . PHE B 1 132 ? 40.119 43.130 153.558 1.00 76.16 132 PHE B C 1
ATOM 2782 O O . PHE B 1 132 ? 40.856 43.943 154.156 1.00 75.85 132 PHE B O 1
ATOM 2790 N N . VAL B 1 133 ? 40.289 41.810 153.615 1.00 74.30 133 VAL B N 1
ATOM 2791 C CA . VAL B 1 133 ? 41.369 41.195 154.358 1.00 72.09 133 VAL B CA 1
ATOM 2792 C C . VAL B 1 133 ? 42.585 42.119 154.529 1.00 71.18 133 VAL B C 1
ATOM 2793 O O . VAL B 1 133 ? 42.637 42.907 155.462 1.00 70.33 133 VAL B O 1
ATOM 2797 N N . GLY B 1 134 ? 43.561 42.020 153.636 1.00 69.96 134 GLY B N 1
ATOM 2798 C CA . GLY B 1 134 ? 44.740 42.855 153.756 1.00 68.59 134 GLY B CA 1
ATOM 2799 C C . GLY B 1 134 ? 44.517 44.206 154.419 1.00 67.42 134 GLY B C 1
ATOM 2800 O O . GLY B 1 134 ? 45.336 44.635 155.226 1.00 67.72 134 GLY B O 1
ATOM 2801 N N . MET B 1 135 ? 43.420 44.878 154.085 1.00 65.61 135 MET B N 1
ATOM 2802 C CA . MET B 1 135 ? 43.118 46.184 154.649 1.00 65.02 135 MET B CA 1
ATOM 2803 C C . MET B 1 135 ? 42.930 45.940 156.155 1.00 65.51 135 MET B C 1
ATOM 2804 O O . MET B 1 135 ? 43.444 46.665 157.042 1.00 66.04 135 MET B O 1
ATOM 2809 N N . SER B 1 136 ? 42.183 44.882 156.423 1.00 64.72 136 SER B N 1
ATOM 2810 C CA . SER B 1 136 ? 41.881 44.442 157.772 1.00 63.69 136 SER B CA 1
ATOM 2811 C C . SER B 1 136 ? 43.183 43.895 158.367 1.00 63.29 136 SER B C 1
ATOM 2812 O O . SER B 1 136 ? 43.486 44.042 159.544 1.00 63.19 136 SER B O 1
ATOM 2815 N N . GLY B 1 137 ? 43.962 43.241 157.534 1.00 62.55 137 GLY B N 1
ATOM 2816 C CA . GLY B 1 137 ? 45.196 42.699 158.039 1.00 62.82 137 GLY B CA 1
ATOM 2817 C C . GLY B 1 137 ? 46.168 43.784 158.441 1.00 63.13 137 GLY B C 1
ATOM 2818 O O . GLY B 1 137 ? 46.847 43.714 159.465 1.00 62.25 137 GLY B O 1
ATOM 2819 N N . ILE B 1 138 ? 46.260 44.802 157.614 1.00 63.56 138 ILE B N 1
ATOM 2820 C CA . ILE B 1 138 ? 47.158 45.855 157.945 1.00 64.09 138 ILE B CA 1
ATOM 2821 C C . ILE B 1 138 ? 46.764 46.321 159.337 1.00 64.62 138 ILE B C 1
ATOM 2822 O O . ILE B 1 138 ? 47.642 46.530 160.175 1.00 65.10 138 ILE B O 1
ATOM 2827 N N . ALA B 1 139 ? 45.454 46.441 159.605 1.00 64.57 139 ALA B N 1
ATOM 2828 C CA . ALA B 1 139 ? 44.965 46.870 160.944 1.00 64.00 139 ALA B CA 1
ATOM 2829 C C . ALA B 1 139 ? 45.571 46.086 162.114 1.00 62.81 139 ALA B C 1
ATOM 2830 O O . ALA B 1 139 ? 46.396 46.613 162.863 1.00 61.94 139 ALA B O 1
ATOM 2832 N N . LEU B 1 140 ? 45.139 44.838 162.259 1.00 61.94 140 LEU B N 1
ATOM 2833 C CA . LEU B 1 140 ? 45.649 43.945 163.292 1.00 62.13 140 LEU B CA 1
ATOM 2834 C C . LEU B 1 140 ? 47.198 44.006 163.394 1.00 62.41 140 LEU B C 1
ATOM 2835 O O . LEU B 1 140 ? 47.801 43.749 164.460 1.00 62.43 140 LEU B O 1
ATOM 2840 N N . SER B 1 141 ? 47.857 44.313 162.287 1.00 61.56 141 SER B N 1
ATOM 2841 C CA . SER B 1 141 ? 49.287 44.446 162.354 1.00 60.97 141 SER B CA 1
ATOM 2842 C C . SER B 1 141 ? 49.592 45.813 162.957 1.00 60.19 141 SER B C 1
ATOM 2843 O O . SER B 1 141 ? 50.251 45.879 163.973 1.00 61.05 141 SER B O 1
ATOM 2846 N N . THR B 1 142 ? 49.115 46.899 162.356 1.00 57.71 142 THR B N 1
ATOM 2847 C CA . THR B 1 142 ? 49.369 48.191 162.934 1.00 55.60 142 THR B CA 1
ATOM 2848 C C . THR B 1 142 ? 48.925 47.987 164.350 1.00 55.58 142 THR B C 1
ATOM 2849 O O . THR B 1 142 ? 49.500 48.515 165.280 1.00 56.71 142 THR B O 1
ATOM 2853 N N . GLY B 1 143 ? 47.898 47.179 164.518 1.00 55.19 143 GLY B N 1
ATOM 2854 C CA . GLY B 1 143 ? 47.398 46.876 165.861 1.00 56.49 143 GLY B CA 1
ATOM 2855 C C . GLY B 1 143 ? 48.342 46.211 166.872 1.00 56.16 143 GLY B C 1
ATOM 2856 O O . GLY B 1 143 ? 48.638 46.769 167.933 1.00 56.78 143 GLY B O 1
ATOM 2857 N N . LEU B 1 144 ? 48.779 44.996 166.579 1.00 55.53 144 LEU B N 1
ATOM 2858 C CA . LEU B 1 144 ? 49.750 44.353 167.442 1.00 55.03 144 LEU B CA 1
ATOM 2859 C C . LEU B 1 144 ? 50.899 45.361 167.703 1.00 55.69 144 LEU B C 1
ATOM 2860 O O . LEU B 1 144 ? 51.402 45.475 168.823 1.00 55.12 144 LEU B O 1
ATOM 2865 N N . VAL B 1 145 ? 51.299 46.098 166.663 1.00 55.72 145 VAL B N 1
ATOM 2866 C CA . VAL B 1 145 ? 52.381 47.044 166.803 1.00 55.79 145 VAL B CA 1
ATOM 2867 C C . VAL B 1 145 ? 52.113 47.883 168.000 1.00 56.65 145 VAL B C 1
ATOM 2868 O O . VAL B 1 145 ? 52.785 47.709 168.996 1.00 57.24 145 VAL B O 1
ATOM 2872 N N . PHE B 1 146 ? 51.114 48.760 167.959 1.00 57.47 146 PHE B N 1
ATOM 2873 C CA . PHE B 1 146 ? 50.928 49.596 169.139 1.00 58.92 146 PHE B CA 1
ATOM 2874 C C . PHE B 1 146 ? 50.898 48.824 170.451 1.00 57.91 146 PHE B C 1
ATOM 2875 O O . PHE B 1 146 ? 51.430 49.250 171.479 1.00 57.27 146 PHE B O 1
ATOM 2883 N N . ALA B 1 147 ? 50.303 47.655 170.389 1.00 57.81 147 ALA B N 1
ATOM 2884 C CA . ALA B 1 147 ? 50.202 46.812 171.560 1.00 58.04 147 ALA B CA 1
ATOM 2885 C C . ALA B 1 147 ? 51.545 46.381 172.082 1.00 57.32 147 ALA B C 1
ATOM 2886 O O . ALA B 1 147 ? 51.669 46.029 173.242 1.00 55.97 147 ALA B O 1
ATOM 2888 N N . ARG B 1 148 ? 52.546 46.370 171.218 1.00 57.60 148 ARG B N 1
ATOM 2889 C CA . ARG B 1 148 ? 53.880 45.957 171.647 1.00 58.90 148 ARG B CA 1
ATOM 2890 C C . ARG B 1 148 ? 54.596 47.179 172.209 1.00 58.71 148 ARG B C 1
ATOM 2891 O O . ARG B 1 148 ? 55.436 47.071 173.132 1.00 58.64 148 ARG B O 1
ATOM 2899 N N . PHE B 1 149 ? 54.284 48.330 171.605 1.00 57.26 149 PHE B N 1
ATOM 2900 C CA . PHE B 1 149 ? 54.902 49.551 172.015 1.00 55.75 149 PHE B CA 1
ATOM 2901 C C . PHE B 1 149 ? 54.403 49.669 173.417 1.00 55.40 149 PHE B C 1
ATOM 2902 O O . PHE B 1 149 ? 55.169 49.659 174.357 1.00 56.03 149 PHE B O 1
ATOM 2910 N N . ALA B 1 150 ? 53.097 49.714 173.566 1.00 55.02 150 ALA B N 1
ATOM 2911 C CA . ALA B 1 150 ? 52.534 49.881 174.882 1.00 54.85 150 ALA B CA 1
ATOM 2912 C C . ALA B 1 150 ? 53.109 49.032 175.987 1.00 54.92 150 ALA B C 1
ATOM 2913 O O . ALA B 1 150 ? 52.753 49.248 177.125 1.00 55.11 150 ALA B O 1
ATOM 2915 N N . ARG B 1 151 ? 53.966 48.056 175.686 1.00 55.34 151 ARG B N 1
ATOM 2916 C CA . ARG B 1 151 ? 54.552 47.236 176.766 1.00 55.33 151 ARG B CA 1
ATOM 2917 C C . ARG B 1 151 ? 55.231 48.198 177.734 1.00 54.66 151 ARG B C 1
ATOM 2918 O O . ARG B 1 151 ? 56.045 49.012 177.335 1.00 55.36 151 ARG B O 1
ATOM 2926 N N . PRO B 1 152 ? 54.932 48.099 179.018 1.00 53.97 152 PRO B N 1
ATOM 2927 C CA . PRO B 1 152 ? 55.568 49.025 179.953 1.00 54.08 152 PRO B CA 1
ATOM 2928 C C . PRO B 1 152 ? 57.013 49.073 179.541 1.00 55.02 152 PRO B C 1
ATOM 2929 O O . PRO B 1 152 ? 57.503 48.134 178.941 1.00 54.75 152 PRO B O 1
ATOM 2933 N N . ARG B 1 153 ? 57.708 50.152 179.855 1.00 56.58 153 ARG B N 1
ATOM 2934 C CA . ARG B 1 153 ? 59.084 50.260 179.409 1.00 57.75 153 ARG B CA 1
ATOM 2935 C C . ARG B 1 153 ? 60.251 50.306 180.389 1.00 57.80 153 ARG B C 1
ATOM 2936 O O . ARG B 1 153 ? 61.405 50.249 179.931 1.00 59.32 153 ARG B O 1
ATOM 2944 N N . ALA B 1 154 ? 60.003 50.432 181.695 1.00 56.17 154 ALA B N 1
ATOM 2945 C CA . ALA B 1 154 ? 61.107 50.475 182.638 1.00 54.37 154 ALA B CA 1
ATOM 2946 C C . ALA B 1 154 ? 61.242 49.095 183.188 1.00 53.66 154 ALA B C 1
ATOM 2947 O O . ALA B 1 154 ? 60.371 48.281 182.983 1.00 53.74 154 ALA B O 1
ATOM 2949 N N . LYS B 1 155 ? 62.349 48.867 183.859 1.00 53.14 155 LYS B N 1
ATOM 2950 C CA . LYS B 1 155 ? 62.652 47.572 184.450 1.00 53.29 155 LYS B CA 1
ATOM 2951 C C . LYS B 1 155 ? 63.459 47.750 185.705 1.00 51.51 155 LYS B C 1
ATOM 2952 O O . LYS B 1 155 ? 64.362 48.537 185.736 1.00 52.43 155 LYS B O 1
ATOM 2958 N N . ILE B 1 156 ? 63.160 47.013 186.743 1.00 50.18 156 ILE B N 1
ATOM 2959 C CA . ILE B 1 156 ? 63.906 47.187 187.953 1.00 51.34 156 ILE B CA 1
ATOM 2960 C C . ILE B 1 156 ? 64.846 46.008 188.117 1.00 53.78 156 ILE B C 1
ATOM 2961 O O . ILE B 1 156 ? 64.357 44.859 188.072 1.00 55.14 156 ILE B O 1
ATOM 2966 N N . MET B 1 157 ? 66.172 46.275 188.274 1.00 54.25 157 MET B N 1
ATOM 2967 C CA . MET B 1 157 ? 67.231 45.226 188.449 1.00 53.75 157 MET B CA 1
ATOM 2968 C C . MET B 1 157 ? 67.630 45.052 189.926 1.00 52.85 157 MET B C 1
ATOM 2969 O O . MET B 1 157 ? 67.829 46.054 190.636 1.00 53.91 157 MET B O 1
ATOM 2974 N N . PHE B 1 158 ? 67.739 43.800 190.388 1.00 50.28 158 PHE B N 1
ATOM 2975 C CA . PHE B 1 158 ? 68.081 43.545 191.793 1.00 48.49 158 PHE B CA 1
ATOM 2976 C C . PHE B 1 158 ? 69.382 42.810 192.019 1.00 49.60 158 PHE B C 1
ATOM 2977 O O . PHE B 1 158 ? 69.763 41.966 191.231 1.00 49.69 158 PHE B O 1
ATOM 2985 N N . ALA B 1 159 ? 70.009 43.080 193.157 1.00 51.55 159 ALA B N 1
ATOM 2986 C CA . ALA B 1 159 ? 71.299 42.475 193.537 1.00 53.21 159 ALA B CA 1
ATOM 2987 C C . ALA B 1 159 ? 71.353 40.975 193.601 1.00 53.92 159 ALA B C 1
ATOM 2988 O O . ALA B 1 159 ? 70.818 40.339 194.509 1.00 52.58 159 ALA B O 1
ATOM 2990 N N . ARG B 1 160 ? 72.067 40.405 192.655 1.00 56.07 160 ARG B N 1
ATOM 2991 C CA . ARG B 1 160 ? 72.166 38.979 192.643 1.00 58.36 160 ARG B CA 1
ATOM 2992 C C . ARG B 1 160 ? 72.283 38.515 194.068 1.00 59.65 160 ARG B C 1
ATOM 2993 O O . ARG B 1 160 ? 71.935 37.402 194.348 1.00 60.58 160 ARG B O 1
ATOM 2995 N N . HIS B 1 161 ? 72.728 39.360 194.986 1.00 60.92 161 HIS B N 1
ATOM 2996 C CA . HIS B 1 161 ? 72.858 38.879 196.341 1.00 62.93 161 HIS B CA 1
ATOM 2997 C C . HIS B 1 161 ? 72.333 39.772 197.391 1.00 62.02 161 HIS B C 1
ATOM 2998 O O . HIS B 1 161 ? 72.593 40.951 197.375 1.00 61.77 161 HIS B O 1
ATOM 3005 N N . ALA B 1 162 ? 71.644 39.176 198.346 1.00 62.19 162 ALA B N 1
ATOM 3006 C CA . ALA B 1 162 ? 71.096 39.896 199.492 1.00 63.33 162 ALA B CA 1
ATOM 3007 C C . ALA B 1 162 ? 72.264 39.996 200.409 1.00 64.08 162 ALA B C 1
ATOM 3008 O O . ALA B 1 162 ? 73.335 39.627 199.990 1.00 64.97 162 ALA B O 1
ATOM 3010 N N . ILE B 1 163 ? 72.087 40.467 201.643 1.00 64.59 163 ILE B N 1
ATOM 3011 C CA . ILE B 1 163 ? 73.208 40.564 202.594 1.00 65.77 163 ILE B CA 1
ATOM 3012 C C . ILE B 1 163 ? 72.612 40.839 203.946 1.00 68.00 163 ILE B C 1
ATOM 3013 O O . ILE B 1 163 ? 71.580 41.490 204.006 1.00 69.16 163 ILE B O 1
ATOM 3018 N N . VAL B 1 164 ? 73.230 40.367 205.029 1.00 70.15 164 VAL B N 1
ATOM 3019 C CA . VAL B 1 164 ? 72.720 40.678 206.383 1.00 72.49 164 VAL B CA 1
ATOM 3020 C C . VAL B 1 164 ? 73.879 41.212 207.177 1.00 75.02 164 VAL B C 1
ATOM 3021 O O . VAL B 1 164 ? 74.846 40.508 207.391 1.00 74.94 164 VAL B O 1
ATOM 3025 N N . ARG B 1 165 ? 73.783 42.456 207.612 1.00 78.49 165 ARG B N 1
ATOM 3026 C CA . ARG B 1 165 ? 74.865 43.058 208.358 1.00 83.39 165 ARG B CA 1
ATOM 3027 C C . ARG B 1 165 ? 74.356 43.800 209.587 1.00 85.94 165 ARG B C 1
ATOM 3028 O O . ARG B 1 165 ? 73.152 43.917 209.776 1.00 85.90 165 ARG B O 1
ATOM 3036 N N . PRO B 1 166 ? 75.271 44.247 210.475 1.00 89.28 166 PRO B N 1
ATOM 3037 C CA . PRO B 1 166 ? 74.881 44.983 211.672 1.00 91.90 166 PRO B CA 1
ATOM 3038 C C . PRO B 1 166 ? 74.766 46.428 211.202 1.00 94.36 166 PRO B C 1
ATOM 3039 O O . PRO B 1 166 ? 75.611 46.907 210.429 1.00 94.08 166 PRO B O 1
ATOM 3043 N N . PHE B 1 167 ? 73.729 47.119 211.661 1.00 97.40 167 PHE B N 1
ATOM 3044 C CA . PHE B 1 167 ? 73.518 48.496 211.239 1.00 100.47 167 PHE B CA 1
ATOM 3045 C C . PHE B 1 167 ? 72.976 49.399 212.338 1.00 101.33 167 PHE B C 1
ATOM 3046 O O . PHE B 1 167 ? 72.013 49.055 213.018 1.00 102.11 167 PHE B O 1
ATOM 3054 N N . ASN B 1 168 ? 73.591 50.565 212.485 1.00 102.01 168 ASN B N 1
ATOM 3055 C CA . ASN B 1 168 ? 73.178 51.535 213.479 1.00 102.98 168 ASN B CA 1
ATOM 3056 C C . ASN B 1 168 ? 72.742 50.862 214.780 1.00 102.40 168 ASN B C 1
ATOM 3057 O O . ASN B 1 168 ? 71.977 51.424 215.575 1.00 102.44 168 ASN B O 1
ATOM 3062 N N . GLY B 1 169 ? 73.229 49.653 215.009 1.00 101.65 169 GLY B N 1
ATOM 3063 C CA . GLY B 1 169 ? 72.852 48.979 216.232 1.00 101.14 169 GLY B CA 1
ATOM 3064 C C . GLY B 1 169 ? 72.673 47.490 216.093 1.00 100.55 169 GLY B C 1
ATOM 3065 O O . GLY B 1 169 ? 73.622 46.718 216.287 1.00 99.85 169 GLY B O 1
ATOM 3066 N N . ARG B 1 170 ? 71.445 47.090 215.764 1.00 100.31 170 ARG B N 1
ATOM 3067 C CA . ARG B 1 170 ? 71.111 45.669 215.599 1.00 99.30 170 ARG B CA 1
ATOM 3068 C C . ARG B 1 170 ? 71.433 45.051 214.200 1.00 97.96 170 ARG B C 1
ATOM 3069 O O . ARG B 1 170 ? 71.969 45.705 213.281 1.00 97.89 170 ARG B O 1
ATOM 3071 N N . MET B 1 171 ? 71.110 43.771 214.069 1.00 95.66 171 MET B N 1
ATOM 3072 C CA . MET B 1 171 ? 71.340 43.034 212.848 1.00 92.73 171 MET B CA 1
ATOM 3073 C C . MET B 1 171 ? 70.196 43.374 211.879 1.00 89.88 171 MET B C 1
ATOM 3074 O O . MET B 1 171 ? 69.009 43.319 212.257 1.00 89.94 171 MET B O 1
ATOM 3079 N N . THR B 1 172 ? 70.543 43.741 210.646 1.00 85.66 172 THR B N 1
ATOM 3080 C CA . THR B 1 172 ? 69.523 44.048 209.652 1.00 81.34 172 THR B CA 1
ATOM 3081 C C . THR B 1 172 ? 69.924 43.465 208.283 1.00 78.39 172 THR B C 1
ATOM 3082 O O . THR B 1 172 ? 71.122 43.350 207.968 1.00 78.06 172 THR B O 1
ATOM 3086 N N . LEU B 1 173 ? 68.903 43.070 207.502 1.00 74.34 173 LEU B N 1
ATOM 3087 C CA . LEU B 1 173 ? 69.030 42.445 206.162 1.00 68.68 173 LEU B CA 1
ATOM 3088 C C . LEU B 1 173 ? 69.073 43.563 205.187 1.00 66.28 173 LEU B C 1
ATOM 3089 O O . LEU B 1 173 ? 68.788 44.684 205.549 1.00 65.25 173 LEU B O 1
ATOM 3094 N N . MET B 1 174 ? 69.455 43.270 203.962 1.00 64.33 174 MET B N 1
ATOM 3095 C CA . MET B 1 174 ? 69.523 44.312 202.960 1.00 63.07 174 MET B CA 1
ATOM 3096 C C . MET B 1 174 ? 69.479 43.785 201.503 1.00 61.39 174 MET B C 1
ATOM 3097 O O . MET B 1 174 ? 70.072 42.757 201.172 1.00 61.94 174 MET B O 1
ATOM 3102 N N . VAL B 1 175 ? 68.750 44.482 200.641 1.00 59.09 175 VAL B N 1
ATOM 3103 C CA . VAL B 1 175 ? 68.689 44.138 199.231 1.00 57.29 175 VAL B CA 1
ATOM 3104 C C . VAL B 1 175 ? 68.731 45.465 198.545 1.00 56.21 175 VAL B C 1
ATOM 3105 O O . VAL B 1 175 ? 68.246 46.471 199.063 1.00 54.60 175 VAL B O 1
ATOM 3109 N N . ARG B 1 176 ? 69.321 45.497 197.374 1.00 55.27 176 ARG B N 1
ATOM 3110 C CA . ARG B 1 176 ? 69.428 46.785 196.737 1.00 54.94 176 ARG B CA 1
ATOM 3111 C C . ARG B 1 176 ? 69.132 46.730 195.244 1.00 52.82 176 ARG B C 1
ATOM 3112 O O . ARG B 1 176 ? 69.782 46.002 194.497 1.00 52.92 176 ARG B O 1
ATOM 3120 N N . ALA B 1 177 ? 68.135 47.487 194.800 1.00 49.43 177 ALA B N 1
ATOM 3121 C CA . ALA B 1 177 ? 67.833 47.479 193.392 1.00 46.22 177 ALA B CA 1
ATOM 3122 C C . ALA B 1 177 ? 67.917 48.857 192.790 1.00 44.88 177 ALA B C 1
ATOM 3123 O O . ALA B 1 177 ? 68.075 49.857 193.500 1.00 44.16 177 ALA B O 1
ATOM 3125 N N . ALA B 1 178 ? 67.839 48.906 191.468 1.00 43.79 178 ALA B N 1
ATOM 3126 C CA . ALA B 1 178 ? 67.884 50.178 190.796 1.00 45.10 178 ALA B CA 1
ATOM 3127 C C . ALA B 1 178 ? 67.361 50.169 189.381 1.00 46.38 178 ALA B C 1
ATOM 3128 O O . ALA B 1 178 ? 67.341 49.147 188.718 1.00 45.22 178 ALA B O 1
ATOM 3130 N N . ASN B 1 179 ? 66.928 51.346 188.945 1.00 48.43 179 ASN B N 1
ATOM 3131 C CA . ASN B 1 179 ? 66.323 51.542 187.655 1.00 50.92 179 ASN B CA 1
ATOM 3132 C C . ASN B 1 179 ? 67.180 50.941 186.584 1.00 51.23 179 ASN B C 1
ATOM 3133 O O . ASN B 1 179 ? 68.147 50.333 186.872 1.00 50.17 179 ASN B O 1
ATOM 3138 N N . ALA B 1 180 ? 66.800 51.102 185.334 1.00 53.20 180 ALA B N 1
ATOM 3139 C CA . ALA B 1 180 ? 67.591 50.556 184.291 1.00 55.43 180 ALA B CA 1
ATOM 3140 C C . ALA B 1 180 ? 67.331 51.056 182.897 1.00 58.33 180 ALA B C 1
ATOM 3141 O O . ALA B 1 180 ? 67.747 50.384 181.995 1.00 57.91 180 ALA B O 1
ATOM 3143 N N . ARG B 1 181 ? 66.661 52.202 182.713 1.00 63.07 181 ARG B N 1
ATOM 3144 C CA . ARG B 1 181 ? 66.391 52.813 181.372 1.00 68.31 181 ARG B CA 1
ATOM 3145 C C . ARG B 1 181 ? 65.637 54.216 181.440 1.00 71.23 181 ARG B C 1
ATOM 3146 O O . ARG B 1 181 ? 66.228 55.267 181.106 1.00 71.96 181 ARG B O 1
ATOM 3154 N N . GLN B 1 182 ? 64.346 54.215 181.848 1.00 73.04 182 GLN B N 1
ATOM 3155 C CA . GLN B 1 182 ? 63.466 55.418 182.026 1.00 73.07 182 GLN B CA 1
ATOM 3156 C C . GLN B 1 182 ? 62.988 55.333 183.473 1.00 72.08 182 GLN B C 1
ATOM 3157 O O . GLN B 1 182 ? 62.017 54.656 183.773 1.00 71.27 182 GLN B O 1
ATOM 3163 N N . ASN B 1 183 ? 63.655 56.029 184.360 1.00 71.55 183 ASN B N 1
ATOM 3164 C CA . ASN B 1 183 ? 63.337 55.942 185.773 1.00 71.96 183 ASN B CA 1
ATOM 3165 C C . ASN B 1 183 ? 61.902 55.759 186.285 1.00 69.31 183 ASN B C 1
ATOM 3166 O O . ASN B 1 183 ? 60.972 55.616 185.509 1.00 68.47 183 ASN B O 1
ATOM 3171 N N . VAL B 1 184 ? 61.781 55.752 187.621 1.00 66.40 184 VAL B N 1
ATOM 3172 C CA . VAL B 1 184 ? 60.526 55.675 188.362 1.00 63.85 184 VAL B CA 1
ATOM 3173 C C . VAL B 1 184 ? 60.519 56.577 189.711 1.00 63.97 184 VAL B C 1
ATOM 3174 O O . VAL B 1 184 ? 60.872 57.759 189.700 1.00 63.18 184 VAL B O 1
ATOM 3178 N N . ILE B 1 185 ? 60.111 55.991 190.847 1.00 63.73 185 ILE B N 1
ATOM 3179 C CA . ILE B 1 185 ? 59.942 56.588 192.216 1.00 62.00 185 ILE B CA 1
ATOM 3180 C C . ILE B 1 185 ? 58.818 55.698 192.887 1.00 60.84 185 ILE B C 1
ATOM 3181 O O . ILE B 1 185 ? 57.626 56.078 192.963 1.00 60.52 185 ILE B O 1
ATOM 3186 N N . ALA B 1 186 ? 59.239 54.507 193.343 1.00 59.86 186 ALA B N 1
ATOM 3187 C CA . ALA B 1 186 ? 58.345 53.468 193.854 1.00 58.48 186 ALA B CA 1
ATOM 3188 C C . ALA B 1 186 ? 58.307 53.120 195.283 1.00 57.36 186 ALA B C 1
ATOM 3189 O O . ALA B 1 186 ? 59.051 53.639 196.093 1.00 56.98 186 ALA B O 1
ATOM 3191 N N . GLU B 1 187 ? 57.401 52.198 195.541 1.00 56.42 187 GLU B N 1
ATOM 3192 C CA . GLU B 1 187 ? 57.116 51.694 196.849 1.00 58.07 187 GLU B CA 1
ATOM 3193 C C . GLU B 1 187 ? 57.300 50.191 196.732 1.00 59.21 187 GLU B C 1
ATOM 3194 O O . GLU B 1 187 ? 56.863 49.626 195.723 1.00 59.20 187 GLU B O 1
ATOM 3200 N N . ALA B 1 188 ? 57.917 49.547 197.737 1.00 60.08 188 ALA B N 1
ATOM 3201 C CA . ALA B 1 188 ? 58.184 48.108 197.696 1.00 60.41 188 ALA B CA 1
ATOM 3202 C C . ALA B 1 188 ? 57.734 47.315 198.895 1.00 60.79 188 ALA B C 1
ATOM 3203 O O . ALA B 1 188 ? 57.974 47.660 200.002 1.00 60.25 188 ALA B O 1
ATOM 3205 N N . ARG B 1 189 ? 57.069 46.215 198.671 1.00 63.01 189 ARG B N 1
ATOM 3206 C CA . ARG B 1 189 ? 56.624 45.435 199.802 1.00 65.99 189 ARG B CA 1
ATOM 3207 C C . ARG B 1 189 ? 57.692 44.369 199.849 1.00 65.53 189 ARG B C 1
ATOM 3208 O O . ARG B 1 189 ? 58.300 44.119 198.795 1.00 63.86 189 ARG B O 1
ATOM 3216 N N . ALA B 1 190 ? 57.939 43.764 201.025 1.00 65.79 190 ALA B N 1
ATOM 3217 C CA . ALA B 1 190 ? 58.914 42.651 201.126 1.00 67.15 190 ALA B CA 1
ATOM 3218 C C . ALA B 1 190 ? 58.439 41.551 202.002 1.00 68.60 190 ALA B C 1
ATOM 3219 O O . ALA B 1 190 ? 58.344 41.720 203.201 1.00 68.20 190 ALA B O 1
ATOM 3221 N N . LYS B 1 191 ? 58.197 40.406 201.366 1.00 71.17 191 LYS B N 1
ATOM 3222 C CA . LYS B 1 191 ? 57.678 39.175 201.975 1.00 72.64 191 LYS B CA 1
ATOM 3223 C C . LYS B 1 191 ? 58.796 38.123 202.132 1.00 74.61 191 LYS B C 1
ATOM 3224 O O . LYS B 1 191 ? 59.842 38.193 201.466 1.00 74.36 191 LYS B O 1
ATOM 3230 N N . MET B 1 192 ? 58.528 37.118 202.969 1.00 77.26 192 MET B N 1
ATOM 3231 C CA . MET B 1 192 ? 59.486 36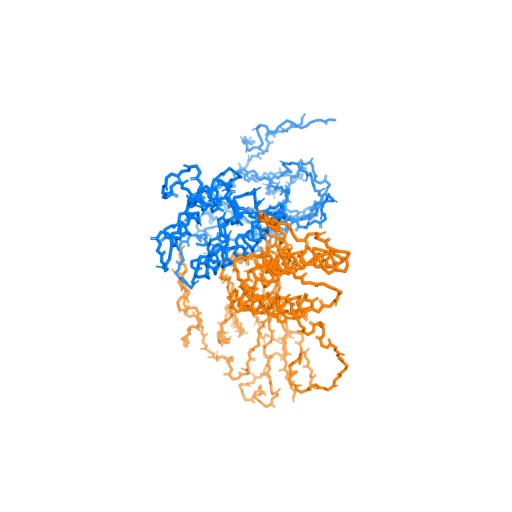.049 203.307 1.00 79.22 192 MET B CA 1
ATOM 3232 C C . MET B 1 192 ? 58.896 34.620 203.401 1.00 79.22 192 MET B C 1
ATOM 3233 O O . MET B 1 192 ? 57.881 34.426 204.049 1.00 78.34 192 MET B O 1
ATOM 3238 N N . ARG B 1 193 ? 59.570 33.634 202.810 1.00 80.81 193 ARG B N 1
ATOM 3239 C CA . ARG B 1 193 ? 59.101 32.235 202.811 1.00 83.73 193 ARG B CA 1
ATOM 3240 C C . ARG B 1 193 ? 59.962 31.155 203.506 1.00 84.89 193 ARG B C 1
ATOM 3241 O O . ARG B 1 193 ? 61.145 31.004 203.209 1.00 84.73 193 ARG B O 1
ATOM 3249 N N . LEU B 1 194 ? 59.365 30.369 204.394 1.00 86.31 194 LEU B N 1
ATOM 3250 C CA . LEU B 1 194 ? 60.093 29.281 205.028 1.00 88.41 194 LEU B CA 1
ATOM 3251 C C . LEU B 1 194 ? 59.160 28.043 205.097 1.00 90.94 194 LEU B C 1
ATOM 3252 O O . LEU B 1 194 ? 58.168 27.974 204.342 1.00 91.96 194 LEU B O 1
ATOM 3257 N N . MET B 1 195 ? 59.497 27.051 205.936 1.00 92.54 195 MET B N 1
ATOM 3258 C CA . MET B 1 195 ? 58.673 25.836 206.075 1.00 93.03 195 MET B CA 1
ATOM 3259 C C . MET B 1 195 ? 59.457 24.722 206.753 1.00 93.73 195 MET B C 1
ATOM 3260 O O . MET B 1 195 ? 59.499 23.587 206.266 1.00 94.79 195 MET B O 1
ATOM 3262 N N . LEU B 1 206 ? 53.563 25.460 203.529 1.00 113.82 206 LEU B N 1
ATOM 3263 C CA . LEU B 1 206 ? 54.458 26.614 203.353 1.00 114.54 206 LEU B CA 1
ATOM 3264 C C . LEU B 1 206 ? 53.771 27.916 203.774 1.00 114.72 206 LEU B C 1
ATOM 3265 O O . LEU B 1 206 ? 52.758 28.305 203.181 1.00 114.61 206 LEU B O 1
ATOM 3267 N N . MET B 1 207 ? 54.326 28.582 204.788 1.00 114.85 207 MET B N 1
ATOM 3268 C CA . MET B 1 207 ? 53.747 29.823 205.292 1.00 115.47 207 MET B CA 1
ATOM 3269 C C . MET B 1 207 ? 54.592 31.061 204.893 1.00 115.19 207 MET B C 1
ATOM 3270 O O . MET B 1 207 ? 55.760 31.143 205.253 1.00 115.20 207 MET B O 1
ATOM 3275 N N . LYS B 1 208 ? 53.987 31.993 204.132 1.00 114.78 208 LYS B N 1
ATOM 3276 C CA . LYS B 1 208 ? 54.624 33.241 203.658 1.00 113.32 208 LYS B CA 1
ATOM 3277 C C . LYS B 1 208 ? 54.505 34.367 204.654 1.00 112.11 208 LYS B C 1
ATOM 3278 O O . LYS B 1 208 ? 53.523 35.115 204.629 1.00 111.03 208 LYS B O 1
ATOM 3284 N N . ILE B 1 209 ? 55.531 34.503 205.491 1.00 111.22 209 ILE B N 1
ATOM 3285 C CA . ILE B 1 209 ? 55.539 35.503 206.545 1.00 111.29 209 ILE B CA 1
ATOM 3286 C C . ILE B 1 209 ? 55.765 36.975 206.123 1.00 112.03 209 ILE B C 1
ATOM 3287 O O . ILE B 1 209 ? 56.662 37.300 205.346 1.00 112.10 209 ILE B O 1
ATOM 3292 N N . HIS B 1 210 ? 54.912 37.840 206.676 1.00 112.82 210 HIS B N 1
ATOM 3293 C CA . HIS B 1 210 ? 54.860 39.287 206.462 1.00 113.11 210 HIS B CA 1
ATOM 3294 C C . HIS B 1 210 ? 56.042 39.958 207.125 1.00 111.98 210 HIS B C 1
ATOM 3295 O O . HIS B 1 210 ? 55.973 40.323 208.297 1.00 112.10 210 HIS B O 1
ATOM 3302 N N . ASP B 1 211 ? 57.128 40.112 206.378 1.00 110.75 211 ASP B N 1
ATOM 3303 C CA . ASP B 1 211 ? 58.335 40.754 206.902 1.00 109.92 211 ASP B CA 1
ATOM 3304 C C . ASP B 1 211 ? 58.225 42.251 206.695 1.00 109.62 211 ASP B C 1
ATOM 3305 O O . ASP B 1 211 ? 58.065 42.657 205.570 1.00 109.48 211 ASP B O 1
ATOM 3310 N N . LEU B 1 212 ? 58.369 43.047 207.758 1.00 109.59 212 LEU B N 1
ATOM 3311 C CA . LEU B 1 212 ? 58.224 44.512 207.725 1.00 109.92 212 LEU B CA 1
ATOM 3312 C C . LEU B 1 212 ? 58.685 45.253 206.492 1.00 110.38 212 LEU B C 1
ATOM 3313 O O . LEU B 1 212 ? 59.305 46.310 206.607 1.00 109.44 212 LEU B O 1
ATOM 3318 N N . LYS B 1 213 ? 58.325 44.716 205.319 1.00 111.61 213 LYS B N 1
ATOM 3319 C CA . LYS B 1 213 ? 58.676 45.252 203.974 1.00 111.49 213 LYS B CA 1
ATOM 3320 C C . LYS B 1 213 ? 60.151 45.631 203.965 1.00 110.67 213 LYS B C 1
ATOM 3321 O O . LYS B 1 213 ? 60.545 46.537 204.698 1.00 109.45 213 LYS B O 1
ATOM 3327 N N . LEU B 1 214 ? 60.947 44.888 203.173 1.00 109.76 214 LEU B N 1
ATOM 3328 C CA . LEU B 1 214 ? 62.400 45.077 203.040 1.00 107.88 214 LEU B CA 1
ATOM 3329 C C . LEU B 1 214 ? 62.554 46.512 202.634 1.00 107.74 214 LEU B C 1
ATOM 3330 O O . LEU B 1 214 ? 63.380 46.886 201.806 1.00 107.15 214 LEU B O 1
ATOM 3335 N N . VAL B 1 215 ? 61.712 47.290 203.295 1.00 107.69 215 VAL B N 1
ATOM 3336 C CA . VAL B 1 215 ? 61.568 48.705 203.144 1.00 108.24 215 VAL B CA 1
ATOM 3337 C C . VAL B 1 215 ? 61.264 49.188 204.553 1.00 107.20 215 VAL B C 1
ATOM 3338 O O . VAL B 1 215 ? 61.267 50.382 204.829 1.00 106.97 215 VAL B O 1
ATOM 3342 N N . ARG B 1 216 ? 61.014 48.209 205.418 1.00 105.76 216 ARG B N 1
ATOM 3343 C CA . ARG B 1 216 ? 60.707 48.379 206.816 1.00 105.06 216 ARG B CA 1
ATOM 3344 C C . ARG B 1 216 ? 61.151 49.732 207.369 1.00 104.35 216 ARG B C 1
ATOM 3345 O O . ARG B 1 216 ? 60.602 50.245 208.339 1.00 105.21 216 ARG B O 1
ATOM 3347 N N . ASN B 1 217 ? 62.159 50.317 206.767 1.00 102.37 217 ASN B N 1
ATOM 3348 C CA . ASN B 1 217 ? 62.594 51.582 207.244 1.00 100.83 217 ASN B CA 1
ATOM 3349 C C . ASN B 1 217 ? 61.911 52.643 206.445 1.00 99.73 217 ASN B C 1
ATOM 3350 O O . ASN B 1 217 ? 61.472 53.651 206.997 1.00 99.49 217 ASN B O 1
ATOM 3355 N N . GLU B 1 218 ? 61.812 52.410 205.143 1.00 98.10 218 GLU B N 1
ATOM 3356 C CA . GLU B 1 218 ? 61.134 53.334 204.254 1.00 96.91 218 GLU B CA 1
ATOM 3357 C C . GLU B 1 218 ? 60.403 52.403 203.278 1.00 96.07 218 GLU B C 1
ATOM 3358 O O . GLU B 1 218 ? 61.062 51.602 202.619 1.00 95.80 218 GLU B O 1
ATOM 3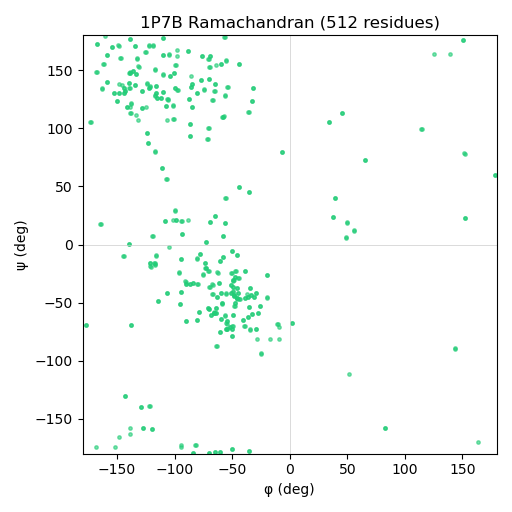364 N N . HIS B 1 219 ? 59.062 52.464 203.229 1.00 95.47 219 HIS B N 1
ATOM 3365 C CA . HIS B 1 219 ? 58.291 51.636 202.310 1.00 95.01 219 HIS B CA 1
ATOM 3366 C C . HIS B 1 219 ? 58.444 52.119 200.885 1.00 93.60 219 HIS B C 1
ATOM 3367 O O . HIS B 1 219 ? 58.134 51.398 199.963 1.00 93.95 219 HIS B O 1
ATOM 3374 N N . PRO B 1 220 ? 58.862 53.382 200.690 1.00 92.42 220 PRO B N 1
ATOM 3375 C CA . PRO B 1 220 ? 59.092 54.026 199.380 1.00 91.24 220 PRO B CA 1
ATOM 3376 C C . PRO B 1 220 ? 60.520 54.555 199.157 1.00 89.68 220 PRO B C 1
ATOM 3377 O O . PRO B 1 220 ? 61.512 53.873 199.520 1.00 88.64 220 PRO B O 1
ATOM 3381 N N . ILE B 1 221 ? 60.612 55.737 198.551 1.00 89.61 221 ILE B N 1
ATOM 3382 C CA . ILE B 1 221 ? 61.905 56.410 198.326 1.00 89.60 221 ILE B CA 1
ATOM 3383 C C . ILE B 1 221 ? 61.785 57.259 197.048 1.00 91.54 221 ILE B C 1
ATOM 3384 O O . ILE B 1 221 ? 60.755 57.232 196.377 1.00 92.48 221 ILE B O 1
ATOM 3389 N N . PHE B 1 222 ? 62.827 58.008 196.737 1.00 91.96 222 PHE B N 1
ATOM 3390 C CA . PHE B 1 222 ? 62.964 58.868 195.515 1.00 91.24 222 PHE B CA 1
ATOM 3391 C C . PHE B 1 222 ? 64.017 58.134 194.533 1.00 89.92 222 PHE B C 1
ATOM 3392 O O . PHE B 1 222 ? 65.053 58.671 194.088 1.00 88.09 222 PHE B O 1
ATOM 3400 N N . LEU B 1 223 ? 63.653 56.874 194.223 1.00 87.63 223 LEU B N 1
ATOM 3401 C CA . LEU B 1 223 ? 64.381 55.906 193.403 1.00 84.04 223 LEU B CA 1
ATOM 3402 C C . LEU B 1 223 ? 65.156 56.428 192.211 1.00 83.57 223 LEU B C 1
ATOM 3403 O O . LEU B 1 223 ? 64.606 56.932 191.223 1.00 84.66 223 LEU B O 1
ATOM 3408 N N . LEU B 1 224 ? 66.467 56.251 192.379 1.00 82.59 224 LEU B N 1
ATOM 3409 C CA . LEU B 1 224 ? 67.610 56.526 191.479 1.00 80.43 224 LEU B CA 1
ATOM 3410 C C . LEU B 1 224 ? 68.781 56.095 192.417 1.00 78.07 224 LEU B C 1
ATOM 3411 O O . LEU B 1 224 ? 69.669 56.876 192.822 1.00 77.71 224 LEU B O 1
ATOM 3416 N N . GLY B 1 225 ? 68.672 54.803 192.774 1.00 75.06 225 GLY B N 1
ATOM 3417 C CA . GLY B 1 225 ? 69.551 54.069 193.671 1.00 69.71 225 GLY B CA 1
ATOM 3418 C C . GLY B 1 225 ? 68.763 53.671 194.925 1.00 65.94 225 GLY B C 1
ATOM 3419 O O . GLY B 1 225 ? 68.590 54.521 195.787 1.00 67.16 225 GLY B O 1
ATOM 3420 N N . TRP B 1 226 ? 68.254 52.445 195.066 1.00 60.64 226 TRP B N 1
ATOM 3421 C CA . TRP B 1 226 ? 67.535 52.151 196.308 1.00 57.04 226 TRP B CA 1
ATOM 3422 C C . TRP B 1 226 ? 68.133 50.994 197.043 1.00 59.45 226 TRP B C 1
ATOM 3423 O O . TRP B 1 226 ? 68.406 49.975 196.427 1.00 60.27 226 TRP B O 1
ATOM 3434 N N . ASN B 1 227 ? 68.295 51.157 198.365 1.00 61.95 227 ASN B N 1
ATOM 3435 C CA . ASN B 1 227 ? 68.895 50.155 199.280 1.00 63.57 227 ASN B CA 1
ATOM 3436 C C . ASN B 1 227 ? 67.896 49.672 200.334 1.00 61.91 227 ASN B C 1
ATOM 3437 O O . ASN B 1 227 ? 67.980 50.125 201.482 1.00 62.47 227 ASN B O 1
ATOM 3442 N N . MET B 1 228 ? 67.003 48.735 199.974 1.00 59.43 228 MET B N 1
ATOM 3443 C CA . MET B 1 228 ? 65.917 48.210 200.870 1.00 55.84 228 MET B CA 1
ATOM 3444 C C . MET B 1 228 ? 66.356 47.407 202.040 1.00 54.16 228 MET B C 1
ATOM 3445 O O . MET B 1 228 ? 67.022 46.420 201.858 1.00 54.33 228 MET B O 1
ATOM 3450 N N . MET B 1 229 ? 65.959 47.785 203.237 1.00 52.89 229 MET B N 1
ATOM 3451 C CA . MET B 1 229 ? 66.460 47.032 204.350 1.00 53.87 229 MET B CA 1
ATOM 3452 C C . MET B 1 229 ? 65.568 46.890 205.502 1.00 53.38 229 MET B C 1
ATOM 3453 O O . MET B 1 229 ? 64.690 47.699 205.697 1.00 52.47 229 MET B O 1
ATOM 3458 N N . HIS B 1 230 ? 65.859 45.886 206.321 1.00 54.38 230 HIS B N 1
ATOM 3459 C CA . HIS B 1 230 ? 65.020 45.613 207.462 1.00 55.75 230 HIS B CA 1
ATOM 3460 C C . HIS B 1 230 ? 65.646 45.047 208.699 1.00 55.98 230 HIS B C 1
ATOM 3461 O O . HIS B 1 230 ? 66.352 44.073 208.636 1.00 55.25 230 HIS B O 1
ATOM 3468 N N . VAL B 1 231 ? 65.335 45.674 209.824 1.00 57.38 231 VAL B N 1
ATOM 3469 C CA . VAL B 1 231 ? 65.852 45.298 211.130 1.00 60.41 231 VAL B CA 1
ATOM 3470 C C . VAL B 1 231 ? 65.377 43.948 211.517 1.00 62.47 231 VAL B C 1
ATOM 3471 O O . VAL B 1 231 ? 64.198 43.673 211.334 1.00 64.06 231 VAL B O 1
ATOM 3475 N N . ILE B 1 232 ? 66.256 43.132 212.095 1.00 64.19 232 ILE B N 1
ATOM 3476 C CA . ILE B 1 232 ? 65.874 41.780 212.470 1.00 66.96 232 ILE B CA 1
ATOM 3477 C C . ILE B 1 232 ? 65.525 41.593 213.971 1.00 70.28 232 ILE B C 1
ATOM 3478 O O . ILE B 1 232 ? 65.678 40.510 214.550 1.00 71.12 232 ILE B O 1
ATOM 3483 N N . ASP B 1 233 ? 65.025 42.633 214.618 1.00 74.27 233 ASP B N 1
ATOM 3484 C CA . ASP B 1 233 ? 64.693 42.479 216.033 1.00 78.53 233 ASP B CA 1
ATOM 3485 C C . ASP B 1 233 ? 63.573 41.495 216.260 1.00 79.60 233 ASP B C 1
ATOM 3486 O O . ASP B 1 233 ? 63.059 40.902 215.310 1.00 78.75 233 ASP B O 1
ATOM 3491 N N . GLU B 1 234 ? 63.209 41.344 217.534 1.00 82.04 234 GLU B N 1
ATOM 3492 C CA . GLU B 1 234 ? 62.144 40.439 217.958 1.00 84.37 234 GLU B CA 1
ATOM 3493 C C . GLU B 1 234 ? 60.962 40.469 217.005 1.00 85.72 234 GLU B C 1
ATOM 3494 O O . GLU B 1 234 ? 60.655 39.471 216.350 1.00 86.17 234 GLU B O 1
ATOM 3496 N N . SER B 1 235 ? 60.305 41.620 216.929 1.00 86.83 235 SER B N 1
ATOM 3497 C CA . SER B 1 235 ? 59.158 41.777 216.053 1.00 88.44 235 SER B CA 1
ATOM 3498 C C . SER B 1 235 ? 59.282 40.956 214.769 1.00 88.89 235 SER B C 1
ATOM 3499 O O . SER B 1 235 ? 58.330 40.301 214.347 1.00 88.24 235 SER B O 1
ATOM 3502 N N . SER B 1 236 ? 60.473 40.979 214.178 1.00 89.42 236 SER B N 1
ATOM 3503 C CA . SER B 1 236 ? 60.725 40.287 212.926 1.00 90.16 236 SER B CA 1
ATOM 3504 C C . SER B 1 236 ? 60.758 38.767 212.976 1.00 90.48 236 SER B C 1
ATOM 3505 O O . SER B 1 236 ? 61.246 38.189 213.921 1.00 90.11 236 SER B O 1
ATOM 3508 N N . PRO B 1 237 ? 60.233 38.112 211.930 1.00 90.75 237 PRO B N 1
ATOM 3509 C CA . PRO B 1 237 ? 60.165 36.664 211.763 1.00 91.37 237 PRO B CA 1
ATOM 3510 C C . PRO B 1 237 ? 61.496 36.029 211.334 1.00 91.50 237 PRO B C 1
ATOM 3511 O O . PRO B 1 237 ? 61.623 34.805 211.250 1.00 90.71 237 PRO B O 1
ATOM 3515 N N . LEU B 1 238 ? 62.473 36.857 211.014 1.00 92.12 238 LEU B N 1
ATOM 3516 C CA . LEU B 1 238 ? 63.745 36.308 210.638 1.00 94.21 238 LEU B CA 1
ATOM 3517 C C . LEU B 1 238 ? 64.637 36.388 211.860 1.00 96.94 238 LEU B C 1
ATOM 3518 O O . LEU B 1 238 ? 65.873 36.367 211.760 1.00 96.57 238 LEU B O 1
ATOM 3523 N N . PHE B 1 239 ? 64.003 36.484 213.026 1.00 100.54 239 PHE B N 1
ATOM 3524 C CA . PHE B 1 239 ? 64.739 36.542 214.289 1.00 104.59 239 PHE B CA 1
ATOM 3525 C C . PHE B 1 239 ? 65.528 35.247 214.391 1.00 107.35 239 PHE B C 1
ATOM 3526 O O . PHE B 1 239 ? 65.474 34.409 213.488 1.00 109.04 239 PHE B O 1
ATOM 3534 N N . GLY B 1 240 ? 66.255 35.076 215.486 1.00 109.26 240 GLY B N 1
ATOM 3535 C CA . GLY B 1 240 ? 67.037 33.865 215.672 1.00 110.81 240 GLY B CA 1
ATOM 3536 C C . GLY B 1 240 ? 66.818 32.794 214.619 1.00 111.82 240 GLY B C 1
ATOM 3537 O O . GLY B 1 240 ? 66.056 31.845 214.805 1.00 111.94 240 GLY B O 1
ATOM 3538 N N . GLU B 1 241 ? 67.449 32.973 213.474 1.00 112.70 241 GLU B N 1
ATOM 3539 C CA . GLU B 1 241 ? 67.338 31.984 212.431 1.00 114.20 241 GLU B CA 1
ATOM 3540 C C . GLU B 1 241 ? 68.732 32.037 211.858 1.00 114.67 241 GLU B C 1
ATOM 3541 O O . GLU B 1 241 ? 69.277 33.114 211.677 1.00 114.91 241 GLU B O 1
ATOM 3547 N N . THR B 1 242 ? 69.329 30.879 211.619 1.00 115.32 242 THR B N 1
ATOM 3548 C CA . THR B 1 242 ? 70.695 30.827 211.123 1.00 115.96 242 THR B CA 1
ATOM 3549 C C . THR B 1 242 ? 70.733 30.350 209.709 1.00 116.11 242 THR B C 1
ATOM 3550 O O . THR B 1 242 ? 69.773 29.754 209.225 1.00 116.24 242 THR B O 1
ATOM 3554 N N . PRO B 1 243 ? 71.865 30.577 209.028 1.00 116.33 243 PRO B N 1
ATOM 3555 C CA . PRO B 1 243 ? 71.998 30.147 207.637 1.00 116.33 243 PRO B CA 1
ATOM 3556 C C . PRO B 1 243 ? 71.599 28.684 207.535 1.00 116.69 243 PRO B C 1
ATOM 3557 O O . PRO B 1 243 ? 71.174 28.211 206.474 1.00 117.00 243 PRO B O 1
ATOM 3561 N N . GLU B 1 244 ? 71.724 27.986 208.662 1.00 117.02 244 GLU B N 1
ATOM 3562 C CA . GLU B 1 244 ? 71.397 26.569 208.747 1.00 117.60 244 GLU B CA 1
ATOM 3563 C C . GLU B 1 244 ? 69.908 26.426 208.989 1.00 117.61 244 GLU B C 1
ATOM 3564 O O . GLU B 1 244 ? 69.264 25.475 208.520 1.00 117.44 244 GLU B O 1
ATOM 3566 N N . SER B 1 245 ? 69.376 27.396 209.725 1.00 117.75 245 SER B N 1
ATOM 3567 C CA . SER B 1 245 ? 67.964 27.430 210.065 1.00 118.07 245 SER B CA 1
ATOM 3568 C C . SER B 1 245 ? 67.139 27.599 208.784 1.00 118.34 245 SER B C 1
ATOM 3569 O O . SER B 1 245 ? 66.235 26.798 208.487 1.00 118.67 245 SER B O 1
ATOM 3572 N N . LEU B 1 246 ? 67.457 28.644 208.025 1.00 118.11 246 LEU B N 1
ATOM 3573 C CA . LEU B 1 246 ? 66.758 28.903 206.774 1.00 117.88 246 LEU B CA 1
ATOM 3574 C C . LEU B 1 246 ? 66.860 27.647 205.892 1.00 118.42 246 LEU B C 1
ATOM 3575 O O . LEU B 1 246 ? 65.885 26.906 205.726 1.00 118.32 246 LEU B O 1
ATOM 3580 N N . ALA B 1 247 ? 68.061 27.416 205.361 1.00 118.94 247 ALA B N 1
ATOM 3581 C CA . ALA B 1 247 ? 68.373 26.295 204.476 1.00 119.36 247 ALA B CA 1
ATOM 3582 C C . ALA B 1 247 ? 67.412 25.131 204.538 1.00 119.46 247 ALA B C 1
ATOM 3583 O O . ALA B 1 247 ? 67.000 24.607 203.508 1.00 119.46 247 ALA B O 1
ATOM 3585 N N . GLU B 1 248 ? 67.057 24.723 205.746 1.00 119.43 248 GLU B N 1
ATOM 3586 C CA . GLU B 1 248 ? 66.153 23.606 205.901 1.00 119.56 248 GLU B CA 1
ATOM 3587 C C . GLU B 1 248 ? 64.700 23.951 205.596 1.00 118.98 248 GLU B C 1
ATOM 3588 O O . GLU B 1 248 ? 63.928 23.052 205.251 1.00 120.06 248 GLU B O 1
ATOM 3594 N N . GLY B 1 249 ? 64.322 25.226 205.750 1.00 117.33 249 GLY B N 1
ATOM 3595 C CA . GLY B 1 249 ? 62.949 25.652 205.483 1.00 114.66 249 GLY B CA 1
ATOM 3596 C C . GLY B 1 249 ? 62.715 26.180 204.072 1.00 112.50 249 GLY B C 1
ATOM 3597 O O . GLY B 1 249 ? 61.737 26.883 203.813 1.00 112.09 249 GLY B O 1
ATOM 3598 N N . ARG B 1 250 ? 63.609 25.819 203.156 1.00 110.45 250 ARG B N 1
ATOM 3599 C CA . ARG B 1 250 ? 63.550 26.270 201.778 1.00 108.52 250 ARG B CA 1
ATOM 3600 C C . ARG B 1 250 ? 63.373 27.800 201.776 1.00 106.32 250 ARG B C 1
ATOM 3601 O O . ARG B 1 250 ? 62.968 28.394 200.766 1.00 106.76 250 ARG B O 1
ATOM 3609 N N . ALA B 1 251 ? 63.699 28.424 202.912 1.00 102.79 251 ALA B N 1
ATOM 3610 C CA . ALA B 1 251 ? 63.595 29.867 203.099 1.00 98.62 251 ALA B CA 1
ATOM 3611 C C . ALA B 1 251 ? 63.843 30.653 201.828 1.00 96.28 251 ALA B C 1
ATOM 3612 O O . ALA B 1 251 ? 64.794 30.371 201.078 1.00 96.79 251 ALA B O 1
ATOM 3614 N N . MET B 1 252 ? 62.969 31.632 201.589 1.00 92.65 252 MET B N 1
ATOM 3615 C CA . MET B 1 252 ? 63.068 32.546 200.446 1.00 88.75 252 MET B CA 1
ATOM 3616 C C . MET B 1 252 ? 62.730 34.014 200.786 1.00 85.64 252 MET B C 1
ATOM 3617 O O . MET B 1 252 ? 61.809 34.324 201.549 1.00 85.06 252 MET B O 1
ATOM 3622 N N . LEU B 1 253 ? 63.521 34.909 200.221 1.00 81.61 253 LEU B N 1
ATOM 3623 C CA . LEU B 1 253 ? 63.352 36.318 200.425 1.00 77.64 253 LEU B CA 1
ATOM 3624 C C . LEU B 1 253 ? 62.657 36.749 199.143 1.00 75.07 253 LEU B C 1
ATOM 3625 O O . LEU B 1 253 ? 63.199 36.543 198.053 1.00 74.89 253 LEU B O 1
ATOM 3630 N N . LEU B 1 254 ? 61.453 37.306 199.261 1.00 71.12 254 LEU B N 1
ATOM 3631 C CA . LEU B 1 254 ? 60.701 37.776 198.090 1.00 67.83 254 LEU B CA 1
ATOM 3632 C C . LEU B 1 254 ? 60.501 39.288 198.149 1.00 67.20 254 LEU B C 1
ATOM 3633 O O . LEU B 1 254 ? 60.070 39.818 199.180 1.00 67.50 254 LEU B O 1
ATOM 3638 N N . VAL B 1 255 ? 60.821 39.988 197.061 1.00 65.43 255 VAL B N 1
ATOM 3639 C CA . VAL B 1 255 ? 60.666 41.445 197.044 1.00 63.54 255 VAL B CA 1
ATOM 3640 C C . VAL B 1 255 ? 59.975 41.952 195.768 1.00 64.64 255 VAL B C 1
ATOM 3641 O O . VAL B 1 255 ? 60.107 41.347 194.695 1.00 64.54 255 VAL B O 1
ATOM 3645 N N . MET B 1 256 ? 59.196 43.031 195.898 1.00 63.75 256 MET B N 1
ATOM 3646 C CA . MET B 1 256 ? 58.540 43.642 194.745 1.00 61.17 256 MET B CA 1
ATOM 3647 C C . MET B 1 256 ? 58.370 45.098 194.976 1.00 60.20 256 MET B C 1
ATOM 3648 O O . MET B 1 256 ? 57.747 45.518 195.951 1.00 58.70 256 MET B O 1
ATOM 3653 N N . ILE B 1 257 ? 58.929 45.833 194.030 1.00 58.8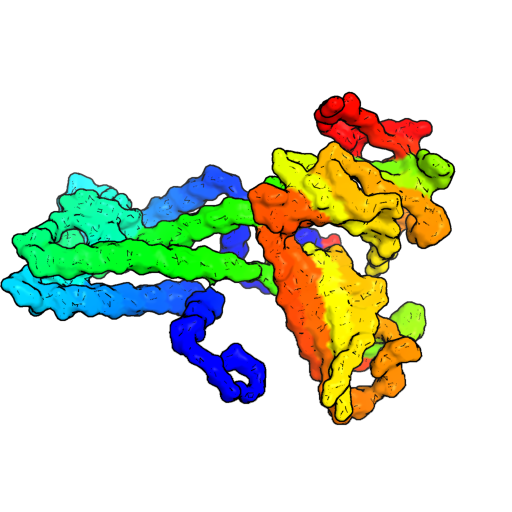9 257 ILE B N 1
ATOM 3654 C CA . ILE B 1 257 ? 58.941 47.268 193.990 1.00 57.35 257 ILE B CA 1
ATOM 3655 C C . ILE B 1 257 ? 57.829 47.551 193.005 1.00 57.43 257 ILE B C 1
ATOM 3656 O O . ILE B 1 257 ? 57.628 46.739 192.125 1.00 58.36 257 ILE B O 1
ATOM 3661 N N . GLU B 1 258 ? 57.106 48.663 193.169 1.00 57.46 258 GLU B N 1
ATOM 3662 C CA . GLU B 1 258 ? 56.004 49.087 192.295 1.00 56.87 258 GLU B CA 1
ATOM 3663 C C . GLU B 1 258 ? 56.073 50.597 192.221 1.00 56.59 258 GLU B C 1
ATOM 3664 O O . GLU B 1 258 ? 56.167 51.267 193.243 1.00 56.60 258 GLU B O 1
ATOM 3670 N N . GLY B 1 259 ? 56.039 51.138 191.015 1.00 56.67 259 GLY B N 1
ATOM 3671 C CA . GLY B 1 259 ? 56.102 52.593 190.829 1.00 57.65 259 GLY B CA 1
ATOM 3672 C C . GLY B 1 259 ? 55.539 53.044 189.476 1.00 58.01 259 GLY B C 1
ATOM 3673 O O . GLY B 1 259 ? 55.372 52.250 188.558 1.00 58.23 259 GLY B O 1
ATOM 3674 N N . SER B 1 260 ? 55.221 54.308 189.299 1.00 58.70 260 SER B N 1
ATOM 3675 C CA . SER B 1 260 ? 54.663 54.627 188.002 1.00 60.40 260 SER B CA 1
ATOM 3676 C C . SER B 1 260 ? 55.660 55.322 187.124 1.00 60.97 260 SER B C 1
ATOM 3677 O O . SER B 1 260 ? 56.474 56.098 187.601 1.00 61.45 260 SER B O 1
ATOM 3680 N N . ASP B 1 261 ? 55.604 55.041 185.837 1.00 61.51 261 ASP B N 1
ATOM 3681 C CA . ASP B 1 261 ? 56.520 55.670 184.919 1.00 63.78 261 ASP B CA 1
ATOM 3682 C C . ASP B 1 261 ? 55.907 56.968 184.518 1.00 65.49 261 ASP B C 1
ATOM 3683 O O . ASP B 1 261 ? 54.985 56.965 183.725 1.00 66.25 261 ASP B O 1
ATOM 3688 N N . GLU B 1 262 ? 56.406 58.072 185.083 1.00 67.98 262 GLU B N 1
ATOM 3689 C CA . GLU B 1 262 ? 55.877 59.426 184.810 1.00 71.34 262 GLU B CA 1
ATOM 3690 C C . GLU B 1 262 ? 55.731 59.696 183.317 1.00 71.18 262 GLU B C 1
ATOM 3691 O O . GLU B 1 262 ? 54.854 60.456 182.912 1.00 71.67 262 GLU B O 1
ATOM 3697 N N . THR B 1 263 ? 56.600 59.083 182.519 1.00 71.08 263 THR B N 1
ATOM 3698 C CA . THR B 1 263 ? 56.598 59.245 181.079 1.00 71.52 263 THR B CA 1
ATOM 3699 C C . THR B 1 263 ? 55.443 58.594 180.374 1.00 71.99 263 THR B C 1
ATOM 3700 O O . THR B 1 263 ? 55.155 58.993 179.260 1.00 73.57 263 THR B O 1
ATOM 3704 N N . THR B 1 264 ? 54.807 57.581 180.978 1.00 71.43 264 THR B N 1
ATOM 3705 C CA . THR B 1 264 ? 53.659 56.898 180.358 1.00 70.98 264 THR B CA 1
ATOM 3706 C C . THR B 1 264 ? 52.611 56.600 181.380 1.00 68.86 264 THR B C 1
ATOM 3707 O O . THR B 1 264 ? 51.587 56.002 181.103 1.00 69.82 264 THR B O 1
ATOM 3711 N N . ALA B 1 265 ? 52.906 57.002 182.589 1.00 67.18 265 ALA B N 1
ATOM 3712 C CA . ALA B 1 265 ? 52.002 56.834 183.691 1.00 66.58 265 ALA B CA 1
ATOM 3713 C C . ALA B 1 265 ? 51.564 55.407 183.920 1.00 65.74 265 ALA B C 1
ATOM 3714 O O . ALA B 1 265 ? 50.612 55.170 184.666 1.00 65.97 265 ALA B O 1
ATOM 3716 N N . GLN B 1 266 ? 52.225 54.460 183.272 1.00 63.91 266 GLN B N 1
ATOM 3717 C CA . GLN B 1 266 ? 51.886 53.073 183.485 1.00 62.87 266 GLN B CA 1
ATOM 3718 C C . GLN B 1 266 ? 52.511 52.707 184.817 1.00 63.23 266 GLN B C 1
ATOM 3719 O O . GLN B 1 266 ? 53.600 53.170 185.117 1.00 64.17 266 GLN B O 1
ATOM 3725 N N . VAL B 1 267 ? 51.851 51.903 185.638 1.00 63.20 267 VAL B N 1
ATOM 3726 C CA . VAL B 1 267 ? 52.442 51.546 186.924 1.00 63.31 267 VAL B CA 1
ATOM 3727 C C . VAL B 1 267 ? 52.983 50.187 186.692 1.00 63.99 267 VAL B C 1
ATOM 3728 O O . VAL B 1 267 ? 52.236 49.247 186.559 1.00 63.76 267 VAL B O 1
ATOM 3732 N N . MET B 1 268 ? 54.293 50.079 186.620 1.00 65.17 268 MET B N 1
ATOM 3733 C CA . MET B 1 268 ? 54.895 48.807 186.330 1.00 65.99 268 MET B CA 1
ATOM 3734 C C . MET B 1 268 ? 55.634 48.296 187.512 1.00 66.22 268 MET B C 1
ATOM 3735 O O . MET B 1 268 ? 56.502 48.968 188.034 1.00 66.40 268 MET B O 1
ATOM 3740 N N . GLN B 1 269 ? 55.298 47.080 187.913 1.00 66.65 269 GLN B N 1
ATOM 3741 C CA . GLN B 1 269 ? 55.942 46.434 189.044 1.00 67.03 269 GLN B CA 1
ATOM 3742 C C . GLN B 1 269 ? 56.821 45.270 188.635 1.00 65.62 269 GLN B C 1
ATOM 3743 O O . GLN B 1 269 ? 56.528 44.570 187.682 1.00 65.77 269 GLN B O 1
ATOM 3749 N N . ALA B 1 270 ? 57.900 45.071 189.369 1.00 64.91 270 ALA B N 1
ATOM 3750 C CA . ALA B 1 270 ? 58.784 43.974 189.096 1.00 65.25 270 ALA B CA 1
ATOM 3751 C C . ALA B 1 270 ? 59.033 43.296 190.409 1.00 65.38 270 ALA B C 1
ATOM 3752 O O . ALA B 1 270 ? 58.931 43.907 191.478 1.00 63.46 270 ALA B O 1
ATOM 3754 N N . ARG B 1 271 ? 59.335 42.012 190.310 1.00 66.84 271 ARG B N 1
ATOM 3755 C CA . ARG B 1 271 ? 59.560 41.187 191.477 1.00 68.96 271 ARG B CA 1
ATOM 3756 C C . ARG B 1 271 ? 60.911 40.497 191.396 1.00 70.37 271 ARG B C 1
ATOM 3757 O O . ARG B 1 271 ? 61.543 40.468 190.334 1.00 70.61 271 ARG B O 1
ATOM 3765 N N . HIS B 1 272 ? 61.353 39.956 192.527 1.00 72.08 272 HIS B N 1
ATOM 3766 C CA . HIS B 1 272 ? 62.623 39.267 192.589 1.00 73.95 272 HIS B CA 1
ATOM 3767 C C . HIS B 1 272 ? 62.769 38.381 193.813 1.00 74.87 272 HIS B C 1
ATOM 3768 O O . HIS B 1 272 ? 62.469 38.802 194.939 1.00 74.89 272 HIS B O 1
ATOM 3775 N N . ALA B 1 273 ? 63.253 37.161 193.589 1.00 75.90 273 ALA B N 1
ATOM 3776 C CA . ALA B 1 273 ? 63.414 36.196 194.671 1.00 77.02 273 ALA B CA 1
ATOM 3777 C C . ALA B 1 273 ? 64.856 35.752 194.995 1.00 78.13 273 ALA B C 1
ATOM 3778 O O . ALA B 1 273 ? 65.659 35.472 194.096 1.00 79.23 273 ALA B O 1
ATOM 3780 N N . TRP B 1 274 ? 65.171 35.678 196.283 1.00 78.03 274 TRP B N 1
ATOM 3781 C CA . TRP B 1 274 ? 66.485 35.269 196.733 1.00 79.07 274 TRP B CA 1
ATOM 3782 C C . TRP B 1 274 ? 66.419 33.906 197.392 1.00 82.35 274 TRP B C 1
ATOM 3783 O O . TRP B 1 274 ? 65.559 33.696 198.247 1.00 83.48 274 TRP B O 1
ATOM 3794 N N . GLU B 1 275 ? 67.299 32.976 197.017 1.00 85.43 275 GLU B N 1
ATOM 3795 C CA . GLU B 1 275 ? 67.290 31.660 197.659 1.00 88.52 275 GLU B CA 1
ATOM 3796 C C . GLU B 1 275 ? 68.138 31.798 198.913 1.00 89.61 275 GLU B C 1
ATOM 3797 O O . GLU B 1 275 ? 69.214 32.393 198.860 1.00 89.52 275 GLU B O 1
ATOM 3803 N N . HIS B 1 276 ? 67.653 31.259 200.032 1.00 90.82 276 HIS B N 1
ATOM 3804 C CA . HIS B 1 276 ? 68.353 31.355 201.321 1.00 92.33 276 HIS B CA 1
ATOM 3805 C C . HIS B 1 276 ? 69.894 31.418 201.257 1.00 91.98 276 HIS B C 1
ATOM 3806 O O . HIS B 1 276 ? 70.529 32.204 201.943 1.00 91.21 276 HIS B O 1
ATOM 3813 N N . ASP B 1 277 ? 70.487 30.564 200.442 1.00 92.22 277 ASP B N 1
ATOM 3814 C CA . ASP B 1 277 ? 71.920 30.526 200.316 1.00 93.07 277 ASP B CA 1
ATOM 3815 C C . ASP B 1 277 ? 72.423 31.740 199.539 1.00 93.10 277 ASP B C 1
ATOM 3816 O O . ASP B 1 277 ? 73.633 31.875 199.279 1.00 94.23 277 ASP B O 1
ATOM 3821 N N . ASP B 1 278 ? 71.505 32.619 199.153 1.00 91.77 278 ASP B N 1
ATOM 3822 C CA . ASP B 1 278 ? 71.883 33.809 198.413 1.00 89.97 278 ASP B CA 1
ATOM 3823 C C . ASP B 1 278 ? 72.038 34.983 199.346 1.00 89.16 278 ASP B C 1
ATOM 3824 O O . ASP B 1 278 ? 72.731 35.923 199.024 1.00 88.65 278 ASP B O 1
ATOM 3829 N N . ILE B 1 279 ? 71.372 34.935 200.494 1.00 88.64 279 ILE B N 1
ATOM 3830 C CA . ILE B 1 279 ? 71.501 35.999 201.476 1.00 88.77 279 ILE B CA 1
ATOM 3831 C C . ILE B 1 279 ? 72.909 35.828 202.008 1.00 89.40 279 ILE B C 1
ATOM 3832 O O . ILE B 1 279 ? 73.118 34.974 202.851 1.00 90.02 279 ILE B O 1
ATOM 3837 N N . ARG B 1 280 ? 73.876 36.614 201.550 1.00 90.04 280 ARG B N 1
ATOM 3838 C CA . ARG B 1 280 ? 75.239 36.458 202.052 1.00 91.13 280 ARG B CA 1
ATOM 3839 C C . ARG B 1 280 ? 75.436 37.232 203.330 1.00 91.95 280 ARG B C 1
ATOM 3840 O O . ARG B 1 280 ? 75.282 38.457 203.344 1.00 91.84 280 ARG B O 1
ATOM 3848 N N . TRP B 1 281 ? 75.757 36.488 204.402 1.00 92.92 281 TRP B N 1
ATOM 3849 C CA . TRP B 1 281 ? 75.926 37.032 205.764 1.00 93.17 281 TRP B CA 1
ATOM 3850 C C . TRP B 1 281 ? 77.125 37.914 206.109 1.00 93.72 281 TRP B C 1
ATOM 3851 O O . TRP B 1 281 ? 78.161 37.903 205.449 1.00 93.48 281 TRP B O 1
ATOM 3862 N N . HIS B 1 282 ? 76.955 38.671 207.182 1.00 94.24 282 HIS B N 1
ATOM 3863 C CA . HIS B 1 282 ? 77.972 39.573 207.672 1.00 95.27 282 HIS B CA 1
ATOM 3864 C C . HIS B 1 282 ? 78.766 40.327 206.614 1.00 96.00 282 HIS B C 1
ATOM 3865 O O . HIS B 1 282 ? 79.979 40.509 206.758 1.00 96.23 282 HIS B O 1
ATOM 3872 N N . HIS B 1 283 ? 78.075 40.775 205.563 1.00 96.76 283 HIS B N 1
ATOM 3873 C CA . HIS B 1 283 ? 78.699 41.566 204.490 1.00 97.23 283 HIS B CA 1
ATOM 3874 C C . HIS B 1 283 ? 78.075 42.961 204.342 1.00 97.10 283 HIS B C 1
ATOM 3875 O O . HIS B 1 283 ? 77.412 43.519 205.247 1.00 96.13 283 HIS B O 1
ATOM 3882 N N . ARG B 1 284 ? 78.284 43.492 203.142 1.00 96.87 284 ARG B N 1
ATOM 3883 C CA . ARG B 1 284 ? 77.765 44.786 202.760 1.00 96.23 284 ARG B CA 1
ATOM 3884 C C . ARG B 1 284 ? 77.918 44.939 201.251 1.00 95.15 284 ARG B C 1
ATOM 3885 O O . ARG B 1 284 ? 78.495 44.088 200.571 1.00 94.97 284 ARG B O 1
ATOM 3893 N N . TYR B 1 285 ? 77.358 46.004 200.716 1.00 93.69 285 TYR B N 1
ATOM 3894 C CA . TYR B 1 285 ? 77.443 46.205 199.294 1.00 92.88 285 TYR B CA 1
ATOM 3895 C C . TYR B 1 285 ? 78.577 47.153 199.008 1.00 93.48 285 TYR B C 1
ATOM 3896 O O . TYR B 1 285 ? 78.719 48.192 199.649 1.00 93.62 285 TYR B O 1
ATOM 3905 N N . VAL B 1 286 ? 79.398 46.804 198.044 1.00 94.03 286 VAL B N 1
ATOM 3906 C CA . VAL B 1 286 ? 80.476 47.692 197.705 1.00 95.56 286 VAL B CA 1
ATOM 3907 C C . VAL B 1 286 ? 79.824 49.018 197.430 1.00 96.06 286 VAL B C 1
ATOM 3908 O O . VAL B 1 286 ? 78.813 49.044 196.778 1.00 95.42 286 VAL B O 1
ATOM 3912 N N . ASP B 1 287 ? 80.374 50.114 197.934 1.00 98.04 287 ASP B N 1
ATOM 3913 C CA . ASP B 1 287 ? 79.781 51.415 197.635 1.00 100.46 287 ASP B CA 1
ATOM 3914 C C . ASP B 1 287 ? 79.794 51.620 196.110 1.00 101.14 287 ASP B C 1
ATOM 3915 O O . ASP B 1 287 ? 80.619 51.036 195.396 1.00 100.87 287 ASP B O 1
ATOM 3920 N N . LEU B 1 288 ? 78.884 52.452 195.612 1.00 101.95 288 LEU B N 1
ATOM 3921 C CA . LEU B 1 288 ? 78.772 52.640 194.174 1.00 103.49 288 LEU B CA 1
ATOM 3922 C C . LEU B 1 288 ? 78.963 54.041 193.634 1.00 104.28 288 LEU B C 1
ATOM 3923 O O . LEU B 1 288 ? 79.196 54.198 192.428 1.00 104.72 288 LEU B O 1
ATOM 3928 N N . MET B 1 289 ? 78.833 55.056 194.490 1.00 104.50 289 MET B N 1
ATOM 3929 C CA . MET B 1 289 ? 79.020 56.447 194.042 1.00 104.51 289 MET B CA 1
ATOM 3930 C C . MET B 1 289 ? 80.469 56.945 194.274 1.00 104.14 289 MET B C 1
ATOM 3931 O O . MET B 1 289 ? 80.961 57.872 193.613 1.00 102.76 289 MET B O 1
ATOM 3936 N N . THR B 1 296 ? 77.486 63.903 191.829 1.00 117.04 296 THR B N 1
ATOM 3937 C CA . THR B 1 296 ? 78.050 62.576 192.135 1.00 116.93 296 THR B CA 1
ATOM 3938 C C . THR B 1 296 ? 77.388 61.610 191.152 1.00 117.99 296 THR B C 1
ATOM 3939 O O . THR B 1 296 ? 76.466 61.895 190.440 1.00 118.19 296 THR B O 1
ATOM 3941 N N . HIS B 1 297 ? 78.033 60.548 191.116 1.00 115.70 297 HIS B N 1
ATOM 3942 C CA . HIS B 1 297 ? 77.790 59.489 190.151 1.00 111.79 297 HIS B CA 1
ATOM 3943 C C . HIS B 1 297 ? 77.814 58.119 190.815 1.00 109.19 297 HIS B C 1
ATOM 3944 O O . HIS B 1 297 ? 78.386 58.081 191.834 1.00 110.85 297 HIS B O 1
ATOM 3946 N N . ILE B 1 298 ? 76.970 57.306 190.151 1.00 107.78 298 ILE B N 1
ATOM 3947 C CA . ILE B 1 298 ? 76.864 55.887 190.459 1.00 104.76 298 ILE B CA 1
ATOM 3948 C C . ILE B 1 298 ? 77.334 55.050 189.261 1.00 104.54 298 ILE B C 1
ATOM 3949 O O . ILE B 1 298 ? 76.905 55.309 188.132 1.00 105.83 298 ILE B O 1
ATOM 3954 N N . ASP B 1 299 ? 78.259 54.156 189.474 1.00 101.74 299 ASP B N 1
ATOM 3955 C CA . ASP B 1 299 ? 78.681 53.221 188.461 1.00 98.57 299 ASP B CA 1
ATOM 3956 C C . ASP B 1 299 ? 78.159 51.827 188.751 1.00 95.71 299 ASP B C 1
ATOM 3957 O O . ASP B 1 299 ? 78.543 51.265 189.779 1.00 93.05 299 ASP B O 1
ATOM 3962 N N . TYR B 1 300 ? 77.220 51.445 187.984 1.00 92.74 300 TYR B N 1
ATOM 3963 C CA . TYR B 1 300 ? 76.490 50.214 188.313 1.00 91.10 300 TYR B CA 1
ATOM 3964 C C . TYR B 1 300 ? 77.315 48.964 188.049 1.00 91.45 300 TYR B C 1
ATOM 3965 O O . TYR B 1 300 ? 77.042 47.897 188.605 1.00 91.88 300 TYR B O 1
ATOM 3974 N N . THR B 1 301 ? 78.335 49.109 187.210 1.00 92.82 301 THR B N 1
ATOM 3975 C CA . THR B 1 301 ? 79.209 47.999 186.872 1.00 93.39 301 THR B CA 1
ATOM 3976 C C . THR B 1 301 ? 79.414 47.164 188.098 1.00 93.34 301 THR B C 1
ATOM 3977 O O . THR B 1 301 ? 79.378 45.949 188.017 1.00 93.99 301 THR B O 1
ATOM 3981 N N . ARG B 1 302 ? 79.621 47.809 189.236 1.00 93.66 302 ARG B N 1
ATOM 3982 C CA . ARG B 1 302 ? 79.856 47.039 190.424 1.00 94.86 302 ARG B CA 1
ATOM 3983 C C . ARG B 1 302 ? 78.652 46.916 191.347 1.00 94.02 302 ARG B C 1
ATOM 3984 O O . ARG B 1 302 ? 78.790 46.585 192.518 1.00 94.12 302 ARG B O 1
ATOM 3992 N N . PHE B 1 303 ? 77.467 47.122 190.789 1.00 93.12 303 PHE B N 1
ATOM 3993 C CA . PHE B 1 303 ? 76.196 47.067 191.522 1.00 92.19 303 PHE B CA 1
ATOM 3994 C C . PHE B 1 303 ? 75.980 45.851 192.408 1.00 93.06 303 PHE B C 1
ATOM 3995 O O . PHE B 1 303 ? 75.525 45.984 193.542 1.00 92.00 303 PHE B O 1
ATOM 4003 N N . ASN B 1 304 ? 76.322 44.679 191.874 1.00 94.81 304 ASN B N 1
ATOM 4004 C CA . ASN B 1 304 ? 76.150 43.390 192.553 1.00 96.99 304 ASN B CA 1
ATOM 4005 C C . ASN B 1 304 ? 77.180 42.949 193.602 1.00 98.62 304 ASN B C 1
ATOM 4006 O O . ASN B 1 304 ? 76.845 42.283 194.583 1.00 99.05 304 ASN B O 1
ATOM 4011 N N . ASP B 1 305 ? 78.434 43.301 193.395 1.00 100.56 305 ASP B N 1
ATOM 4012 C CA . ASP B 1 305 ? 79.484 42.893 194.306 1.00 102.69 305 ASP B CA 1
ATOM 4013 C C . ASP B 1 305 ? 79.298 43.256 195.769 1.00 103.94 305 ASP B C 1
ATOM 4014 O O . ASP B 1 305 ? 78.545 44.160 196.111 1.00 103.79 305 ASP B O 1
ATOM 4019 N N . THR B 1 306 ? 79.990 42.527 196.635 1.00 105.46 306 THR B N 1
ATOM 4020 C CA . THR B 1 306 ? 79.960 42.800 198.069 1.00 107.32 306 THR B CA 1
ATOM 4021 C C . THR B 1 306 ? 81.326 42.401 198.670 1.00 109.28 306 THR B C 1
ATOM 4022 O O . THR B 1 306 ? 82.173 41.806 197.971 1.00 109.12 306 THR B O 1
ATOM 4026 N N . GLU B 1 307 ? 81.531 42.755 199.947 1.00 111.20 307 GLU B N 1
ATOM 4027 C CA . GLU B 1 307 ? 82.767 42.491 200.697 1.00 112.67 307 GLU B CA 1
ATOM 4028 C C . GLU B 1 307 ? 82.428 42.394 202.157 1.00 112.69 307 GLU B C 1
ATOM 4029 O O . GLU B 1 307 ? 81.761 43.249 202.692 1.00 112.46 307 GLU B O 1
ATOM 4035 N N . PRO B 1 308 ? 82.892 41.351 202.831 1.00 112.85 308 PRO B N 1
ATOM 4036 C CA . PRO B 1 308 ? 82.534 41.296 204.250 1.00 113.39 308 PRO B CA 1
ATOM 4037 C C . PRO B 1 308 ? 82.946 42.511 205.062 1.00 112.98 308 PRO B C 1
ATOM 4038 O O . PRO B 1 308 ? 83.530 43.447 204.534 1.00 112.73 308 PRO B O 1
ATOM 4042 N N . VAL B 1 309 ? 82.610 42.490 206.345 1.00 112.88 309 VAL B N 1
ATOM 4043 C CA . VAL B 1 309 ? 82.939 43.586 207.249 1.00 113.83 309 VAL B CA 1
ATOM 4044 C C . VAL B 1 309 ? 83.789 43.114 208.472 1.00 114.67 309 VAL B C 1
ATOM 4045 O O . VAL B 1 309 ? 83.970 41.876 208.613 1.00 115.12 309 VAL B O 1
#

CATH classification: 1.10.287.70 (+1 more: 2.60.40.1400)